Protein AF-A0A0C9WRM0-F1 (afdb_monomer_lite)

Radius of gyration: 36.2 Å; chains: 1; bounding box: 98×73×142 Å

pLDDT: mean 78.5, std 24.06, range [24.78, 98.38]

Sequence (713 aa):
MLSTPNVPRQFKEFEEEMKKRGGFDDANILNQYIDKILHSQGCQSISLDNHIWMLQKILNMRRVQGKDQSLKQLNRYMVIACFRKLAQRACYARSMPFFQALNNVDLRKIDFDKAKPDTTPDDSAVITDHECLAMFLDYHPRRYEYKRLLYIYTSDKKIPIHNKDTFEEFHQLLLSILETYQEGLTGMEAAIGDDGPSKEKFRKAATRVSWAGFLLHRLNTGAALRAHLQTIRESLSGLAMPSLPKSRKNEADIYPIQGEADIFLTDDALIAHEAGALFNEGNDSADEGPPSSLQDADGHDNAPDDDNNDGSGEFEHANSEEGDSSDDGGHAVASADPNDLSGSTLDDVLDGEPGYRDRDEDEDEDEFEEIKSEAGYLATLKWMKLLVSQFNSASLLALGLPADVSLRILKSPPVGADLMSWKELLADSSFFPTWSPDQHRPGSRLWSNQEIANFLESGINANRRPTCGHAQNALNAWEEVLKTYQSSSDHRPLFARVVGSVTWIQDQSSVPGCKAAAADILKLLTRNVADILADPCRTSKVTHNLRYITDVCMIFGTLSATNFKGSLHCEAALGTLISTPASETYPQYSSLLAEMQQYGRVIGTSKRCCPVCAALLSIITPQGTAQPFLIRGSHRTISSCTLPDWTPPRIVKELIKHFGEPLREEIGRLMEHTHWAPLKYSPSTGSSALSATSLGRRLPVNTKVVMIEPEWT

Organism: NCBI:txid1095629

Foldseek 3Di:
DKDFQDADPVLVVQVVVVVVVDDDDPLRSLVCCLQPPLLQQLQDPQDPSNVLVNLQSLLLCCVVVNLVSSLLSLLLNCCSNCLVVLLCLQVPPLNVVLLVLLVPQPVVPFPCVVLFDPDDFDLVLLVLLLVLLVLLDVPDPDPDCQPVLVVCNPDPDSDRCDDPVRLVVVSVSLSVLSVLLNQLSVQSVVQPDDVGGPSVSNSVSSVSNSSSLLSLVSNLSHDRLVRSLSSRLLSLLVVLDPPPPPPDPPPVPPDPPPPVPVPPPDVVVVPPPPDDDDDDDDDDDDDDDDDDDDDDDDDDDDDDDDDDDDDDDDDDDDDDDDDDDDPDPDDDDPDDDPPPPDDDDDDDDDDDDDDDDDDDPDPCPVVVSVVSSVVRSVVSSVSSCSSNVSSVVSSCSSPVDDSNDGDIDDDDDDFDQDDDAVLNQLVDCLQFPQDFPPVVPPPQDRAGSVNLVVLLVQQLPWPLPLQLVLLVQLLVLLVVLLVCVVVVHDSVVSLVSNLVSLVCQLPRTSHQQSVVLSVVLVVLSVDDPVVQSVDPVNSVSNNVSSVVSNVSSVVSVVSNPRRQDFDADPLLVLLCLLLPDLVLDDPVCNVVSVVSVVDDLEDDDPDFAEPLSVLLQVLSPDDPDPDGRDTPHYDDDHGRHGHPPGRPVVSVSVSSVVVSNVVVVVSSVVCVSSCVDPPPPPPPPPPPPPPDPDPDDDDDDDDDDDDDDDDDD

Structure (mmCIF, N/CA/C/O backbone):
data_AF-A0A0C9WRM0-F1
#
_entry.id   AF-A0A0C9WRM0-F1
#
loop_
_atom_site.group_PDB
_atom_site.id
_atom_site.type_symbol
_atom_site.label_atom_id
_atom_site.label_alt_id
_atom_site.label_comp_id
_atom_site.label_asym_id
_atom_site.label_entity_id
_atom_site.label_seq_id
_atom_site.pdbx_PDB_ins_code
_atom_site.Cartn_x
_atom_site.Cartn_y
_atom_site.Cartn_z
_atom_site.occupancy
_atom_site.B_iso_or_equiv
_atom_site.auth_seq_id
_atom_site.auth_comp_id
_atom_site.auth_asym_id
_atom_site.auth_atom_id
_atom_site.pdbx_PDB_model_num
ATOM 1 N N . MET A 1 1 ? 6.352 -23.314 19.000 1.00 82.88 1 MET A N 1
ATOM 2 C CA . MET A 1 1 ? 6.450 -22.291 17.928 1.00 82.88 1 MET A CA 1
ATOM 3 C C . MET A 1 1 ? 5.426 -21.185 18.098 1.00 82.88 1 MET A C 1
ATOM 5 O O . MET A 1 1 ? 5.777 -20.034 17.868 1.00 82.88 1 MET A O 1
ATOM 9 N N . LEU A 1 2 ? 4.202 -21.508 18.518 1.00 88.56 2 LEU A N 1
ATOM 10 C CA . LEU A 1 2 ? 3.275 -20.506 19.030 1.00 88.56 2 LEU A CA 1
ATOM 11 C C . LEU A 1 2 ? 3.725 -20.043 20.412 1.00 88.56 2 LEU A C 1
ATOM 13 O O . LEU A 1 2 ? 4.074 -20.865 21.260 1.00 88.56 2 LEU A O 1
ATOM 17 N N . SER A 1 3 ? 3.733 -18.736 20.620 1.00 90.06 3 SER A N 1
ATOM 18 C CA . SER A 1 3 ? 3.979 -18.125 21.919 1.00 90.06 3 SER A CA 1
ATOM 19 C C . SER A 1 3 ? 2.890 -17.113 22.231 1.00 90.06 3 SER A C 1
ATOM 21 O O . SER A 1 3 ? 2.501 -16.316 21.375 1.00 90.06 3 SER A O 1
ATOM 23 N N . THR A 1 4 ? 2.418 -17.128 23.473 1.00 91.62 4 THR A N 1
ATOM 24 C CA . THR A 1 4 ? 1.660 -16.007 24.024 1.00 91.62 4 THR A CA 1
ATOM 25 C C . THR A 1 4 ? 2.602 -14.820 24.196 1.00 91.62 4 THR A C 1
ATOM 27 O O . THR A 1 4 ? 3.738 -15.021 24.640 1.00 91.62 4 THR A O 1
ATOM 30 N N . PRO A 1 5 ? 2.170 -13.596 23.862 1.00 91.44 5 PRO A N 1
ATOM 31 C CA . PRO A 1 5 ? 3.013 -12.428 24.040 1.00 91.44 5 PRO A CA 1
ATOM 32 C C . PRO A 1 5 ? 3.314 -12.233 25.533 1.00 91.44 5 PRO A C 1
ATOM 34 O O . PRO A 1 5 ? 2.431 -12.366 26.387 1.00 91.44 5 PRO A O 1
ATOM 37 N N . ASN A 1 6 ? 4.570 -11.935 25.858 1.00 92.44 6 ASN A N 1
ATOM 38 C CA . ASN A 1 6 ? 4.969 -11.677 27.238 1.00 92.44 6 ASN A CA 1
ATOM 39 C C . ASN A 1 6 ? 4.346 -10.369 27.738 1.00 92.44 6 ASN A C 1
ATOM 41 O O . ASN A 1 6 ? 4.280 -9.385 27.004 1.00 92.44 6 ASN A O 1
ATOM 45 N N . VAL A 1 7 ? 3.941 -10.337 29.011 1.00 93.88 7 VAL A N 1
ATOM 46 C CA . VAL A 1 7 ? 3.525 -9.084 29.657 1.00 93.88 7 VAL A CA 1
ATOM 47 C C . VAL A 1 7 ? 4.729 -8.130 29.678 1.00 93.88 7 VAL A C 1
ATOM 49 O O . VAL A 1 7 ? 5.765 -8.506 30.244 1.00 93.88 7 VAL A O 1
ATOM 52 N N . PRO A 1 8 ? 4.620 -6.909 29.120 1.00 93.62 8 PRO A N 1
ATOM 53 C CA . PRO A 1 8 ? 5.709 -5.945 29.114 1.00 93.62 8 PRO A CA 1
ATOM 54 C C . PRO A 1 8 ? 6.205 -5.681 30.536 1.00 93.62 8 PRO A C 1
ATOM 56 O O . PRO A 1 8 ? 5.413 -5.369 31.426 1.00 93.62 8 PRO A O 1
ATOM 59 N N . ARG A 1 9 ? 7.523 -5.762 30.755 1.00 93.69 9 ARG A N 1
ATOM 60 C CA . ARG A 1 9 ? 8.138 -5.522 32.074 1.00 93.69 9 ARG A CA 1
ATOM 61 C C . ARG A 1 9 ? 7.694 -4.187 32.681 1.00 93.69 9 ARG A C 1
ATOM 63 O O . ARG A 1 9 ? 7.274 -4.144 33.829 1.00 93.69 9 ARG A O 1
ATOM 70 N N . GLN A 1 10 ? 7.688 -3.135 31.866 1.00 90.50 10 GLN A N 1
ATOM 71 C CA . GLN A 1 10 ? 7.245 -1.799 32.270 1.00 90.50 10 GLN A CA 1
ATOM 72 C C . GLN A 1 10 ? 5.772 -1.756 32.695 1.00 90.50 10 GLN A C 1
ATOM 74 O O . GLN A 1 10 ? 5.409 -0.959 33.552 1.00 90.50 10 GLN A O 1
ATOM 79 N N . PHE A 1 11 ? 4.912 -2.584 32.090 1.00 93.38 11 PHE A N 1
ATOM 80 C CA . PHE A 1 11 ? 3.519 -2.679 32.519 1.00 93.38 11 PHE A CA 1
ATOM 81 C C . PHE A 1 11 ? 3.421 -3.351 33.887 1.00 93.38 11 PHE A C 1
ATOM 83 O O . PHE A 1 11 ? 2.699 -2.839 34.730 1.00 93.38 11 PHE A O 1
ATOM 90 N N . LYS A 1 12 ? 4.172 -4.435 34.138 1.00 95.25 12 LYS A N 1
ATOM 91 C CA . LYS A 1 12 ? 4.193 -5.093 35.459 1.00 95.25 12 LYS A CA 1
ATOM 92 C C . LYS A 1 12 ? 4.639 -4.133 36.558 1.00 95.25 12 LYS A C 1
ATOM 94 O O . LYS A 1 12 ? 3.966 -4.009 37.572 1.00 95.25 12 LYS A O 1
ATOM 99 N N . GLU A 1 13 ? 5.735 -3.414 36.323 1.00 94.88 13 GLU A N 1
ATOM 100 C CA . GLU A 1 13 ? 6.269 -2.425 37.268 1.00 94.88 13 GLU A CA 1
ATOM 101 C C . GLU A 1 13 ? 5.239 -1.318 37.555 1.00 94.88 13 GLU A C 1
ATOM 103 O O . GLU A 1 13 ? 4.990 -0.977 38.711 1.00 94.88 13 GLU A O 1
ATOM 108 N N . PHE A 1 14 ? 4.575 -0.809 36.510 1.00 93.12 14 PHE A N 1
ATOM 109 C CA . PHE A 1 14 ? 3.516 0.191 36.649 1.00 93.12 14 PHE A CA 1
ATOM 110 C C . PHE A 1 14 ? 2.276 -0.353 37.370 1.00 93.12 14 PHE A C 1
ATOM 112 O O . PHE A 1 14 ? 1.699 0.318 38.222 1.00 93.12 14 PHE A O 1
ATOM 119 N N . GLU A 1 15 ? 1.851 -1.571 37.046 1.00 95.00 15 GLU A N 1
ATOM 120 C CA . GLU A 1 15 ? 0.717 -2.240 37.677 1.00 95.00 15 GLU A CA 1
ATOM 121 C C . GLU A 1 15 ? 0.967 -2.458 39.174 1.00 95.00 15 GLU A C 1
ATOM 123 O O . GLU A 1 15 ? 0.099 -2.149 39.990 1.00 95.00 15 GLU A O 1
ATOM 128 N N . GLU A 1 16 ? 2.159 -2.921 39.551 1.00 95.56 16 GLU A N 1
ATOM 129 C CA . GLU A 1 16 ? 2.570 -3.063 40.949 1.00 95.56 16 GLU A CA 1
ATOM 130 C C . GLU A 1 16 ? 2.590 -1.717 41.680 1.00 95.56 16 GLU A C 1
ATOM 132 O O . GLU A 1 16 ? 2.107 -1.621 42.811 1.00 95.56 16 GLU A O 1
ATOM 137 N N . GLU A 1 17 ? 3.107 -0.661 41.045 1.00 95.44 17 GLU A N 1
ATOM 138 C CA . GLU A 1 17 ? 3.104 0.692 41.607 1.00 95.44 17 GLU A CA 1
ATOM 139 C C . GLU A 1 17 ? 1.675 1.195 41.857 1.00 95.44 17 GLU A C 1
ATOM 141 O O . GLU A 1 17 ? 1.367 1.716 42.931 1.00 95.44 17 GLU A O 1
ATOM 146 N N . MET A 1 18 ? 0.782 1.013 40.884 1.00 94.69 18 MET A N 1
ATOM 147 C CA . MET A 1 18 ? -0.609 1.444 40.987 1.00 94.69 18 MET A CA 1
ATOM 148 C C . MET A 1 18 ? -1.381 0.635 42.034 1.00 94.69 18 MET A C 1
ATOM 150 O O . MET A 1 18 ? -2.130 1.219 42.817 1.00 94.69 18 MET A O 1
ATOM 154 N N . LYS A 1 19 ? -1.153 -0.681 42.121 1.00 93.62 19 LYS A N 1
ATOM 155 C CA . LYS A 1 19 ? -1.761 -1.538 43.152 1.00 93.62 19 LYS A CA 1
ATOM 156 C C . LYS A 1 19 ? -1.290 -1.170 44.560 1.00 93.62 19 LYS A C 1
ATOM 158 O O . LYS A 1 19 ? -2.116 -1.132 45.468 1.00 93.62 19 LYS A O 1
ATOM 163 N N . LYS A 1 20 ? -0.013 -0.806 44.746 1.00 95.88 20 LYS A N 1
ATOM 164 C CA . LYS A 1 20 ? 0.521 -0.318 46.038 1.00 95.88 20 LYS A CA 1
ATOM 165 C C . LYS A 1 20 ? -0.159 0.964 46.522 1.00 95.88 20 LYS A C 1
ATOM 167 O O . LYS A 1 20 ? -0.274 1.168 47.726 1.00 95.88 20 LYS A O 1
ATOM 172 N N . ARG A 1 21 ? -0.623 1.822 45.607 1.00 94.44 21 ARG A N 1
ATOM 173 C CA . ARG A 1 21 ? -1.360 3.055 45.944 1.00 94.44 21 ARG A CA 1
ATOM 174 C C . ARG A 1 21 ? -2.824 2.797 46.339 1.00 94.44 21 ARG A C 1
ATOM 176 O O . ARG A 1 21 ? -3.447 3.697 46.894 1.00 94.44 21 ARG A O 1
ATOM 183 N N . GLY A 1 22 ? -3.342 1.588 46.097 1.00 93.19 22 GLY A N 1
ATOM 184 C CA . GLY A 1 22 ? -4.717 1.177 46.390 1.00 93.19 22 GLY A CA 1
ATOM 185 C C . GLY A 1 22 ? -5.764 1.782 45.443 1.00 93.19 22 GLY A C 1
ATOM 186 O O . GLY A 1 22 ? -5.558 2.838 44.851 1.00 93.19 22 GLY A O 1
ATOM 187 N N . GLY A 1 23 ? -6.912 1.109 45.306 1.00 80.94 23 GLY A N 1
ATOM 188 C CA . GLY A 1 23 ? -8.122 1.705 44.720 1.00 80.94 23 GLY A CA 1
ATOM 189 C C . GLY A 1 23 ? -8.202 1.796 43.191 1.00 80.94 23 GLY A C 1
ATOM 190 O O . GLY A 1 23 ? -9.003 2.581 42.692 1.00 80.94 23 GLY A O 1
ATOM 191 N N . PHE A 1 24 ? -7.426 1.012 42.436 1.00 87.06 24 PHE A N 1
ATOM 192 C CA . PHE A 1 24 ? -7.540 0.956 40.973 1.00 87.06 24 PHE A CA 1
ATOM 193 C C . PHE A 1 24 ? -7.937 -0.443 40.502 1.00 87.06 24 PHE A C 1
ATOM 195 O O . PHE A 1 24 ? -7.295 -1.425 40.869 1.00 87.06 24 PHE A O 1
ATOM 202 N N . ASP A 1 25 ? -8.971 -0.520 39.666 1.00 92.94 25 ASP A N 1
ATOM 203 C CA . ASP A 1 25 ? -9.258 -1.717 38.877 1.00 92.94 25 ASP A CA 1
ATOM 204 C C . ASP A 1 25 ? -8.300 -1.822 37.670 1.00 92.94 25 ASP A C 1
ATOM 206 O O . ASP A 1 25 ? -7.656 -0.850 37.258 1.00 92.94 25 ASP A O 1
ATOM 210 N N . ASP A 1 26 ? -8.208 -3.015 37.079 1.00 92.06 26 ASP A N 1
ATOM 211 C CA . ASP A 1 26 ? -7.387 -3.302 35.889 1.00 92.06 26 ASP A CA 1
ATOM 212 C C . ASP A 1 26 ? -7.640 -2.317 34.735 1.00 92.06 26 ASP A C 1
ATO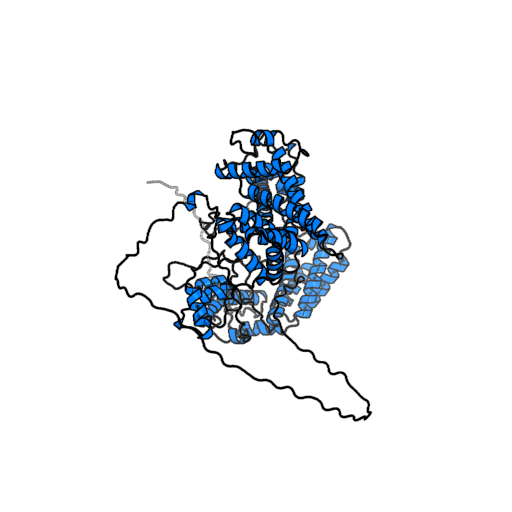M 214 O O . ASP A 1 26 ? -6.736 -1.935 33.989 1.00 92.06 26 ASP A O 1
ATOM 218 N N . ALA A 1 27 ? -8.895 -1.898 34.617 1.00 92.31 27 ALA A N 1
ATOM 219 C CA . ALA A 1 27 ? -9.415 -0.940 33.660 1.00 92.31 27 ALA A CA 1
ATOM 220 C C . ALA A 1 27 ? -8.755 0.441 33.790 1.00 92.31 27 ALA A C 1
ATOM 222 O O . ALA A 1 27 ? -8.284 1.021 32.805 1.00 92.31 27 ALA A O 1
ATOM 223 N N . ASN A 1 28 ? -8.692 0.960 35.011 1.00 94.12 28 ASN A N 1
ATOM 224 C CA . ASN A 1 28 ? -8.057 2.225 35.336 1.00 94.12 28 ASN A CA 1
ATOM 225 C C . ASN A 1 28 ? -6.534 2.137 35.253 1.00 94.12 28 ASN A C 1
ATOM 227 O O . ASN A 1 28 ? -5.906 3.102 34.814 1.00 94.12 28 ASN A O 1
ATOM 231 N N . ILE A 1 29 ? -5.940 0.995 35.614 1.00 94.38 29 ILE A N 1
ATOM 232 C CA . ILE A 1 29 ? -4.498 0.766 35.453 1.00 94.38 29 ILE A CA 1
ATOM 233 C C . ILE A 1 29 ? -4.123 0.832 33.969 1.00 94.38 29 ILE A C 1
ATOM 235 O O . ILE A 1 29 ? -3.217 1.582 33.608 1.00 94.38 29 ILE A O 1
ATOM 239 N N . LEU A 1 30 ? -4.849 0.132 33.090 1.00 93.88 30 LEU A N 1
ATOM 240 C CA . LEU A 1 30 ? -4.577 0.147 31.650 1.00 93.88 30 LEU A CA 1
ATOM 241 C C . LEU A 1 30 ? -4.724 1.550 31.045 1.00 93.88 30 LEU A C 1
ATOM 243 O O . LEU A 1 30 ? -3.830 2.005 30.331 1.00 93.88 30 LEU A O 1
ATOM 247 N N . ASN A 1 31 ? -5.811 2.257 31.373 1.00 92.81 31 ASN A N 1
ATOM 248 C CA . ASN A 1 31 ? -6.021 3.643 30.942 1.00 92.81 31 ASN A CA 1
ATOM 249 C C . ASN A 1 31 ? -4.848 4.541 31.348 1.00 92.81 31 ASN A C 1
ATOM 251 O O . ASN A 1 31 ? -4.304 5.278 30.528 1.00 92.81 31 ASN A O 1
ATOM 255 N N . GLN A 1 32 ? -4.419 4.459 32.609 1.00 92.88 32 GLN A N 1
ATOM 256 C CA . GLN A 1 32 ? -3.311 5.274 33.093 1.00 92.88 32 GLN A CA 1
ATOM 257 C C . GLN A 1 32 ? -1.969 4.861 32.497 1.00 92.88 32 GLN A C 1
ATOM 259 O O . GLN A 1 32 ? -1.119 5.726 32.306 1.00 92.88 32 GLN A O 1
ATOM 264 N N . TYR A 1 33 ? -1.771 3.585 32.172 1.00 93.00 33 TYR A N 1
ATOM 265 C CA . TYR A 1 33 ? -0.563 3.130 31.493 1.00 93.00 33 TYR A CA 1
ATOM 266 C C . TYR A 1 33 ? -0.460 3.723 30.081 1.00 93.00 33 TYR A C 1
ATOM 268 O O . TYR A 1 33 ? 0.578 4.286 29.723 1.00 93.00 33 TYR A O 1
ATOM 276 N N . ILE A 1 34 ? -1.551 3.680 29.305 1.00 91.81 34 ILE A N 1
ATOM 277 C CA . ILE A 1 34 ? -1.620 4.324 27.985 1.00 91.81 34 ILE A CA 1
ATOM 278 C C . ILE A 1 34 ? -1.357 5.834 28.127 1.00 91.81 34 ILE A C 1
ATOM 280 O O . ILE A 1 34 ? -0.547 6.400 27.390 1.00 91.81 34 ILE A O 1
ATOM 284 N N . ASP A 1 35 ? -1.964 6.470 29.131 1.00 87.31 35 ASP A N 1
ATOM 285 C CA . ASP A 1 35 ? -1.919 7.923 29.286 1.00 87.31 35 ASP A CA 1
ATOM 286 C C . ASP A 1 35 ? -0.596 8.466 29.840 1.00 87.31 35 ASP A C 1
ATOM 288 O O . ASP A 1 35 ? -0.159 9.558 29.471 1.00 87.31 35 ASP A O 1
ATOM 292 N N . LYS A 1 36 ? 0.034 7.742 30.766 1.00 87.00 36 LYS A N 1
ATOM 293 C CA . LYS A 1 36 ? 1.225 8.213 31.484 1.00 87.00 36 LYS A CA 1
ATOM 294 C C . LYS A 1 36 ? 2.503 7.638 30.906 1.00 87.00 36 LYS A C 1
ATOM 296 O O . LYS A 1 36 ? 3.481 8.369 30.780 1.00 87.00 36 LYS A O 1
ATOM 301 N N . ILE A 1 37 ? 2.503 6.350 30.570 1.00 84.62 37 ILE A N 1
ATOM 302 C CA . ILE A 1 37 ? 3.718 5.642 30.171 1.00 84.62 37 ILE A CA 1
ATOM 303 C C . ILE A 1 37 ? 3.890 5.703 28.659 1.00 84.62 37 ILE A C 1
ATOM 305 O O . ILE A 1 37 ? 4.896 6.242 28.199 1.00 84.62 37 ILE A O 1
ATOM 309 N N . LEU A 1 38 ? 2.898 5.273 27.874 1.00 82.94 38 LEU A N 1
ATOM 310 C CA . LEU A 1 38 ? 3.054 5.230 26.414 1.00 82.94 38 LEU A CA 1
ATOM 311 C C . LEU A 1 38 ? 3.211 6.624 25.791 1.00 82.94 38 LEU A C 1
ATOM 313 O O . LEU A 1 38 ? 4.056 6.810 24.916 1.00 82.94 38 LEU A O 1
ATOM 317 N N . HIS A 1 39 ? 2.486 7.635 26.282 1.00 80.75 39 HIS A N 1
ATOM 318 C CA . HIS A 1 39 ? 2.720 9.021 25.853 1.00 80.75 39 HIS A CA 1
ATOM 319 C C . HIS A 1 39 ? 4.116 9.540 26.216 1.00 80.75 39 HIS A C 1
ATOM 321 O O . HIS A 1 39 ? 4.655 10.384 25.505 1.00 80.75 39 HIS A O 1
ATOM 327 N N . SER A 1 40 ? 4.711 9.052 27.307 1.00 74.75 40 SER A N 1
ATOM 328 C CA . SER A 1 40 ? 6.023 9.522 27.752 1.00 74.75 40 SER A CA 1
ATOM 329 C C . SER A 1 40 ? 7.194 8.959 26.955 1.00 74.75 40 SER A C 1
ATOM 331 O O . SER A 1 40 ? 8.264 9.561 26.958 1.00 74.75 40 SER A O 1
ATOM 333 N N . GLN A 1 41 ? 6.992 7.828 26.281 1.00 76.44 41 GLN A N 1
ATOM 334 C CA . GLN A 1 41 ? 8.037 7.120 25.544 1.00 76.44 41 GLN A CA 1
ATOM 335 C C . GLN A 1 41 ? 8.180 7.582 24.092 1.00 76.44 41 GLN A C 1
ATOM 337 O O . GLN A 1 41 ? 9.074 7.099 23.406 1.00 76.44 41 GLN A O 1
ATOM 342 N N . GLY A 1 42 ? 7.321 8.489 23.604 1.00 65.50 42 GLY A N 1
ATOM 343 C CA . GLY A 1 42 ? 7.484 9.119 22.287 1.00 65.50 42 GLY A CA 1
ATOM 344 C C . GLY A 1 42 ? 7.711 8.120 21.148 1.00 65.50 42 GLY A C 1
ATOM 345 O O . GLY A 1 42 ? 8.652 8.276 20.378 1.00 65.50 42 GLY A O 1
ATOM 346 N N . CYS A 1 43 ? 6.893 7.062 21.078 1.00 63.94 43 CYS A N 1
ATOM 347 C CA . CYS A 1 43 ? 7.002 5.968 20.102 1.00 63.94 43 CYS A CA 1
ATOM 348 C C . CYS A 1 43 ? 8.440 5.463 19.869 1.00 63.94 43 CYS A C 1
ATOM 350 O O . CYS A 1 43 ? 8.820 5.154 18.733 1.00 63.94 43 CYS A O 1
ATOM 352 N N . GLN A 1 44 ? 9.243 5.344 20.931 1.00 68.00 44 GLN A N 1
ATOM 353 C CA . GLN A 1 44 ? 10.341 4.380 20.915 1.00 68.00 44 GLN A CA 1
ATOM 354 C C . GLN A 1 44 ? 9.799 3.037 20.408 1.00 68.00 44 GLN A C 1
ATOM 356 O O . GLN A 1 44 ? 8.630 2.715 20.634 1.00 68.00 44 GLN A O 1
ATOM 361 N N . SER A 1 45 ? 10.615 2.294 19.658 1.00 74.25 45 SER A N 1
ATOM 362 C CA . SER A 1 45 ? 10.202 1.056 18.991 1.00 74.25 45 SER A CA 1
ATOM 363 C C . SER A 1 45 ? 9.494 0.117 19.975 1.00 74.25 45 SER A C 1
ATOM 365 O O . SER A 1 45 ? 10.136 -0.512 20.816 1.00 74.25 45 SER A O 1
ATOM 367 N N . ILE A 1 46 ? 8.164 0.032 19.880 1.00 86.06 46 ILE A N 1
ATOM 368 C CA . ILE A 1 46 ? 7.374 -0.943 20.629 1.00 86.06 46 ILE A CA 1
ATOM 369 C C . ILE A 1 46 ? 7.682 -2.294 19.989 1.00 86.06 46 ILE A C 1
ATOM 371 O O . ILE A 1 46 ? 7.464 -2.470 18.790 1.00 86.06 46 ILE A O 1
ATOM 375 N N . SER A 1 47 ? 8.214 -3.236 20.768 1.00 90.31 47 SER A N 1
ATOM 376 C CA . SER A 1 47 ? 8.456 -4.589 20.267 1.00 90.31 47 SER A CA 1
ATOM 377 C C . SER A 1 47 ? 7.144 -5.234 19.812 1.00 90.31 47 SER A C 1
ATOM 379 O O . SER A 1 47 ? 6.069 -4.916 20.329 1.00 90.31 47 SER A O 1
ATOM 381 N N . LEU A 1 48 ? 7.223 -6.169 18.862 1.00 89.31 48 LEU A N 1
ATOM 382 C CA . LEU A 1 48 ? 6.041 -6.889 18.386 1.00 89.31 48 LEU A CA 1
ATOM 383 C C . LEU A 1 48 ? 5.297 -7.573 19.544 1.00 89.31 48 LEU A C 1
ATOM 385 O O . LEU A 1 48 ? 4.082 -7.434 19.638 1.00 89.31 48 LEU A O 1
ATOM 389 N N . ASP A 1 49 ? 6.013 -8.227 20.462 1.00 90.94 49 ASP A N 1
ATOM 390 C CA . ASP A 1 49 ? 5.415 -8.859 21.646 1.00 90.94 49 ASP A CA 1
ATOM 391 C C . ASP A 1 49 ? 4.617 -7.859 22.491 1.00 90.94 49 ASP A C 1
ATOM 393 O O . ASP A 1 49 ? 3.460 -8.115 22.826 1.00 90.94 49 ASP A O 1
ATOM 397 N N . ASN A 1 50 ? 5.193 -6.686 22.777 1.00 91.81 50 ASN A N 1
ATOM 398 C CA . ASN A 1 50 ? 4.514 -5.650 23.554 1.00 91.81 50 ASN A CA 1
ATOM 399 C C . ASN A 1 50 ? 3.287 -5.103 22.812 1.00 91.81 50 ASN A C 1
ATOM 401 O O . ASN A 1 50 ? 2.270 -4.810 23.441 1.00 91.81 50 ASN A O 1
ATOM 405 N N . HIS A 1 51 ? 3.369 -4.970 21.484 1.00 92.38 51 HIS A N 1
ATOM 406 C CA . HIS A 1 51 ? 2.257 -4.510 20.656 1.00 92.38 51 HIS A CA 1
ATOM 407 C C . HIS A 1 51 ? 1.088 -5.500 20.677 1.00 92.38 51 HIS A C 1
ATOM 409 O O . HIS A 1 51 ? -0.043 -5.113 20.971 1.00 92.38 51 HIS A O 1
ATOM 415 N N . ILE A 1 52 ? 1.365 -6.785 20.439 1.00 93.31 52 ILE A N 1
ATOM 416 C CA . ILE A 1 52 ? 0.349 -7.843 20.454 1.00 93.31 52 ILE A CA 1
ATOM 417 C C . ILE A 1 52 ? -0.253 -8.004 21.853 1.00 93.31 52 ILE A C 1
ATOM 419 O O . ILE A 1 52 ? -1.474 -8.107 21.980 1.00 93.31 52 ILE A O 1
ATOM 423 N N . TRP A 1 53 ? 0.567 -7.947 22.908 1.00 95.19 53 TRP A N 1
ATOM 424 C CA . TRP A 1 53 ? 0.071 -7.974 24.284 1.00 95.19 53 TRP A CA 1
ATOM 425 C C . TRP A 1 53 ? -0.891 -6.815 24.568 1.00 95.19 53 TRP A C 1
ATOM 427 O O . TRP A 1 53 ? -1.969 -7.030 25.123 1.00 95.19 53 TRP A O 1
ATOM 437 N N . MET A 1 54 ? -0.531 -5.592 24.160 1.00 95.31 54 MET A N 1
ATOM 438 C CA . MET A 1 54 ? -1.355 -4.406 24.393 1.00 95.31 54 MET A CA 1
ATOM 439 C C . MET A 1 54 ? -2.701 -4.502 23.673 1.00 95.31 54 MET A C 1
ATOM 441 O O . MET A 1 54 ? -3.738 -4.233 24.278 1.00 95.31 54 MET A O 1
ATOM 445 N N . LEU A 1 55 ? -2.697 -4.933 22.407 1.00 94.94 55 LEU A N 1
ATOM 446 C CA . LEU A 1 55 ? -3.926 -5.164 21.647 1.00 94.94 55 LEU A CA 1
ATOM 447 C C . LEU A 1 55 ? -4.816 -6.199 22.340 1.00 94.94 55 LEU A C 1
ATOM 449 O O . LEU A 1 55 ? -5.993 -5.928 22.565 1.00 94.94 55 LEU A O 1
ATOM 453 N N . GLN A 1 56 ? -4.258 -7.346 22.741 1.00 95.69 56 GLN A N 1
ATOM 454 C CA . GLN A 1 56 ? -5.017 -8.378 23.446 1.00 95.69 56 GLN A CA 1
ATOM 455 C C . GLN A 1 56 ? -5.602 -7.852 24.764 1.00 95.69 56 GLN A C 1
ATOM 457 O O . GLN A 1 56 ? -6.779 -8.075 25.043 1.00 95.69 56 GLN A O 1
ATOM 462 N N . LYS A 1 57 ? -4.812 -7.127 25.570 1.00 96.00 57 LYS A N 1
ATOM 463 C CA . LYS A 1 57 ? -5.282 -6.571 26.847 1.00 96.00 57 LYS A CA 1
ATOM 464 C C . LYS A 1 57 ? -6.415 -5.563 26.619 1.00 96.00 57 LYS A C 1
ATOM 466 O O . LYS A 1 57 ? -7.449 -5.707 27.259 1.00 96.00 57 LYS A O 1
ATOM 471 N N . ILE A 1 58 ? -6.282 -4.611 25.687 1.00 95.50 58 ILE A N 1
ATOM 472 C CA . ILE A 1 58 ? -7.342 -3.627 25.374 1.00 95.50 58 ILE A CA 1
ATOM 473 C C . ILE A 1 58 ? -8.626 -4.315 24.881 1.00 95.50 58 ILE A C 1
ATOM 475 O O . ILE A 1 58 ? -9.725 -3.948 25.305 1.00 95.50 58 ILE A O 1
ATOM 479 N N . LEU A 1 59 ? -8.503 -5.318 24.004 1.00 95.06 59 LEU A N 1
ATOM 480 C CA . LEU A 1 59 ? -9.658 -6.030 23.452 1.00 95.06 59 LEU A CA 1
ATOM 481 C C . LEU A 1 59 ? -10.397 -6.833 24.529 1.00 95.06 59 LEU A C 1
ATOM 483 O O . LEU A 1 59 ? -11.620 -6.748 24.592 1.00 95.06 59 LEU A O 1
ATOM 487 N N . ASN A 1 60 ? -9.676 -7.516 25.421 1.00 95.00 60 ASN A N 1
ATOM 488 C CA . ASN A 1 60 ? -10.283 -8.324 26.485 1.00 95.00 60 ASN A CA 1
ATOM 489 C C . ASN A 1 60 ? -10.875 -7.468 27.620 1.00 95.00 60 ASN A C 1
ATOM 491 O O . ASN A 1 60 ? -11.826 -7.878 28.285 1.00 95.00 60 ASN A O 1
ATOM 495 N N . MET A 1 61 ? -10.386 -6.236 27.821 1.00 93.56 61 MET A N 1
ATOM 496 C CA . MET A 1 61 ? -10.983 -5.294 28.784 1.00 93.56 61 MET A CA 1
ATOM 497 C C . MET A 1 61 ? -12.391 -4.823 28.387 1.00 93.56 61 MET A C 1
ATOM 499 O O . MET A 1 61 ? -13.124 -4.291 29.224 1.00 93.56 61 MET A O 1
ATOM 503 N N . ARG A 1 62 ? -12.816 -5.074 27.144 1.00 93.56 62 ARG A N 1
ATOM 504 C CA . ARG A 1 62 ? -14.167 -4.784 26.650 1.00 93.56 62 ARG A CA 1
ATOM 505 C C . ARG A 1 62 ? -15.265 -5.424 27.492 1.00 93.56 62 ARG A C 1
ATOM 507 O O . ARG A 1 62 ? -16.310 -4.807 27.670 1.00 93.56 62 ARG A O 1
ATOM 514 N N . ARG A 1 63 ? -15.035 -6.624 28.035 1.00 92.94 63 ARG A N 1
ATOM 515 C CA . ARG A 1 63 ? -16.005 -7.304 28.908 1.00 92.94 63 ARG A CA 1
ATOM 516 C C . ARG A 1 63 ? -16.324 -6.490 30.165 1.00 92.94 63 ARG A C 1
ATOM 518 O O . ARG A 1 63 ? -17.441 -6.548 30.661 1.00 92.94 63 ARG A O 1
ATOM 525 N N . VAL A 1 64 ? -15.344 -5.734 30.661 1.00 94.19 64 VAL A N 1
ATOM 526 C CA . VAL A 1 64 ? -15.459 -4.935 31.886 1.00 94.19 64 VAL A CA 1
ATOM 527 C C . VAL A 1 64 ? -15.927 -3.511 31.581 1.00 94.19 64 VAL A C 1
ATOM 529 O O . VAL A 1 64 ? -16.738 -2.965 32.319 1.00 94.19 64 VAL A O 1
ATOM 532 N N . GLN A 1 65 ? -15.422 -2.897 30.506 1.00 94.25 65 GLN A N 1
ATOM 533 C CA . GLN A 1 65 ? -15.615 -1.464 30.230 1.00 94.25 65 GLN A CA 1
ATOM 534 C C . GLN A 1 65 ? -16.610 -1.148 29.100 1.00 94.25 65 GLN A C 1
ATOM 536 O O . GLN A 1 65 ? -16.932 0.019 28.884 1.00 94.25 65 GLN A O 1
ATOM 541 N N . GLY A 1 66 ? -17.082 -2.153 28.361 1.00 94.44 66 GLY A N 1
ATOM 542 C CA . GLY A 1 66 ? -17.934 -1.977 27.185 1.00 94.44 66 GLY A CA 1
ATOM 543 C C . GLY A 1 66 ? -17.165 -1.685 25.888 1.00 94.44 66 GLY A C 1
ATOM 544 O O . GLY A 1 66 ? -15.960 -1.406 25.883 1.00 94.44 66 GLY A O 1
ATOM 545 N N . LYS A 1 67 ? -17.883 -1.770 24.757 1.00 93.62 67 LYS A N 1
ATOM 546 C CA . LYS A 1 67 ? -17.331 -1.590 23.399 1.00 93.62 67 LYS A CA 1
ATOM 547 C C . LYS A 1 67 ? -16.772 -0.182 23.184 1.00 93.62 67 LYS A C 1
ATOM 549 O O . LYS A 1 67 ? -15.637 -0.045 22.735 1.00 93.62 67 LYS A O 1
ATOM 554 N N . ASP A 1 68 ? -17.513 0.848 23.584 1.00 92.31 68 ASP A N 1
ATOM 555 C CA . ASP A 1 68 ? -17.139 2.245 23.331 1.00 92.31 68 ASP A CA 1
ATOM 556 C C . ASP A 1 68 ? -15.855 2.655 24.049 1.00 92.31 68 ASP A C 1
ATOM 558 O O . ASP A 1 68 ? -14.993 3.323 23.475 1.00 92.31 68 ASP A O 1
ATOM 562 N N . GLN A 1 69 ? -15.697 2.236 25.306 1.00 93.69 69 GLN A N 1
ATOM 563 C CA . GLN A 1 69 ? -14.498 2.549 26.073 1.00 93.69 69 GLN A CA 1
ATOM 564 C C . GLN A 1 69 ? -13.274 1.799 25.531 1.00 93.69 69 GLN A C 1
ATOM 566 O O . GLN A 1 69 ? -12.202 2.396 25.414 1.00 93.69 69 GLN A O 1
ATOM 571 N N . SER A 1 70 ? -13.439 0.530 25.138 1.00 93.69 70 SER A N 1
ATOM 572 C CA . SER A 1 70 ? -12.382 -0.253 24.481 1.00 93.69 70 SER A CA 1
ATOM 573 C C . SER A 1 70 ? -11.976 0.374 23.140 1.00 93.69 70 SER A C 1
ATOM 575 O O . SER A 1 70 ? -10.787 0.536 22.872 1.00 93.69 70 SER A O 1
ATOM 577 N N . LEU A 1 71 ? -12.936 0.845 22.333 1.00 95.00 71 LEU A N 1
ATOM 578 C CA . LEU A 1 71 ? -12.662 1.558 21.081 1.00 95.00 71 LEU A CA 1
ATOM 579 C C . LEU A 1 71 ? -11.906 2.875 21.318 1.00 95.00 71 LEU A C 1
ATOM 581 O O . LEU A 1 71 ? -10.944 3.168 20.606 1.00 95.00 71 LEU A O 1
ATOM 585 N N . LYS A 1 72 ? -12.286 3.660 22.335 1.00 94.25 72 LYS A N 1
ATOM 586 C CA . LYS A 1 72 ? -11.564 4.888 22.720 1.00 94.25 72 LYS A CA 1
ATOM 587 C C . LYS A 1 72 ? -10.111 4.592 23.104 1.00 94.25 72 LYS A C 1
ATOM 589 O O . LYS A 1 72 ? -9.204 5.273 22.621 1.00 94.25 72 LYS A O 1
ATOM 594 N N . GLN A 1 73 ? -9.878 3.565 23.923 1.00 94.62 73 GLN A N 1
ATOM 595 C CA . GLN A 1 73 ? -8.530 3.122 24.299 1.00 94.62 73 GLN A CA 1
ATOM 596 C C . GLN A 1 73 ? -7.727 2.644 23.092 1.00 94.62 73 GLN A C 1
ATOM 598 O O . GLN A 1 73 ? -6.570 3.034 22.934 1.00 94.62 73 GLN A O 1
ATOM 603 N N . LEU A 1 74 ? -8.341 1.833 22.229 1.00 95.62 74 LEU A N 1
ATOM 604 C CA . LEU A 1 74 ? -7.692 1.288 21.047 1.00 95.62 74 LEU A CA 1
ATOM 605 C C . LEU A 1 74 ? -7.307 2.401 20.070 1.00 95.62 74 LEU A C 1
ATOM 607 O O . LEU A 1 74 ? -6.173 2.426 19.608 1.00 95.62 74 LEU A O 1
ATOM 611 N N . ASN A 1 75 ? -8.187 3.373 19.820 1.00 95.81 75 ASN A N 1
ATOM 612 C CA . ASN A 1 75 ? -7.871 4.538 18.990 1.00 95.81 75 ASN A CA 1
ATOM 613 C C . ASN A 1 75 ? -6.712 5.357 19.569 1.00 95.81 75 ASN A C 1
ATOM 615 O O . ASN A 1 75 ? -5.767 5.670 18.842 1.00 95.81 75 ASN A O 1
ATOM 619 N N . ARG A 1 76 ? -6.725 5.650 20.878 1.00 94.81 76 ARG A N 1
ATOM 620 C CA . ARG A 1 76 ? -5.617 6.361 21.537 1.00 94.81 76 ARG A CA 1
ATOM 621 C C . ARG A 1 76 ? -4.308 5.582 21.411 1.00 94.81 76 ARG A C 1
ATOM 623 O O . ARG A 1 76 ? -3.284 6.162 21.052 1.00 94.81 76 ARG A O 1
ATOM 630 N N . TYR A 1 77 ? -4.343 4.273 21.654 1.00 95.50 77 TYR A N 1
ATOM 631 C CA . TYR A 1 77 ? -3.184 3.403 21.496 1.00 95.50 77 TYR A CA 1
ATOM 632 C C . TYR A 1 77 ? -2.658 3.400 20.055 1.00 95.50 77 TYR A C 1
ATOM 634 O O . TYR A 1 77 ? -1.464 3.603 19.842 1.00 95.50 77 TYR A O 1
ATOM 642 N N . MET A 1 78 ? -3.539 3.242 19.064 1.00 94.94 78 MET A N 1
ATOM 643 C CA . MET A 1 78 ? -3.180 3.237 17.646 1.00 94.94 78 MET A CA 1
ATOM 644 C C . MET A 1 78 ? -2.576 4.568 17.206 1.00 94.94 78 MET A C 1
ATOM 646 O O . MET A 1 78 ? -1.602 4.561 16.458 1.00 94.94 78 MET A O 1
ATOM 650 N N . VAL A 1 79 ? -3.085 5.701 17.697 1.00 95.81 79 VAL A N 1
ATOM 651 C CA . VAL A 1 79 ? -2.467 7.009 17.446 1.00 95.81 79 VAL A CA 1
ATOM 652 C C . VAL A 1 79 ? -1.042 7.034 17.969 1.00 95.81 79 VAL A C 1
ATOM 654 O O . VAL A 1 79 ? -0.149 7.372 17.207 1.00 95.81 79 VAL A O 1
ATOM 657 N N . ILE A 1 80 ? -0.801 6.630 19.219 1.00 93.88 80 ILE A N 1
ATOM 658 C CA . ILE A 1 80 ? 0.548 6.644 19.806 1.00 93.88 80 ILE A CA 1
ATOM 659 C C . ILE A 1 80 ? 1.484 5.694 19.047 1.00 93.88 80 ILE A C 1
ATOM 661 O O . ILE A 1 80 ? 2.564 6.103 18.628 1.00 93.88 80 ILE A O 1
ATOM 665 N N . ALA A 1 81 ? 1.061 4.445 18.847 1.00 92.94 81 ALA A N 1
ATOM 666 C CA . ALA A 1 81 ? 1.882 3.388 18.263 1.00 92.94 81 ALA A CA 1
ATOM 667 C C . ALA A 1 81 ? 2.125 3.569 16.755 1.00 92.94 81 ALA A C 1
ATOM 669 O O . ALA A 1 81 ? 3.137 3.106 16.234 1.00 92.94 81 ALA A O 1
ATOM 670 N N . CYS A 1 82 ? 1.208 4.225 16.034 1.00 93.44 82 CYS A N 1
ATOM 671 C CA . CYS A 1 82 ? 1.284 4.388 14.581 1.00 93.44 82 CYS A CA 1
ATOM 672 C C . CYS A 1 82 ? 1.502 5.837 14.125 1.00 93.44 82 CYS A C 1
ATOM 674 O O . CYS A 1 82 ? 1.415 6.083 12.920 1.00 93.44 82 CYS A O 1
ATOM 676 N N . PHE A 1 83 ? 1.778 6.797 15.017 1.00 94.31 83 PHE A N 1
ATOM 677 C CA . PHE A 1 83 ? 1.757 8.220 14.652 1.00 94.31 83 PHE A CA 1
ATOM 678 C C . PHE A 1 83 ? 2.697 8.554 13.484 1.00 94.31 83 PHE A C 1
ATOM 680 O O . PHE A 1 83 ? 2.298 9.304 12.605 1.00 94.31 83 PHE A O 1
ATOM 687 N N . ARG A 1 84 ? 3.896 7.949 13.401 1.00 93.31 84 ARG A N 1
ATOM 688 C CA . ARG A 1 84 ? 4.830 8.166 12.273 1.00 93.31 84 ARG A CA 1
ATOM 689 C C . ARG A 1 84 ? 4.199 7.784 10.937 1.00 93.31 84 ARG A C 1
ATOM 691 O O . ARG A 1 84 ? 4.306 8.511 9.958 1.00 93.31 84 ARG A O 1
ATOM 698 N N . LYS A 1 85 ? 3.486 6.656 10.908 1.00 93.00 85 LYS A N 1
ATOM 699 C CA . LYS A 1 85 ? 2.762 6.185 9.722 1.00 93.00 85 LYS A CA 1
ATOM 700 C C . LYS A 1 85 ? 1.560 7.077 9.404 1.00 93.00 85 LYS A C 1
ATOM 702 O O . LYS A 1 85 ? 1.248 7.271 8.233 1.00 93.00 85 LYS A O 1
ATOM 707 N N . LEU A 1 86 ? 0.881 7.609 10.421 1.00 95.75 86 LEU A N 1
ATOM 708 C CA . LEU A 1 86 ? -0.199 8.584 10.238 1.00 95.75 86 LEU A CA 1
ATOM 709 C C . LEU A 1 86 ? 0.347 9.912 9.680 1.00 95.75 86 LEU A C 1
ATOM 711 O O . LEU A 1 86 ? -0.191 10.413 8.696 1.00 95.75 86 LEU A O 1
ATOM 715 N N . ALA A 1 87 ? 1.461 10.414 10.218 1.00 95.56 87 ALA A N 1
ATOM 716 C CA . ALA A 1 87 ? 2.165 11.612 9.758 1.00 95.56 87 ALA A CA 1
ATOM 717 C C . ALA A 1 87 ? 2.654 11.461 8.312 1.00 95.56 87 ALA A C 1
ATOM 719 O O . ALA A 1 87 ? 2.365 12.310 7.478 1.00 95.56 87 ALA A O 1
ATOM 720 N N . GLN A 1 88 ? 3.265 10.327 7.956 1.00 92.56 88 GLN A N 1
ATOM 721 C CA . GLN A 1 88 ? 3.646 10.026 6.569 1.00 92.56 88 GLN A CA 1
ATOM 722 C C . GLN A 1 88 ? 2.457 9.992 5.597 1.00 92.56 88 GLN A C 1
ATOM 724 O O . GLN A 1 88 ? 2.633 10.172 4.400 1.00 92.56 88 GLN A O 1
ATOM 729 N N . ARG A 1 89 ? 1.234 9.739 6.066 1.00 93.81 89 ARG A N 1
ATOM 730 C CA . ARG A 1 89 ? 0.043 9.762 5.202 1.00 93.81 89 ARG A CA 1
ATOM 731 C C . ARG A 1 89 ? -0.583 11.145 5.108 1.00 93.81 89 ARG A C 1
ATOM 733 O O . ARG A 1 89 ? -1.143 11.463 4.066 1.00 93.81 89 ARG A O 1
ATOM 740 N N . ALA A 1 90 ? -0.508 11.942 6.168 1.00 94.94 90 ALA A N 1
ATOM 741 C CA . ALA A 1 90 ? -1.150 13.252 6.243 1.00 94.94 90 ALA A CA 1
ATOM 742 C C . ALA A 1 90 ? -0.244 14.408 5.791 1.00 94.94 90 ALA A C 1
ATOM 744 O O . ALA A 1 90 ? -0.733 15.343 5.165 1.00 94.94 90 ALA A O 1
ATOM 745 N N . CYS A 1 91 ? 1.054 14.328 6.089 1.00 93.31 91 CYS A N 1
ATOM 746 C CA . CYS A 1 91 ? 2.016 15.429 5.975 1.00 93.31 91 CYS A CA 1
ATOM 747 C C . CYS A 1 91 ? 3.089 15.194 4.896 1.00 93.31 91 CYS A C 1
ATOM 749 O O . CYS A 1 91 ? 3.980 16.018 4.714 1.00 93.31 91 CYS A O 1
ATOM 751 N N . TYR A 1 92 ? 3.045 14.066 4.184 1.00 92.56 92 TYR A N 1
ATOM 752 C CA . TYR A 1 92 ? 4.007 13.777 3.121 1.00 92.56 92 TYR A CA 1
ATOM 753 C C . TYR A 1 92 ? 3.730 14.602 1.862 1.00 92.56 92 TYR A C 1
ATOM 755 O O . TYR A 1 92 ? 2.580 14.912 1.545 1.00 92.56 92 TYR A O 1
ATOM 763 N N . ALA A 1 93 ? 4.782 14.891 1.092 1.00 91.19 93 ALA A N 1
ATOM 764 C CA . ALA A 1 93 ? 4.707 15.739 -0.099 1.00 91.19 93 ALA A CA 1
ATOM 765 C C . ALA A 1 93 ? 3.666 15.264 -1.130 1.00 91.19 93 ALA A C 1
ATOM 767 O O . ALA A 1 93 ? 3.042 16.089 -1.785 1.00 91.19 93 ALA A O 1
ATOM 768 N N . ARG A 1 94 ? 3.420 13.948 -1.246 1.00 88.88 94 ARG A N 1
ATOM 769 C CA . ARG A 1 94 ? 2.378 13.403 -2.145 1.00 88.88 94 ARG A CA 1
ATOM 770 C C . ARG A 1 94 ? 0.947 13.586 -1.632 1.00 88.88 94 ARG A C 1
ATOM 772 O O . ARG A 1 94 ? 0.019 13.507 -2.425 1.00 88.88 94 ARG A O 1
ATOM 779 N N . SER A 1 95 ? 0.765 13.802 -0.333 1.00 92.06 95 SER A N 1
ATOM 780 C CA . SER A 1 95 ? -0.550 14.020 0.279 1.00 92.06 95 SER A CA 1
ATOM 781 C C . SER A 1 95 ? -0.952 15.492 0.277 1.00 92.06 95 SER A C 1
ATOM 783 O O . SER A 1 95 ? -2.138 15.805 0.237 1.00 92.06 95 SER A O 1
ATOM 785 N N . MET A 1 96 ? 0.029 16.399 0.287 1.00 93.81 96 MET A N 1
ATOM 786 C CA . MET A 1 96 ? -0.216 17.837 0.367 1.00 93.81 96 MET A CA 1
ATOM 787 C C . MET A 1 96 ? -1.076 18.408 -0.778 1.00 93.81 96 MET A C 1
ATOM 789 O O . MET A 1 96 ? -1.929 19.246 -0.483 1.00 93.81 96 MET A O 1
ATOM 793 N N . PRO A 1 97 ? -0.954 17.948 -2.043 1.00 94.19 97 PRO A N 1
ATOM 794 C CA . PRO A 1 97 ? -1.825 18.406 -3.122 1.00 94.19 97 PRO A CA 1
ATOM 795 C C . PRO A 1 97 ? -3.315 18.193 -2.840 1.00 94.19 97 PRO A C 1
ATOM 797 O O . PRO A 1 97 ? -4.107 19.075 -3.144 1.00 94.19 97 PRO A O 1
ATOM 800 N N . PHE A 1 98 ? -3.707 17.082 -2.203 1.00 95.38 98 PHE A N 1
ATOM 801 C CA . PHE A 1 98 ? -5.112 16.826 -1.852 1.00 95.38 98 PHE A CA 1
ATOM 802 C C . PHE A 1 98 ? -5.640 17.843 -0.841 1.00 95.38 98 PHE A C 1
ATOM 804 O O . PHE A 1 98 ? -6.735 18.375 -1.001 1.00 95.38 98 PHE A O 1
ATOM 811 N N . PHE A 1 99 ? -4.837 18.147 0.180 1.00 95.38 99 PHE A N 1
ATOM 812 C CA . PHE A 1 99 ? -5.185 19.157 1.172 1.00 95.38 99 PHE A CA 1
ATOM 813 C C . PHE A 1 99 ? -5.276 20.553 0.540 1.00 95.38 99 PHE A C 1
ATOM 815 O O . PHE A 1 99 ? -6.247 21.268 0.764 1.00 95.38 99 PHE A O 1
ATOM 822 N N . GLN A 1 100 ? -4.296 20.930 -0.288 1.00 95.12 100 GLN A N 1
ATOM 823 C CA . GLN A 1 100 ? -4.289 22.217 -0.989 1.00 95.12 100 GLN A CA 1
ATOM 824 C C . GLN A 1 100 ? -5.476 22.354 -1.940 1.00 95.12 100 GLN A C 1
ATOM 826 O O . GLN A 1 100 ? -6.100 23.407 -1.971 1.00 95.12 100 GLN A O 1
ATOM 831 N N . ALA A 1 101 ? -5.810 21.297 -2.684 1.00 95.56 101 ALA A N 1
ATOM 832 C CA . ALA A 1 101 ? -6.970 21.287 -3.563 1.00 95.56 101 ALA A CA 1
ATOM 833 C C . ALA A 1 101 ? -8.258 21.531 -2.776 1.00 95.56 101 ALA A C 1
ATOM 835 O O . ALA A 1 101 ? -9.015 22.415 -3.151 1.00 95.56 101 ALA A O 1
ATOM 836 N N . LEU A 1 102 ? -8.463 20.831 -1.653 1.00 96.69 102 LEU A N 1
ATOM 837 C CA . LEU A 1 102 ? -9.615 21.065 -0.778 1.00 96.69 102 LEU A CA 1
ATOM 838 C C . LEU A 1 102 ? -9.641 22.500 -0.242 1.00 96.69 102 LEU A C 1
ATOM 840 O O . LEU A 1 102 ? -10.676 23.148 -0.311 1.00 96.69 102 LEU A O 1
ATOM 844 N N . ASN A 1 103 ? -8.507 23.013 0.235 1.00 96.88 103 ASN A N 1
ATOM 845 C CA . ASN A 1 103 ? -8.405 24.363 0.788 1.00 96.88 103 ASN A CA 1
ATOM 846 C C . ASN A 1 103 ? -8.624 25.476 -0.257 1.00 96.88 103 ASN A C 1
ATOM 848 O O . ASN A 1 103 ? -9.024 26.583 0.090 1.00 96.88 103 ASN A O 1
ATOM 852 N N . ASN A 1 104 ? -8.346 25.197 -1.531 1.00 96.38 104 ASN A N 1
ATOM 853 C CA . ASN A 1 104 ? -8.449 26.164 -2.624 1.00 96.38 104 ASN A CA 1
ATOM 854 C C . ASN A 1 104 ? -9.805 26.122 -3.350 1.00 96.38 104 ASN A C 1
ATOM 856 O O . ASN A 1 104 ? -9.975 26.833 -4.342 1.00 96.38 104 ASN A O 1
ATOM 860 N N . VAL A 1 105 ? -10.760 25.303 -2.896 1.00 96.38 105 VAL A N 1
ATOM 861 C CA . VAL A 1 105 ? -12.100 25.231 -3.494 1.00 96.38 105 VAL A CA 1
ATOM 862 C C . VAL A 1 105 ? -12.820 26.572 -3.326 1.00 96.38 105 VAL A C 1
ATOM 864 O O . VAL A 1 105 ? -13.082 27.035 -2.216 1.00 96.38 105 VAL A O 1
ATOM 867 N N . ASP A 1 106 ? -13.194 27.188 -4.447 1.00 96.94 106 ASP A N 1
ATOM 868 C CA . ASP A 1 106 ? -14.008 28.404 -4.468 1.00 96.94 106 ASP A CA 1
ATOM 869 C C . ASP A 1 106 ? -15.496 28.040 -4.403 1.00 96.94 106 ASP A C 1
ATOM 871 O O . ASP A 1 106 ? -16.178 27.920 -5.422 1.00 96.94 106 ASP A O 1
ATOM 875 N N . LEU A 1 107 ? -16.002 27.856 -3.180 1.00 96.12 107 LEU A N 1
ATOM 876 C CA . LEU A 1 107 ? -17.381 27.419 -2.920 1.00 96.12 107 LEU A CA 1
ATOM 877 C C . LEU A 1 107 ? -18.447 28.322 -3.565 1.00 96.12 107 LEU A C 1
ATOM 879 O O . LEU A 1 107 ? -19.540 27.851 -3.861 1.00 96.12 107 LEU A O 1
ATOM 883 N N . ARG A 1 108 ? -18.133 29.596 -3.843 1.00 96.31 108 ARG A N 1
ATOM 884 C CA . ARG A 1 108 ? -19.069 30.555 -4.460 1.00 96.31 108 ARG A CA 1
ATOM 885 C C . ARG A 1 108 ? -19.351 30.260 -5.929 1.00 96.31 108 ARG A C 1
ATOM 887 O O . ARG A 1 108 ? -20.330 30.768 -6.469 1.00 96.31 108 ARG A O 1
ATOM 894 N N . LYS A 1 109 ? -18.475 29.497 -6.583 1.00 96.44 109 LYS A N 1
ATOM 895 C CA . LYS A 1 109 ? -18.630 29.089 -7.984 1.00 96.44 109 LYS A CA 1
ATOM 896 C C . LYS A 1 109 ? -19.411 27.789 -8.138 1.00 96.44 109 LYS A C 1
ATOM 898 O O . LYS A 1 109 ? -19.727 27.418 -9.262 1.00 96.44 109 LYS A O 1
ATOM 903 N N . ILE A 1 110 ? -19.713 27.105 -7.037 1.00 95.75 110 ILE A N 1
ATOM 904 C CA . ILE A 1 110 ? -20.376 25.807 -7.069 1.00 95.75 110 ILE A CA 1
ATOM 905 C C . ILE A 1 110 ? -21.887 26.012 -7.136 1.00 95.75 110 ILE A C 1
ATOM 907 O O . ILE A 1 110 ? -22.509 26.517 -6.202 1.00 95.75 110 ILE A O 1
ATOM 911 N N . ASP A 1 111 ? -22.486 25.574 -8.240 1.00 95.81 111 ASP A N 1
ATOM 912 C CA . ASP A 1 111 ? -23.936 25.467 -8.374 1.00 95.81 111 ASP A CA 1
ATOM 913 C C . ASP A 1 111 ? -24.411 24.160 -7.719 1.00 95.81 111 ASP A C 1
ATOM 915 O O . ASP A 1 111 ? -24.386 23.089 -8.327 1.00 95.81 111 ASP A O 1
ATOM 919 N N . PHE A 1 112 ? -24.812 24.241 -6.445 1.00 94.69 112 PHE A N 1
ATOM 920 C CA . PHE A 1 112 ? -25.210 23.071 -5.653 1.00 94.69 112 PHE A CA 1
ATOM 921 C C . PHE A 1 112 ? -26.337 22.259 -6.308 1.00 94.69 112 PHE A C 1
ATOM 923 O O . PHE A 1 112 ? -26.342 21.034 -6.204 1.00 94.69 112 PHE A O 1
ATOM 930 N N . ASP A 1 113 ? -27.290 22.918 -6.977 1.00 94.00 113 ASP A N 1
ATOM 931 C CA . ASP A 1 113 ? -28.439 22.228 -7.571 1.00 94.00 113 ASP A CA 1
ATOM 932 C C . ASP A 1 113 ? -28.011 21.357 -8.762 1.00 94.00 113 ASP A C 1
ATOM 934 O O . ASP A 1 113 ? -28.602 20.302 -8.989 1.00 94.00 113 ASP A O 1
ATOM 938 N N . LYS A 1 114 ? -26.954 21.762 -9.480 1.00 93.19 114 LYS A N 1
ATOM 939 C CA . LYS A 1 114 ? -26.351 20.980 -10.571 1.00 93.19 114 LYS A CA 1
ATOM 940 C C . LYS A 1 114 ? -25.381 19.913 -10.075 1.00 93.19 114 LYS A C 1
ATOM 942 O O . LYS A 1 114 ? -25.308 18.842 -10.660 1.00 93.19 114 LYS A O 1
ATOM 947 N N . ALA A 1 115 ? -24.649 20.195 -9.000 1.00 88.50 115 ALA A N 1
ATOM 948 C CA . ALA A 1 115 ? -23.619 19.311 -8.451 1.00 88.50 115 ALA A CA 1
ATOM 949 C C . ALA A 1 115 ? -24.150 18.329 -7.386 1.00 88.50 115 ALA A C 1
ATOM 951 O O . ALA A 1 115 ? -23.380 17.748 -6.611 1.00 88.50 115 ALA A O 1
ATOM 952 N N . LYS A 1 116 ? -25.473 18.181 -7.278 1.00 84.19 116 LYS A N 1
ATOM 953 C CA . LYS A 1 116 ? -26.102 17.350 -6.255 1.00 84.19 116 LYS A CA 1
ATOM 954 C C . LYS A 1 116 ? -25.788 15.861 -6.501 1.00 84.19 116 LYS A C 1
ATOM 956 O O . LYS A 1 116 ? -25.908 15.405 -7.631 1.00 84.19 116 LYS A O 1
ATOM 961 N N . PRO A 1 117 ? -25.454 15.085 -5.454 1.00 83.56 117 PRO A N 1
ATOM 962 C CA . PRO A 1 117 ? -25.343 13.632 -5.550 1.00 83.56 117 PRO A CA 1
ATOM 963 C C . PRO A 1 117 ? -26.630 12.976 -6.055 1.00 83.56 117 PRO A C 1
ATOM 965 O O . PRO A 1 117 ? -27.714 13.284 -5.551 1.00 83.56 117 PRO A O 1
ATOM 968 N N . ASP A 1 118 ? -26.499 11.992 -6.945 1.00 85.00 118 ASP A N 1
ATOM 969 C CA . ASP A 1 118 ? -27.632 11.185 -7.425 1.00 85.00 118 ASP A CA 1
ATOM 970 C C . ASP A 1 118 ? -28.184 10.222 -6.361 1.00 85.00 118 ASP A C 1
ATOM 972 O O . ASP A 1 118 ? -29.299 9.714 -6.474 1.00 85.00 118 ASP A O 1
ATOM 976 N N . THR A 1 119 ? -27.424 9.967 -5.296 1.00 85.12 119 THR A N 1
ATOM 977 C CA . THR A 1 119 ? -27.780 8.987 -4.266 1.00 85.12 119 THR A CA 1
ATOM 978 C C . THR A 1 119 ? -28.368 9.647 -3.025 1.00 85.12 119 THR A C 1
ATOM 980 O O . THR A 1 119 ? -27.705 10.449 -2.362 1.00 85.12 119 THR A O 1
ATOM 983 N N . THR A 1 120 ? -29.586 9.245 -2.653 1.00 89.62 120 THR A N 1
ATOM 984 C CA . THR A 1 120 ? -30.145 9.532 -1.328 1.00 89.62 120 THR A CA 1
ATOM 985 C C . THR A 1 120 ? -29.402 8.712 -0.271 1.00 89.62 120 THR A C 1
ATOM 987 O O . THR A 1 120 ? -29.294 7.494 -0.434 1.00 89.62 120 THR A O 1
ATOM 990 N N . PRO A 1 121 ? -28.878 9.339 0.794 1.00 90.44 121 PRO A N 1
ATOM 991 C CA . PRO A 1 121 ? -28.154 8.623 1.834 1.00 90.44 121 PRO A CA 1
ATOM 992 C C . PRO A 1 121 ? -29.087 7.707 2.629 1.00 90.44 121 PRO A C 1
ATOM 994 O O . PRO A 1 121 ? -30.245 8.049 2.856 1.00 90.44 121 PRO A O 1
ATOM 997 N N . ASP A 1 122 ? -28.560 6.565 3.065 1.00 93.25 122 ASP A N 1
ATOM 998 C CA . ASP A 1 122 ? -29.250 5.681 4.004 1.00 93.25 122 ASP A CA 1
ATOM 999 C C . ASP A 1 122 ? -29.380 6.334 5.394 1.00 93.25 122 ASP A C 1
ATOM 1001 O O . ASP A 1 122 ? -28.507 7.100 5.821 1.00 93.25 122 ASP A O 1
ATOM 1005 N N . ASP A 1 123 ? -30.446 5.995 6.121 1.00 93.38 123 ASP A N 1
ATOM 1006 C CA . ASP A 1 123 ? -30.755 6.548 7.443 1.00 93.38 123 ASP A CA 1
ATOM 1007 C C . ASP A 1 123 ? -29.618 6.302 8.449 1.00 93.38 123 ASP A C 1
ATOM 1009 O O . ASP A 1 123 ? -29.313 7.177 9.265 1.00 93.38 123 ASP A O 1
ATOM 1013 N N . SER A 1 124 ? -28.947 5.144 8.380 1.00 93.19 124 SER A N 1
ATOM 1014 C CA . SER A 1 124 ? -27.822 4.813 9.270 1.00 93.19 124 SER A CA 1
ATOM 1015 C C . SER A 1 124 ? -26.609 5.731 9.048 1.00 93.19 124 SER A C 1
ATOM 1017 O O . SER A 1 124 ? -25.949 6.167 10.001 1.00 93.19 124 SER A O 1
ATOM 1019 N N . ALA A 1 125 ? -26.351 6.104 7.792 1.00 92.62 125 ALA A N 1
ATOM 1020 C CA . ALA A 1 125 ? -25.273 7.014 7.432 1.00 92.62 125 ALA A CA 1
ATOM 1021 C C . ALA A 1 125 ? -25.575 8.442 7.906 1.00 92.62 125 ALA A C 1
ATOM 1023 O O . ALA A 1 125 ? -24.683 9.112 8.428 1.00 92.62 125 ALA A O 1
ATOM 1024 N N . VAL A 1 126 ? -26.838 8.877 7.808 1.00 93.44 126 VAL A N 1
ATOM 1025 C CA . VAL A 1 126 ? -27.288 10.177 8.331 1.00 93.44 126 VAL A CA 1
ATOM 1026 C C . VAL A 1 126 ? -27.132 10.239 9.854 1.00 93.44 126 VAL A C 1
ATOM 1028 O O . VAL A 1 126 ? -26.627 11.231 10.375 1.00 93.44 126 VAL A O 1
ATOM 1031 N N . ILE A 1 127 ? -27.494 9.176 10.581 1.00 94.12 127 ILE A N 1
ATOM 1032 C CA . ILE A 1 127 ? -27.295 9.105 12.040 1.00 94.12 127 ILE A CA 1
ATOM 1033 C C . ILE A 1 127 ? -25.808 9.245 12.393 1.00 94.12 127 ILE A C 1
ATOM 1035 O O . ILE A 1 127 ? -25.454 10.058 13.247 1.00 94.12 127 ILE A O 1
ATOM 1039 N N . THR A 1 128 ? -24.933 8.525 11.685 1.00 93.81 128 THR A N 1
ATOM 1040 C CA . THR A 1 128 ? -23.474 8.604 11.883 1.00 93.81 128 THR A CA 1
ATOM 1041 C C . THR A 1 128 ? -22.942 10.026 11.670 1.00 93.81 128 THR A C 1
ATOM 1043 O O . THR A 1 128 ? -22.097 10.502 12.434 1.00 93.81 128 THR A O 1
ATOM 1046 N N . ASP A 1 129 ? -23.453 10.724 10.656 1.00 95.19 129 ASP A N 1
ATOM 1047 C CA . ASP A 1 129 ? -23.103 12.114 10.368 1.00 95.19 129 ASP A CA 1
ATOM 1048 C C . ASP A 1 129 ? -23.553 13.067 11.494 1.00 95.19 129 ASP A C 1
ATOM 1050 O O . ASP A 1 129 ? -22.781 13.933 11.919 1.00 95.19 129 ASP A O 1
ATOM 1054 N N . HIS A 1 130 ? -24.760 12.884 12.041 1.00 94.94 130 HIS A N 1
ATOM 1055 C CA . HIS A 1 130 ? -25.252 13.666 13.183 1.00 94.94 130 HIS A CA 1
ATOM 1056 C C . HIS A 1 130 ? -24.445 13.420 14.464 1.00 94.94 130 HIS A C 1
ATOM 1058 O O . HIS A 1 130 ? -24.118 14.379 15.164 1.00 94.94 130 HIS A O 1
ATOM 1064 N N . GLU A 1 131 ? -24.078 12.169 14.762 1.00 93.88 131 GLU A N 1
ATOM 1065 C CA . GLU A 1 131 ? -23.187 11.844 15.886 1.00 93.88 131 GLU A CA 1
ATOM 1066 C C . GLU A 1 131 ? -21.830 12.541 15.736 1.00 93.88 131 GLU A C 1
ATOM 1068 O O . GLU A 1 131 ? -21.296 13.112 16.690 1.00 93.88 131 GLU A O 1
ATOM 1073 N N . CYS A 1 132 ? -21.277 12.535 14.519 1.00 94.06 132 CYS A N 1
ATOM 1074 C CA . CYS A 1 132 ? -20.035 13.232 14.210 1.00 94.06 132 CYS A CA 1
ATOM 1075 C C . CYS A 1 132 ? -20.158 14.743 14.439 1.00 94.06 132 CYS A C 1
ATOM 1077 O O . CYS A 1 132 ? -19.273 15.351 15.048 1.00 94.06 132 CYS A O 1
ATOM 1079 N N . LEU A 1 133 ? -21.256 15.346 13.976 1.00 94.38 133 LEU A N 1
ATOM 1080 C CA . LEU A 1 133 ? -21.517 16.771 14.145 1.00 94.38 133 LEU A CA 1
ATOM 1081 C C . LEU A 1 133 ? -21.660 17.151 15.625 1.00 94.38 133 LEU A C 1
ATOM 1083 O O . LEU A 1 133 ? -21.048 18.128 16.056 1.00 94.38 133 LEU A O 1
ATOM 1087 N N . ALA A 1 134 ? -22.401 16.361 16.406 1.00 93.88 134 ALA A N 1
ATOM 1088 C CA . ALA A 1 134 ? -22.570 16.563 17.844 1.00 93.88 134 ALA A CA 1
ATOM 1089 C C . ALA A 1 134 ? -21.212 16.612 18.562 1.00 93.88 134 ALA A C 1
ATOM 1091 O O . ALA A 1 134 ? -20.873 17.595 19.221 1.00 93.88 134 ALA A O 1
ATOM 1092 N N . MET A 1 135 ? -20.370 15.598 18.329 1.00 92.88 135 MET A N 1
ATOM 1093 C CA . MET A 1 135 ? -19.030 15.532 18.916 1.00 92.88 135 MET A CA 1
ATOM 1094 C C . MET A 1 135 ? -18.120 16.681 18.481 1.00 92.88 135 MET A C 1
ATOM 1096 O O . MET A 1 135 ? -17.256 17.107 19.246 1.00 92.88 135 MET A O 1
ATOM 1100 N N . PHE A 1 136 ? -18.255 17.172 17.251 1.00 94.06 136 PHE A N 1
ATOM 1101 C CA . PHE A 1 136 ? -17.470 18.314 16.799 1.00 94.06 136 PHE A CA 1
ATOM 1102 C C . PHE A 1 136 ? -17.901 19.602 17.516 1.00 94.06 136 PHE A C 1
ATOM 1104 O O . PHE A 1 136 ? -17.055 20.321 18.056 1.00 94.06 136 PHE A O 1
ATOM 1111 N N . LEU A 1 137 ? -19.209 19.870 17.569 1.00 91.44 137 LEU A N 1
ATOM 1112 C CA . LEU A 1 137 ? -19.767 21.087 18.165 1.00 91.44 137 LEU A CA 1
ATOM 1113 C C . LEU A 1 137 ? -19.548 21.160 19.684 1.00 91.44 137 LEU A C 1
ATOM 1115 O O . LEU A 1 137 ? -19.289 22.247 20.201 1.00 91.44 137 LEU A O 1
ATOM 1119 N N . ASP A 1 138 ? -19.568 20.023 20.385 1.00 90.56 138 ASP A N 1
ATOM 1120 C CA . ASP A 1 138 ? -19.334 19.967 21.833 1.00 90.56 138 ASP A CA 1
ATOM 1121 C C . ASP A 1 138 ? -17.888 20.331 22.222 1.00 90.56 138 ASP A C 1
ATOM 1123 O O . ASP A 1 138 ? -17.644 20.915 23.281 1.00 90.56 138 ASP A O 1
ATOM 1127 N N . TYR A 1 139 ? -16.910 20.006 21.368 1.00 87.25 139 TYR A N 1
ATOM 1128 C CA . TYR A 1 139 ? -15.482 20.183 21.663 1.00 87.25 139 TYR A CA 1
ATOM 1129 C C . TYR A 1 139 ? -14.856 21.427 21.029 1.00 87.25 139 TYR A C 1
ATOM 1131 O O . TYR A 1 139 ? -13.775 21.843 21.458 1.00 87.25 139 TYR A O 1
ATOM 1139 N N . HIS A 1 140 ? -15.505 22.039 20.035 1.00 82.44 140 HIS A N 1
ATOM 1140 C CA . HIS A 1 140 ? -14.940 23.159 19.287 1.00 82.44 140 HIS A CA 1
ATOM 1141 C C . HIS A 1 140 ? -15.718 24.473 19.517 1.00 82.44 140 HIS A C 1
ATOM 1143 O O . HIS A 1 140 ? -16.580 24.850 18.720 1.00 82.44 140 HIS A O 1
ATOM 1149 N N . PRO A 1 141 ? -15.408 25.251 20.576 1.00 56.88 141 PRO A N 1
ATOM 1150 C CA . PRO A 1 141 ? -16.136 26.482 20.865 1.00 56.88 141 PRO A CA 1
ATOM 1151 C C . PRO A 1 141 ? -15.844 27.607 19.851 1.00 56.88 141 PRO A C 1
ATOM 1153 O O . PRO A 1 141 ? -14.713 28.068 19.704 1.00 56.88 141 PRO A O 1
ATOM 1156 N N . ARG A 1 142 ? -16.919 28.088 19.210 1.00 62.41 142 ARG A N 1
ATOM 1157 C CA . ARG A 1 142 ? -17.207 29.468 18.742 1.00 62.41 142 ARG A CA 1
ATOM 1158 C C . ARG A 1 142 ? -16.232 30.200 17.805 1.00 62.41 142 ARG A C 1
ATOM 1160 O O . ARG A 1 142 ? -16.501 31.356 17.495 1.00 62.41 142 ARG A O 1
ATOM 1167 N N . ARG A 1 143 ? -15.130 29.602 17.337 1.00 60.28 143 ARG A N 1
ATOM 1168 C CA . ARG A 1 143 ? -14.246 30.283 16.360 1.00 60.28 143 ARG A CA 1
ATOM 1169 C C . ARG A 1 143 ? -14.911 30.504 15.001 1.00 60.28 143 ARG A C 1
ATOM 1171 O O . ARG A 1 143 ? -14.607 31.493 14.348 1.00 60.28 143 ARG A O 1
ATOM 1178 N N . TYR A 1 144 ? -15.832 29.623 14.628 1.00 64.44 144 TYR A N 1
ATOM 1179 C CA . TYR A 1 144 ? -16.619 29.727 13.409 1.00 64.44 144 TYR A CA 1
ATOM 1180 C C . TYR A 1 144 ? -18.104 29.757 13.767 1.00 64.44 144 TYR A C 1
ATOM 1182 O O . TYR A 1 144 ? -18.560 29.051 14.672 1.00 64.44 144 TYR A O 1
ATOM 1190 N N . GLU A 1 145 ? -18.857 30.603 13.074 1.00 83.06 145 GLU A N 1
ATOM 1191 C CA . GLU A 1 145 ? -20.307 30.682 13.202 1.00 83.06 145 GLU A CA 1
ATOM 1192 C C . GLU A 1 145 ? -20.960 29.565 12.369 1.00 83.06 145 GLU A C 1
ATOM 1194 O O . GLU A 1 145 ? -21.546 29.838 11.328 1.00 83.06 145 GLU A O 1
ATOM 1199 N N . TYR A 1 146 ? -20.874 28.308 12.821 1.00 92.06 146 TYR A N 1
ATOM 1200 C CA . TYR A 1 146 ? -21.586 27.160 12.226 1.00 92.06 146 TYR A CA 1
ATOM 1201 C C . TYR A 1 146 ? -23.099 27.226 12.513 1.00 92.06 146 TYR A C 1
ATOM 1203 O O . TYR A 1 146 ? -23.673 26.331 13.133 1.00 92.06 146 TYR A O 1
ATOM 1211 N N . LYS A 1 147 ? -23.743 28.352 12.187 1.00 94.00 147 LYS A N 1
ATOM 1212 C CA . LYS A 1 147 ? -25.113 28.680 12.609 1.00 94.00 147 LYS A CA 1
ATOM 1213 C C . LYS A 1 147 ? -26.119 27.669 12.075 1.00 94.00 147 LYS A C 1
ATOM 1215 O O . LYS A 1 147 ? -27.043 27.297 12.797 1.00 94.00 147 LYS A O 1
ATOM 1220 N N . ARG A 1 148 ? -25.953 27.228 10.830 1.00 95.69 148 ARG A N 1
ATOM 1221 C CA . ARG A 1 148 ? -26.907 26.335 10.168 1.00 95.69 148 ARG A CA 1
ATOM 1222 C C . ARG A 1 148 ? -26.680 24.883 10.566 1.00 95.69 148 ARG A C 1
ATOM 1224 O O . ARG A 1 148 ? -27.649 24.184 10.841 1.00 95.69 148 ARG A O 1
ATOM 1231 N N . LEU A 1 149 ? -25.429 24.445 10.691 1.00 95.19 149 LEU A N 1
ATOM 1232 C CA . LEU A 1 149 ? -25.108 23.135 11.257 1.00 95.19 149 LEU A CA 1
ATOM 1233 C C . LEU A 1 149 ? -25.551 23.036 12.723 1.00 95.19 149 LEU A C 1
ATOM 1235 O O . LEU A 1 149 ? -26.109 22.018 13.123 1.00 95.19 149 LEU A O 1
ATOM 1239 N N . LEU A 1 150 ? -25.390 24.103 13.512 1.00 94.12 150 LEU A N 1
ATOM 1240 C CA . LEU A 1 150 ? -25.909 24.164 14.879 1.00 94.12 150 LEU A CA 1
ATOM 1241 C C . LEU A 1 150 ? -27.439 24.071 14.897 1.00 94.12 150 LEU A C 1
ATOM 1243 O O . LEU A 1 150 ? -27.988 23.344 15.719 1.00 94.12 150 LEU A O 1
ATOM 1247 N N . TYR A 1 151 ? -28.128 24.753 13.975 1.00 94.81 151 TYR A N 1
ATOM 1248 C CA . TYR A 1 151 ? -29.576 24.608 13.824 1.00 94.81 151 TYR A CA 1
ATOM 1249 C C . TYR A 1 151 ? -29.966 23.153 13.542 1.00 94.81 151 TYR A C 1
ATOM 1251 O O . TYR A 1 151 ? -30.824 22.632 14.247 1.00 94.81 151 TYR A O 1
ATOM 1259 N N . ILE A 1 152 ? -29.300 22.480 12.595 1.00 94.38 152 ILE A N 1
ATOM 1260 C CA . ILE A 1 152 ? -29.540 21.057 12.304 1.00 94.38 152 ILE A CA 1
ATOM 1261 C C . ILE A 1 152 ? -29.326 20.199 13.554 1.00 94.38 152 ILE A C 1
ATOM 1263 O O . ILE A 1 152 ? -30.194 19.396 13.884 1.00 94.38 152 ILE A O 1
ATOM 1267 N N . TYR A 1 153 ? -28.217 20.397 14.272 1.00 92.56 153 TYR A N 1
ATOM 1268 C CA . TYR A 1 153 ? -27.900 19.652 15.493 1.00 92.56 153 TYR A CA 1
ATOM 1269 C C . TYR A 1 153 ? -28.942 19.850 16.600 1.00 92.56 153 TYR A C 1
ATOM 1271 O O . TYR A 1 153 ? -29.342 18.893 17.251 1.00 92.56 153 TYR A O 1
ATOM 1279 N N . THR A 1 154 ? -29.401 21.086 16.803 1.00 93.56 154 THR A N 1
ATOM 1280 C CA . THR A 1 154 ? -30.425 21.402 17.814 1.00 93.56 154 THR A CA 1
ATOM 1281 C C . THR A 1 154 ? -31.849 21.079 17.369 1.00 93.56 154 THR A C 1
ATOM 1283 O O . THR A 1 154 ? -32.773 21.171 18.175 1.00 93.56 154 THR A O 1
ATOM 1286 N N . SER A 1 155 ? -32.055 20.740 16.096 1.00 93.06 155 SER A N 1
ATOM 1287 C CA . SER A 1 155 ? -33.367 20.364 15.590 1.00 93.06 155 SER A CA 1
ATOM 1288 C C . SER A 1 155 ? -33.627 18.884 15.857 1.00 93.06 155 SER A C 1
ATOM 1290 O O . SER A 1 155 ? -32.793 18.042 15.546 1.00 93.06 155 SER A O 1
ATOM 1292 N N . ASP A 1 156 ? -34.830 18.538 16.314 1.00 90.69 156 ASP A N 1
ATOM 1293 C CA . ASP A 1 156 ? -35.262 17.132 16.442 1.00 90.69 156 ASP A CA 1
ATOM 1294 C C . ASP A 1 156 ? -35.482 16.439 15.078 1.00 90.69 156 ASP A C 1
ATOM 1296 O O . ASP A 1 156 ? -35.982 15.315 14.996 1.00 90.69 156 ASP A O 1
ATOM 1300 N N . LYS A 1 157 ? -35.165 17.119 13.969 1.00 92.06 157 LYS A N 1
ATOM 1301 C CA . LYS A 1 157 ? -35.356 16.612 12.612 1.00 92.06 157 LYS A CA 1
ATOM 1302 C C . LYS A 1 157 ? -34.064 15.961 12.122 1.00 92.06 157 LYS A C 1
ATOM 1304 O O . LYS A 1 157 ? -32.993 16.552 12.207 1.00 92.06 157 LYS A O 1
ATOM 1309 N N . LYS A 1 158 ? -34.189 14.785 11.503 1.00 89.56 158 LYS A N 1
ATOM 1310 C CA . LYS A 1 158 ? -33.098 14.083 10.802 1.00 89.56 158 LYS A CA 1
ATOM 1311 C C . LYS A 1 158 ? -32.768 14.762 9.464 1.00 89.56 158 LYS A C 1
ATOM 1313 O O . LYS A 1 158 ? -33.030 14.215 8.397 1.00 89.56 158 LYS A O 1
ATOM 1318 N N . ILE A 1 159 ? -32.300 16.006 9.512 1.00 93.69 159 ILE A N 1
ATOM 1319 C CA . ILE A 1 159 ? -31.929 16.773 8.318 1.00 93.69 159 ILE A CA 1
ATOM 1320 C C . ILE A 1 159 ? -30.481 16.424 7.958 1.00 93.69 159 ILE A C 1
ATOM 1322 O O . ILE A 1 159 ? -29.609 16.644 8.796 1.00 93.69 159 ILE A O 1
ATOM 1326 N N . PRO A 1 160 ? -30.183 15.967 6.726 1.00 95.25 160 PRO A N 1
ATOM 1327 C CA . PRO A 1 160 ? -28.810 15.706 6.307 1.00 95.25 160 PRO A CA 1
ATOM 1328 C C . PRO A 1 160 ? -27.900 16.909 6.571 1.00 95.25 160 PRO A C 1
ATOM 1330 O O . PRO A 1 160 ? -28.205 18.030 6.149 1.00 95.25 160 PRO A O 1
ATOM 1333 N N . ILE A 1 161 ? -26.769 16.674 7.244 1.00 96.25 161 ILE A N 1
ATOM 1334 C CA . ILE A 1 161 ? -25.831 17.745 7.619 1.00 96.25 161 ILE A CA 1
ATOM 1335 C C . ILE A 1 161 ? -25.172 18.401 6.399 1.00 96.25 161 ILE A C 1
ATOM 1337 O O . ILE A 1 161 ? -24.670 19.517 6.507 1.00 96.25 161 ILE A O 1
ATOM 1341 N N . HIS A 1 162 ? -25.184 17.732 5.241 1.00 96.62 162 HIS A N 1
ATOM 1342 C CA . HIS A 1 162 ? -24.753 18.273 3.954 1.00 96.62 162 HIS A CA 1
ATOM 1343 C C . HIS A 1 162 ? -25.972 18.509 3.058 1.00 96.62 162 HIS A C 1
ATOM 1345 O O . HIS A 1 162 ? -26.639 17.573 2.618 1.00 96.62 162 HIS A O 1
ATOM 1351 N N . ASN A 1 163 ? -26.288 19.781 2.832 1.00 95.81 163 ASN A N 1
ATOM 1352 C CA . ASN A 1 163 ? -27.345 20.234 1.938 1.00 95.81 163 ASN A CA 1
ATOM 1353 C C . ASN A 1 163 ? -27.000 21.629 1.383 1.00 95.81 163 ASN A C 1
ATOM 1355 O O . ASN A 1 163 ? -25.967 22.206 1.730 1.00 95.81 163 ASN A O 1
ATOM 1359 N N . LYS A 1 164 ? -27.878 22.182 0.540 1.00 96.12 164 LYS A N 1
ATOM 1360 C CA . LYS A 1 164 ? -27.688 23.489 -0.106 1.00 96.12 164 LYS A CA 1
ATOM 1361 C C . LYS A 1 164 ? -27.405 24.622 0.881 1.00 96.12 164 LYS A C 1
ATOM 1363 O O . LYS A 1 164 ? -26.635 25.523 0.570 1.00 96.12 164 LYS A O 1
ATOM 1368 N N . ASP A 1 165 ? -28.008 24.574 2.063 1.00 96.50 165 ASP A N 1
ATOM 1369 C CA . ASP A 1 165 ? -27.835 25.606 3.075 1.00 96.50 165 ASP A CA 1
ATOM 1370 C C . ASP A 1 165 ? -26.574 25.394 3.917 1.00 96.50 165 ASP A C 1
ATOM 1372 O O . ASP A 1 165 ? -26.053 26.363 4.458 1.00 96.50 165 ASP A O 1
ATOM 1376 N N . THR A 1 166 ? -26.067 24.165 4.047 1.00 96.56 166 THR A N 1
ATOM 1377 C CA . THR A 1 166 ? -24.983 23.833 4.989 1.00 96.56 166 THR A CA 1
ATOM 1378 C C . THR A 1 166 ? -23.669 23.400 4.357 1.00 96.56 166 THR A C 1
ATOM 1380 O O . THR A 1 166 ? -22.692 23.248 5.087 1.00 96.56 166 THR A O 1
ATOM 1383 N N . PHE A 1 167 ? -23.592 23.205 3.036 1.00 96.31 167 PHE A N 1
ATOM 1384 C CA . PHE A 1 167 ? -22.388 22.647 2.410 1.00 96.31 167 PHE A CA 1
ATOM 1385 C C . PHE A 1 167 ? -21.131 23.506 2.625 1.00 96.31 167 PHE A C 1
ATOM 1387 O O . PHE A 1 167 ? -20.043 22.947 2.760 1.00 96.31 167 PHE A O 1
ATOM 1394 N N . GLU A 1 168 ? -21.266 24.834 2.712 1.00 96.19 168 GLU A N 1
ATOM 1395 C CA . GLU A 1 168 ? -20.142 25.732 3.009 1.00 96.19 168 GLU A CA 1
ATOM 1396 C C . GLU A 1 168 ? -19.644 25.569 4.451 1.00 96.19 168 GLU A C 1
ATOM 1398 O O . GLU A 1 168 ? -18.444 25.426 4.688 1.00 96.19 168 GLU A O 1
ATOM 1403 N N . GLU A 1 169 ? -20.565 25.537 5.420 1.00 96.00 169 GLU A N 1
ATOM 1404 C CA . GLU A 1 169 ? -20.237 25.297 6.830 1.00 96.00 169 GLU A CA 1
ATOM 1405 C C . GLU A 1 169 ? -19.629 23.898 7.018 1.00 96.00 169 GLU A C 1
ATOM 1407 O O . GLU A 1 169 ? -18.670 23.730 7.772 1.00 96.00 169 GLU A O 1
ATOM 1412 N N . PHE A 1 170 ? -20.136 22.899 6.289 1.00 96.88 170 PHE A N 1
ATOM 1413 C CA . PHE A 1 170 ? -19.589 21.545 6.283 1.00 96.88 170 PHE A CA 1
ATOM 1414 C C . PHE A 1 170 ? -18.168 21.502 5.706 1.00 96.88 170 PHE A C 1
ATOM 1416 O O . PHE A 1 170 ? -17.301 20.836 6.269 1.00 96.88 170 PHE A O 1
ATOM 1423 N N . HIS A 1 171 ? -17.899 22.235 4.620 1.00 97.19 171 HIS A N 1
ATOM 1424 C CA . HIS A 1 171 ? -16.557 22.337 4.046 1.00 97.19 171 HIS A CA 1
ATOM 1425 C C . HIS A 1 171 ? -15.555 22.917 5.054 1.00 97.19 171 HIS A C 1
ATOM 1427 O O . HIS A 1 171 ? -14.478 22.360 5.258 1.00 97.19 171 HIS A O 1
ATOM 1433 N N . GLN A 1 172 ? -15.935 23.998 5.742 1.00 95.81 172 GLN A N 1
ATOM 1434 C CA . GLN A 1 172 ? -15.111 24.615 6.786 1.00 95.81 172 GLN A CA 1
ATOM 1435 C C . GLN A 1 172 ? -14.876 23.671 7.972 1.00 95.81 172 GLN A C 1
ATOM 1437 O O . GLN A 1 172 ? -13.756 23.582 8.474 1.00 95.81 172 GLN A O 1
ATOM 1442 N N . LEU A 1 173 ? -15.906 22.924 8.385 1.00 95.69 173 LEU A N 1
ATOM 1443 C CA . LEU A 1 173 ? -15.788 21.882 9.405 1.00 95.69 173 LEU A CA 1
ATOM 1444 C C . LEU A 1 173 ? -14.772 20.813 8.978 1.00 95.69 173 LEU A C 1
ATOM 1446 O O . LEU A 1 173 ? -13.888 20.467 9.761 1.00 95.69 173 LEU A O 1
ATOM 1450 N N . LEU A 1 174 ? -14.852 20.320 7.737 1.00 97.06 174 LEU A N 1
ATOM 1451 C CA . LEU A 1 174 ? -13.926 19.317 7.209 1.00 97.06 174 LEU A CA 1
ATOM 1452 C C . LEU A 1 174 ? -12.477 19.825 7.219 1.00 97.06 174 LEU A C 1
ATOM 1454 O O . LEU A 1 174 ? -11.595 19.125 7.725 1.00 97.06 174 LEU A O 1
ATOM 1458 N N . LEU A 1 175 ? -12.233 21.039 6.712 1.00 96.62 175 LEU A N 1
ATOM 1459 C CA . LEU A 1 175 ? -10.904 21.658 6.729 1.00 96.62 175 LEU A CA 1
ATOM 1460 C C . LEU A 1 175 ? -10.382 21.826 8.160 1.00 96.62 175 LEU A C 1
ATOM 1462 O O . LEU A 1 175 ? -9.264 21.410 8.449 1.00 96.62 175 LEU A O 1
ATOM 1466 N N . SER A 1 176 ? -11.214 22.314 9.083 1.00 95.44 176 SER A N 1
ATOM 1467 C CA . SER A 1 176 ? -10.842 22.492 10.491 1.00 95.44 176 SER A CA 1
ATOM 1468 C C . SER A 1 176 ? -10.429 21.176 11.167 1.00 95.44 176 SER A C 1
ATOM 1470 O O . SER A 1 176 ? -9.477 21.148 11.958 1.00 95.44 176 SER A O 1
ATOM 1472 N N . ILE A 1 177 ? -11.104 20.065 10.850 1.00 96.56 177 ILE A N 1
ATOM 1473 C CA . ILE A 1 177 ? -10.731 18.739 11.362 1.00 96.56 177 ILE A CA 1
ATOM 1474 C C . ILE A 1 177 ? -9.400 18.278 10.750 1.00 96.56 177 ILE A C 1
ATOM 1476 O O . ILE A 1 177 ? -8.536 17.789 11.483 1.00 96.56 177 ILE A O 1
ATOM 1480 N N . LEU A 1 178 ? -9.212 18.432 9.434 1.00 97.06 178 LEU A N 1
ATOM 1481 C CA . LEU A 1 178 ? -7.974 18.046 8.744 1.00 97.06 178 LEU A CA 1
ATOM 1482 C C . LEU A 1 178 ? -6.764 18.841 9.245 1.00 97.06 178 LEU A C 1
ATOM 1484 O O . LEU A 1 178 ? -5.715 18.248 9.500 1.00 97.06 178 LEU A O 1
ATOM 1488 N N . GLU A 1 179 ? -6.920 20.148 9.444 1.00 96.31 179 GLU A N 1
ATOM 1489 C CA . GLU A 1 179 ? -5.906 21.023 10.039 1.00 96.31 179 GLU A CA 1
ATOM 1490 C C . GLU A 1 179 ? -5.553 20.558 11.450 1.00 96.31 179 GLU A C 1
ATOM 1492 O O . GLU A 1 179 ? -4.387 20.308 11.744 1.00 96.31 179 GLU A O 1
ATOM 1497 N N . THR A 1 180 ? -6.556 20.331 12.307 1.00 96.31 180 THR A N 1
ATOM 1498 C CA . THR A 1 180 ? -6.327 19.837 13.675 1.00 96.31 180 THR A CA 1
ATOM 1499 C C . THR A 1 180 ? -5.586 18.496 13.677 1.00 96.31 180 THR A C 1
ATOM 1501 O O . THR A 1 180 ? -4.732 18.246 14.535 1.00 96.31 180 THR A O 1
ATOM 1504 N N . TYR A 1 181 ? -5.897 17.625 12.713 1.00 97.50 181 TYR A N 1
ATOM 1505 C CA . TYR A 1 181 ? -5.231 16.340 12.536 1.00 97.50 181 TYR A CA 1
ATOM 1506 C C . TYR A 1 181 ? -3.763 16.508 12.115 1.00 97.50 181 TYR A C 1
ATOM 1508 O O . TYR A 1 181 ? -2.883 15.922 12.749 1.00 97.50 181 TYR A O 1
ATOM 1516 N N . GLN A 1 182 ? -3.481 17.334 11.101 1.00 97.25 182 GLN A N 1
ATOM 1517 C CA . GLN A 1 182 ? -2.121 17.622 10.631 1.00 97.25 182 GLN A CA 1
ATOM 1518 C C . GLN A 1 182 ? -1.282 18.332 11.700 1.00 97.25 182 GLN A C 1
ATOM 1520 O O . GLN A 1 182 ? -0.191 17.865 12.018 1.00 97.25 182 GLN A O 1
ATOM 1525 N N . GLU A 1 183 ? -1.803 19.392 12.323 1.00 96.56 183 GLU A N 1
ATOM 1526 C CA . GLU A 1 183 ? -1.138 20.105 13.418 1.00 96.56 183 GLU A CA 1
ATOM 1527 C C . GLU A 1 183 ? -0.835 19.178 14.597 1.00 96.56 183 GLU A C 1
ATOM 1529 O O . GLU A 1 183 ? 0.234 19.256 15.205 1.00 96.56 183 GLU A O 1
ATOM 1534 N N . GLY A 1 184 ? -1.771 18.285 14.928 1.00 96.81 184 GLY A N 1
ATOM 1535 C CA . GLY A 1 184 ? -1.569 17.266 15.947 1.00 96.81 184 GLY A CA 1
ATOM 1536 C C . GLY A 1 184 ? -0.416 16.326 15.591 1.00 96.81 184 GLY A C 1
ATOM 1537 O O . GLY A 1 184 ? 0.447 16.081 16.432 1.00 96.81 184 GLY A O 1
ATOM 1538 N N . LEU A 1 185 ? -0.355 15.834 14.352 1.00 96.50 185 LEU A N 1
ATOM 1539 C CA . LEU A 1 185 ? 0.711 14.938 13.893 1.00 96.50 185 LEU A CA 1
ATOM 1540 C C . LEU A 1 185 ? 2.075 15.639 13.853 1.00 96.50 185 LEU A C 1
ATOM 1542 O O . LEU A 1 185 ? 3.043 15.104 14.394 1.00 96.50 185 LEU A O 1
ATOM 1546 N N . THR A 1 186 ? 2.144 16.857 13.313 1.00 95.56 186 THR A N 1
ATOM 1547 C CA . THR A 1 186 ? 3.357 17.688 13.331 1.00 95.56 186 THR A CA 1
ATOM 1548 C C . THR A 1 186 ? 3.786 18.013 14.761 1.00 95.56 186 THR A C 1
ATOM 1550 O O . THR A 1 186 ? 4.971 17.969 15.082 1.00 95.56 186 THR A O 1
ATOM 1553 N N . GLY A 1 187 ? 2.835 18.276 15.661 1.00 94.69 187 GLY A N 1
ATOM 1554 C CA . GLY A 1 187 ? 3.103 18.496 17.080 1.00 94.69 187 GLY A CA 1
ATOM 1555 C C . GLY A 1 187 ? 3.655 17.258 17.791 1.00 94.69 187 GLY A C 1
ATOM 1556 O O . GLY A 1 187 ? 4.512 17.395 18.664 1.00 94.69 187 GLY A O 1
ATOM 1557 N N . MET A 1 188 ? 3.203 16.054 17.420 1.00 94.06 188 MET A N 1
ATOM 1558 C CA . MET A 1 188 ? 3.770 14.796 17.919 1.00 94.06 188 MET A CA 1
ATOM 1559 C C . MET A 1 188 ? 5.200 14.580 17.413 1.00 94.06 188 MET A C 1
ATOM 1561 O O . MET A 1 188 ? 6.054 14.176 18.196 1.00 94.06 188 MET A O 1
ATOM 1565 N N . GLU A 1 189 ? 5.470 14.874 16.139 1.00 92.44 189 GLU A N 1
ATOM 1566 C CA . GLU A 1 189 ? 6.799 14.745 15.528 1.00 92.44 189 GLU A CA 1
ATOM 1567 C C . GLU A 1 189 ? 7.807 15.736 16.126 1.00 92.44 189 GLU A C 1
ATOM 1569 O O . GLU A 1 189 ? 8.877 15.335 16.583 1.00 92.44 189 GLU A O 1
ATOM 1574 N N . ALA A 1 190 ? 7.425 17.011 16.248 1.00 91.94 190 ALA A N 1
ATOM 1575 C CA . ALA A 1 190 ? 8.243 18.045 16.884 1.00 91.94 190 ALA A CA 1
ATOM 1576 C C . ALA A 1 190 ? 8.519 17.753 18.368 1.00 91.94 190 ALA A C 1
ATOM 1578 O O . ALA A 1 190 ? 9.530 18.185 18.920 1.00 91.94 190 ALA A O 1
ATOM 1579 N N . ALA A 1 191 ? 7.628 17.013 19.029 1.00 91.00 191 ALA A N 1
ATOM 1580 C CA . ALA A 1 191 ? 7.806 16.618 20.413 1.00 91.00 191 ALA A CA 1
ATOM 1581 C C . ALA A 1 191 ? 8.775 15.441 20.598 1.00 91.00 191 ALA A C 1
ATOM 1583 O O . ALA A 1 191 ? 8.887 15.017 21.730 1.00 91.00 191 ALA A O 1
ATOM 1584 N N . ILE A 1 192 ? 9.454 14.897 19.578 1.00 86.69 192 ILE A N 1
ATOM 1585 C CA . ILE A 1 192 ? 10.400 13.760 19.721 1.00 86.69 192 ILE A CA 1
ATOM 1586 C C . ILE A 1 192 ? 11.885 14.189 19.658 1.00 86.69 192 ILE A C 1
ATOM 1588 O O . ILE A 1 192 ? 12.763 13.343 19.780 1.00 86.69 192 ILE A O 1
ATOM 1592 N N . GLY A 1 193 ? 12.177 15.488 19.507 1.00 76.38 193 GLY A N 1
ATOM 1593 C CA . GLY A 1 193 ? 13.545 16.018 19.353 1.00 76.38 193 GLY A CA 1
ATOM 1594 C C . GLY A 1 193 ? 14.524 15.776 20.521 1.00 76.38 193 GLY A C 1
ATOM 1595 O O . GLY A 1 193 ? 14.153 15.248 21.570 1.00 76.38 193 GLY A O 1
ATOM 1596 N N . ASP A 1 194 ? 15.777 16.204 20.316 1.00 67.31 194 ASP A N 1
ATOM 1597 C CA . ASP A 1 194 ? 16.985 15.828 21.084 1.00 67.31 194 ASP A CA 1
ATOM 1598 C C . ASP A 1 194 ? 16.937 16.086 22.603 1.00 67.31 194 ASP A C 1
ATOM 1600 O O . ASP A 1 194 ? 17.574 15.362 23.366 1.00 67.31 194 ASP A O 1
ATOM 1604 N N . ASP A 1 195 ? 16.125 17.039 23.070 1.00 69.94 195 ASP A N 1
ATOM 1605 C CA . ASP A 1 195 ? 15.948 17.334 24.506 1.00 69.94 195 ASP A CA 1
ATOM 1606 C C . ASP A 1 195 ? 15.020 16.334 25.231 1.00 69.94 195 ASP A C 1
ATOM 1608 O O . ASP A 1 195 ? 14.659 16.509 26.400 1.00 69.94 195 ASP A O 1
ATOM 1612 N N . GLY A 1 196 ? 14.607 15.275 24.530 1.00 61.06 196 GLY A N 1
ATOM 1613 C CA . GLY A 1 196 ? 13.609 14.319 24.977 1.00 61.06 196 GLY A CA 1
ATOM 1614 C C . GLY A 1 196 ? 12.188 14.878 24.853 1.00 61.06 196 GLY A C 1
ATOM 1615 O O . GLY A 1 196 ? 11.954 16.092 24.886 1.00 61.06 196 GLY A O 1
ATOM 1616 N N . PRO A 1 197 ? 11.177 14.007 24.708 1.00 63.78 197 PRO A N 1
ATOM 1617 C CA . PRO A 1 197 ? 9.833 14.473 24.477 1.00 63.78 197 PRO A CA 1
ATOM 1618 C C . PRO A 1 197 ? 9.304 15.257 25.665 1.00 63.78 197 PRO A C 1
ATOM 1620 O O . PRO A 1 197 ? 9.221 14.749 26.787 1.00 63.78 197 PRO A O 1
ATOM 1623 N N . SER A 1 198 ? 8.847 16.487 25.412 1.00 85.12 198 SER A N 1
ATOM 1624 C CA . SER A 1 198 ? 7.948 17.156 26.346 1.00 85.12 198 SER A CA 1
ATOM 1625 C C . SER A 1 198 ? 6.678 16.310 26.423 1.00 85.12 198 SER A C 1
ATOM 1627 O O . SER A 1 198 ? 5.776 16.437 25.592 1.00 85.12 198 SER A O 1
ATOM 1629 N N . LYS A 1 199 ? 6.638 15.412 27.417 1.00 85.38 199 LYS A N 1
ATOM 1630 C CA . LYS A 1 199 ? 5.590 14.396 27.614 1.00 85.38 199 LYS A CA 1
ATOM 1631 C C . LYS A 1 199 ? 4.197 15.010 27.509 1.00 85.38 199 LYS A C 1
ATOM 1633 O O . LYS A 1 199 ? 3.298 14.444 26.896 1.00 85.38 199 LYS A O 1
ATOM 1638 N N . GLU A 1 200 ? 4.050 16.220 28.044 1.00 89.31 200 GLU A N 1
ATOM 1639 C CA . GLU A 1 200 ? 2.800 16.966 28.002 1.00 89.31 200 GLU A CA 1
ATOM 1640 C C . GLU A 1 200 ? 2.435 17.480 26.606 1.00 89.31 200 GLU A C 1
ATOM 1642 O O . GLU A 1 200 ? 1.273 17.384 26.209 1.00 89.31 200 GLU A O 1
ATOM 1647 N N . LYS A 1 201 ? 3.403 17.998 25.837 1.00 91.38 201 LYS A N 1
ATOM 1648 C CA . LYS A 1 201 ? 3.162 18.425 24.450 1.00 91.38 201 LYS A CA 1
ATOM 1649 C C . LYS A 1 201 ? 2.765 17.233 23.582 1.00 91.38 201 LYS A C 1
ATOM 1651 O O . LYS A 1 201 ? 1.755 17.321 22.888 1.00 91.38 201 LYS A O 1
ATOM 1656 N N . PHE A 1 202 ? 3.486 16.113 23.687 1.00 91.88 202 PHE A N 1
ATOM 1657 C CA . PHE A 1 202 ? 3.166 14.891 22.944 1.00 91.88 202 PHE A CA 1
ATOM 1658 C C . PHE A 1 202 ? 1.771 14.362 23.300 1.00 91.88 202 PHE A C 1
ATOM 1660 O O . PHE A 1 202 ? 0.970 14.087 22.411 1.00 91.88 202 PHE A O 1
ATOM 1667 N N . ARG A 1 203 ? 1.430 14.290 24.594 1.00 91.38 203 ARG A N 1
ATOM 1668 C CA . ARG A 1 203 ? 0.105 13.861 25.073 1.00 91.38 203 ARG A CA 1
ATOM 1669 C C . ARG A 1 203 ? -1.029 14.739 24.540 1.00 91.38 203 ARG A C 1
ATOM 1671 O O . ARG A 1 203 ? -2.046 14.219 24.072 1.00 91.38 203 ARG A O 1
ATOM 1678 N N . LYS A 1 204 ? -0.866 16.066 24.595 1.00 93.25 204 LYS A N 1
ATOM 1679 C CA . LYS A 1 204 ? -1.844 17.018 24.046 1.00 93.25 204 LYS A CA 1
ATOM 1680 C C . LYS A 1 204 ? -2.007 16.830 22.540 1.00 93.25 204 LYS A C 1
ATOM 1682 O O . LYS A 1 204 ? -3.137 16.743 22.065 1.00 93.25 204 LYS A O 1
ATOM 1687 N N . ALA A 1 205 ? -0.899 16.723 21.810 1.00 94.94 205 ALA A N 1
ATOM 1688 C CA . ALA A 1 205 ? -0.900 16.518 20.367 1.00 94.94 205 ALA A CA 1
ATOM 1689 C C . ALA A 1 205 ? -1.582 15.191 19.984 1.00 94.94 205 ALA A C 1
ATOM 1691 O O . ALA A 1 205 ? -2.516 15.186 19.190 1.00 94.94 205 ALA A O 1
ATOM 1692 N N . ALA A 1 206 ? -1.233 14.089 20.647 1.00 94.50 206 ALA A N 1
ATOM 1693 C CA . ALA A 1 206 ? -1.849 12.783 20.432 1.00 94.50 206 ALA A CA 1
ATOM 1694 C C . ALA A 1 206 ? -3.352 12.763 20.750 1.00 94.50 206 ALA A C 1
ATOM 1696 O O . ALA A 1 206 ? -4.127 12.121 20.046 1.00 94.50 206 ALA A O 1
ATOM 1697 N N . THR A 1 207 ? -3.790 13.499 21.777 1.00 94.06 207 THR A N 1
ATOM 1698 C CA . THR A 1 207 ? -5.221 13.647 22.084 1.00 94.06 207 THR A CA 1
ATOM 1699 C C . THR A 1 207 ? -5.957 14.373 20.952 1.00 94.06 207 THR A C 1
ATOM 1701 O O . THR A 1 207 ? -7.036 13.932 20.561 1.00 94.06 207 THR A O 1
ATOM 1704 N N . ARG A 1 208 ? -5.358 15.422 20.366 1.00 95.69 208 ARG A N 1
ATOM 1705 C CA . ARG A 1 208 ? -5.914 16.111 19.185 1.00 95.69 208 ARG A CA 1
ATOM 1706 C C . ARG A 1 208 ? -6.000 15.189 17.973 1.00 95.69 208 ARG A C 1
ATOM 1708 O O . ARG A 1 208 ? -7.054 15.122 17.354 1.00 95.69 208 ARG A O 1
ATOM 1715 N N . VAL A 1 209 ? -4.936 14.436 17.678 1.00 97.00 209 VAL A N 1
ATOM 1716 C CA . VAL A 1 209 ? -4.915 13.461 16.571 1.00 97.00 209 VAL A CA 1
ATOM 1717 C C . VAL A 1 209 ? -5.971 12.377 16.775 1.00 97.00 209 VAL A C 1
ATOM 1719 O O . VAL A 1 209 ? -6.672 12.024 15.832 1.00 97.00 209 VAL A O 1
ATOM 1722 N N . SER A 1 210 ? -6.126 11.870 18.001 1.00 96.12 210 SER A N 1
ATOM 1723 C CA . SER A 1 210 ? -7.145 10.866 18.324 1.00 96.12 210 SER A CA 1
ATOM 1724 C C . SER A 1 210 ? -8.561 11.395 18.133 1.00 96.12 210 SER A C 1
ATOM 1726 O O . SER A 1 210 ? -9.400 10.669 17.610 1.00 96.12 210 SER A O 1
ATOM 1728 N N . TRP A 1 211 ? -8.833 12.633 18.546 1.00 96.25 211 TRP A N 1
ATOM 1729 C CA . TRP A 1 211 ? -10.136 13.269 18.360 1.00 96.25 211 TRP A CA 1
ATOM 1730 C C . TRP A 1 211 ? -10.423 13.541 16.877 1.00 96.25 211 TRP A C 1
ATOM 1732 O O . TRP A 1 211 ? -11.422 13.060 16.346 1.00 96.25 211 TRP A O 1
ATOM 1742 N N . ALA A 1 212 ? -9.513 14.230 16.184 1.00 97.25 212 ALA A N 1
ATOM 1743 C CA . ALA A 1 212 ? -9.701 14.601 14.784 1.00 97.25 212 ALA A CA 1
ATOM 1744 C C . ALA A 1 212 ? -9.750 13.368 13.869 1.00 97.25 212 ALA A C 1
ATOM 1746 O O . ALA A 1 212 ? -10.611 13.271 13.002 1.00 97.25 212 ALA A O 1
ATOM 1747 N N . GLY A 1 213 ? -8.884 12.378 14.097 1.00 97.38 213 GLY A N 1
ATOM 1748 C CA . GLY A 1 213 ? -8.884 11.139 13.323 1.00 97.38 213 GLY A CA 1
ATOM 1749 C C . GLY A 1 213 ? -10.141 10.291 13.540 1.00 97.38 213 GLY A C 1
ATOM 1750 O O . GLY A 1 213 ? -10.625 9.674 12.591 1.00 97.38 213 GLY A O 1
ATOM 1751 N N . PHE A 1 214 ? -10.722 10.310 14.746 1.00 96.38 214 PHE A N 1
ATOM 1752 C CA . PHE A 1 214 ? -12.010 9.667 15.008 1.00 96.38 214 PHE A CA 1
ATOM 1753 C C . PHE A 1 214 ? -13.163 10.367 14.277 1.00 96.38 214 PHE A C 1
ATOM 1755 O O . PHE A 1 214 ? -13.990 9.690 13.669 1.00 96.38 214 PHE A O 1
ATOM 1762 N N . LEU A 1 215 ? -13.188 11.704 14.262 1.00 96.62 215 LEU A N 1
ATOM 1763 C CA . LEU A 1 215 ? -14.172 12.466 13.485 1.00 96.62 215 LEU A CA 1
ATOM 1764 C C . LEU A 1 215 ? -14.039 12.207 11.982 1.00 96.62 215 LEU A C 1
ATOM 1766 O O . LEU A 1 215 ? -15.030 11.895 11.331 1.00 96.62 215 LEU A O 1
ATOM 1770 N N . LEU A 1 216 ? -12.820 12.244 11.432 1.00 97.50 216 LEU A N 1
ATOM 1771 C CA . LEU A 1 216 ? -12.588 11.907 10.023 1.00 97.50 216 LEU A CA 1
ATOM 1772 C C . LEU A 1 216 ? -13.048 10.479 9.705 1.00 97.50 216 LEU A C 1
ATOM 1774 O O . LEU A 1 216 ? -13.596 10.233 8.634 1.00 97.50 216 LEU A O 1
ATOM 1778 N N . HIS A 1 217 ? -12.844 9.528 10.622 1.00 97.00 217 HIS A N 1
ATOM 1779 C CA . HIS A 1 217 ? -13.327 8.160 10.450 1.00 97.00 217 HIS A CA 1
ATOM 1780 C C . HIS A 1 217 ? -14.860 8.101 10.384 1.00 97.00 217 HIS A C 1
ATOM 1782 O O . HIS A 1 217 ? -15.399 7.443 9.492 1.00 97.00 217 HIS A O 1
ATOM 1788 N N . ARG A 1 218 ? -15.555 8.822 11.273 1.00 95.62 218 ARG A N 1
ATOM 1789 C CA . ARG A 1 218 ? -17.021 8.926 11.265 1.00 95.62 218 ARG A CA 1
ATOM 1790 C C . ARG A 1 218 ? -17.537 9.599 9.990 1.00 95.62 218 ARG A C 1
ATOM 1792 O O . ARG A 1 218 ? -18.366 9.010 9.310 1.00 95.62 218 ARG A O 1
ATOM 1799 N N . LEU A 1 219 ? -16.951 10.720 9.565 1.00 96.25 219 LEU A N 1
ATOM 1800 C CA . LEU A 1 219 ? -17.294 11.364 8.287 1.00 96.25 219 LEU A CA 1
ATOM 1801 C C . LEU A 1 219 ? -17.078 10.442 7.079 1.00 96.25 219 LEU A C 1
ATOM 1803 O O . LEU A 1 219 ? -17.857 10.450 6.133 1.00 96.25 219 LEU A O 1
ATOM 1807 N N . ASN A 1 220 ? -16.019 9.632 7.098 1.00 95.81 220 ASN A N 1
ATOM 1808 C CA . ASN A 1 220 ? -15.697 8.717 6.005 1.00 95.81 220 ASN A CA 1
ATOM 1809 C C . ASN A 1 220 ? -16.622 7.483 5.936 1.00 95.81 220 ASN A C 1
ATOM 1811 O O . ASN A 1 220 ? -16.735 6.848 4.880 1.00 95.81 220 ASN A O 1
ATOM 1815 N N . THR A 1 221 ? -17.266 7.132 7.051 1.00 93.94 221 THR A N 1
ATOM 1816 C CA . THR A 1 221 ? -18.287 6.072 7.110 1.00 93.94 221 THR A CA 1
ATOM 1817 C C . THR A 1 221 ? -19.680 6.614 6.787 1.00 93.94 221 THR A C 1
ATOM 1819 O O . THR A 1 221 ? -20.423 5.934 6.079 1.00 93.94 221 THR A O 1
ATOM 1822 N N . GLY A 1 222 ? -19.973 7.855 7.185 1.00 94.94 222 GLY A N 1
ATOM 1823 C CA . GLY A 1 222 ? -21.194 8.583 6.849 1.00 94.94 222 GLY A CA 1
ATOM 1824 C C . GLY A 1 222 ? -21.333 8.968 5.372 1.00 94.94 222 GLY A C 1
ATOM 1825 O O . GLY A 1 222 ? -20.507 8.626 4.515 1.00 94.94 222 GLY A O 1
ATOM 1826 N N . ALA A 1 223 ? -22.426 9.661 5.055 1.00 95.50 223 ALA A N 1
ATOM 1827 C CA . ALA A 1 223 ? -22.767 10.030 3.684 1.00 95.50 223 ALA A CA 1
ATOM 1828 C C . ALA A 1 223 ? -22.335 11.456 3.328 1.00 95.50 223 ALA A C 1
ATOM 1830 O O . ALA A 1 223 ? -22.005 11.721 2.169 1.00 95.50 223 ALA A O 1
ATOM 1831 N N . ALA A 1 224 ? -22.283 12.357 4.311 1.00 96.44 224 ALA A N 1
ATOM 1832 C CA . ALA A 1 224 ? -22.006 13.773 4.107 1.00 96.44 224 ALA A CA 1
ATOM 1833 C C . ALA A 1 224 ? -20.661 14.030 3.416 1.00 96.44 224 ALA A C 1
ATOM 1835 O O . ALA A 1 224 ? -20.588 14.870 2.521 1.00 96.44 224 ALA A O 1
ATOM 1836 N N . LEU A 1 225 ? -19.602 13.281 3.758 1.00 96.62 225 LEU A N 1
ATOM 1837 C CA . LEU A 1 225 ? -18.301 13.437 3.096 1.00 96.62 225 LEU A CA 1
ATOM 1838 C C . LEU A 1 225 ? -18.364 13.065 1.611 1.00 96.62 225 LEU A C 1
ATOM 1840 O O . LEU A 1 225 ? -17.787 13.767 0.785 1.00 96.62 225 LEU A O 1
ATOM 1844 N N . ARG A 1 226 ? -19.052 11.972 1.257 1.00 95.44 226 ARG A N 1
ATOM 1845 C CA . ARG A 1 226 ? -19.174 11.532 -0.145 1.00 95.44 226 ARG A CA 1
ATOM 1846 C C . ARG A 1 226 ? -19.990 12.536 -0.946 1.00 95.44 226 ARG A C 1
ATOM 1848 O O . ARG A 1 226 ? -19.528 12.967 -1.998 1.00 95.44 226 ARG A O 1
ATOM 1855 N N . ALA A 1 227 ? -21.128 12.954 -0.390 1.00 95.81 227 ALA A N 1
ATOM 1856 C CA . ALA A 1 227 ? -21.976 13.984 -0.969 1.00 95.81 227 ALA A CA 1
ATOM 1857 C C . ALA A 1 227 ? -21.191 15.280 -1.209 1.00 95.81 227 ALA A C 1
ATOM 1859 O O . ALA A 1 227 ? -21.217 15.837 -2.301 1.00 95.81 227 ALA A O 1
ATOM 1860 N N . HIS A 1 228 ? -20.402 15.707 -0.222 1.00 97.12 228 HIS A N 1
ATOM 1861 C CA . HIS A 1 228 ? -19.565 16.891 -0.336 1.00 97.12 228 HIS A CA 1
ATOM 1862 C C . HIS A 1 228 ? -18.485 16.770 -1.412 1.00 97.12 228 HIS A C 1
ATOM 1864 O O . HIS A 1 228 ? -18.370 17.667 -2.243 1.00 97.12 228 HIS A O 1
ATOM 1870 N N . LEU A 1 229 ? -17.718 15.674 -1.430 1.00 96.38 229 LEU A N 1
ATOM 1871 C CA . LEU A 1 229 ? -16.667 15.464 -2.431 1.00 96.38 229 LEU A CA 1
ATOM 1872 C C . LEU A 1 229 ? -17.230 15.382 -3.857 1.00 96.38 229 LEU A C 1
ATOM 1874 O O . LEU A 1 229 ? -16.584 15.866 -4.782 1.00 96.38 229 LEU A O 1
ATOM 1878 N N . GLN A 1 230 ? -18.431 14.822 -4.030 1.00 94.69 230 GLN A N 1
ATOM 1879 C CA . GLN A 1 230 ? -19.150 14.840 -5.307 1.00 94.69 230 GLN A CA 1
ATOM 1880 C C . GLN A 1 230 ? -19.570 16.261 -5.696 1.00 94.69 230 GLN A C 1
ATOM 1882 O O . GLN A 1 230 ? -19.312 16.677 -6.821 1.00 94.69 230 GLN A O 1
ATOM 1887 N N . THR A 1 231 ? -20.124 17.037 -4.760 1.00 95.81 231 THR A N 1
ATOM 1888 C CA . THR A 1 231 ? -20.510 18.437 -5.000 1.00 95.81 231 THR A CA 1
ATOM 1889 C C . THR A 1 231 ? -19.333 19.321 -5.415 1.00 95.81 231 THR A C 1
ATOM 1891 O O . THR A 1 231 ? -19.516 20.251 -6.193 1.00 95.81 231 THR A O 1
ATOM 1894 N N . ILE A 1 232 ? -18.116 19.034 -4.943 1.00 96.12 232 ILE A N 1
ATOM 1895 C CA . ILE A 1 232 ? -16.911 19.798 -5.302 1.00 96.12 232 ILE A CA 1
ATOM 1896 C C . ILE A 1 232 ? -16.051 19.119 -6.388 1.00 96.12 232 ILE A C 1
ATOM 1898 O O . ILE A 1 232 ? -14.915 19.544 -6.608 1.00 96.12 232 ILE A O 1
ATOM 1902 N N . ARG A 1 233 ? -16.548 18.073 -7.073 1.00 94.94 233 ARG A N 1
ATOM 1903 C CA . ARG A 1 233 ? -15.740 17.222 -7.977 1.00 94.94 233 ARG A CA 1
ATOM 1904 C C . ARG A 1 233 ? -15.035 17.996 -9.092 1.00 94.94 233 ARG A C 1
ATOM 1906 O O . ARG A 1 233 ? -13.864 17.745 -9.359 1.00 94.94 233 ARG A O 1
ATOM 1913 N N . GLU A 1 234 ? -15.706 18.985 -9.679 1.00 93.38 234 GLU A N 1
ATOM 1914 C CA . GLU A 1 234 ? -15.146 19.825 -10.746 1.00 93.38 234 GLU A CA 1
ATOM 1915 C C . GLU A 1 234 ? -13.943 20.633 -10.245 1.00 93.38 234 GLU A C 1
ATOM 1917 O O . GLU A 1 234 ? -12.930 20.734 -10.932 1.00 93.38 234 GLU A O 1
ATOM 1922 N N . SER A 1 235 ? -13.995 21.115 -8.998 1.00 94.31 235 SER A N 1
ATOM 1923 C CA . SER A 1 235 ? -12.874 21.817 -8.356 1.00 94.31 235 SER A CA 1
ATOM 1924 C C . SER A 1 235 ? -11.700 20.887 -8.019 1.00 94.31 235 SER A C 1
ATOM 1926 O O . SER A 1 235 ? -10.572 21.350 -7.863 1.00 94.31 235 SER A O 1
ATOM 1928 N N . LEU A 1 236 ? -11.943 19.576 -7.918 1.00 94.06 236 LEU A N 1
ATOM 1929 C CA . LEU A 1 236 ? -10.919 18.559 -7.653 1.00 94.06 236 LEU A CA 1
ATOM 1930 C C . LEU A 1 236 ? -10.318 17.951 -8.929 1.00 94.06 236 LEU A C 1
ATOM 1932 O O . LEU A 1 236 ? -9.351 17.195 -8.833 1.00 94.06 236 LEU A O 1
ATOM 1936 N N . SER A 1 237 ? -10.840 18.281 -10.113 1.00 88.94 237 SER A N 1
ATOM 1937 C CA . SER A 1 237 ? -10.377 17.753 -11.409 1.00 88.94 237 SER A CA 1
ATOM 1938 C C . SER A 1 237 ? -8.878 17.975 -11.656 1.00 88.94 237 SER A C 1
ATOM 1940 O O . SER A 1 237 ? -8.205 17.104 -12.204 1.00 88.94 237 SER A O 1
ATOM 1942 N N . GLY A 1 238 ? -8.309 19.082 -11.162 1.00 85.06 238 GLY A N 1
ATOM 1943 C CA . GLY A 1 238 ? -6.875 19.379 -11.263 1.00 85.06 238 GLY A CA 1
ATOM 1944 C C . GLY A 1 238 ? -5.960 18.374 -10.543 1.00 85.06 238 GLY A C 1
ATOM 1945 O O . GLY A 1 238 ? -4.762 18.334 -10.817 1.00 85.06 238 GLY A O 1
ATOM 1946 N N . LEU A 1 239 ? -6.503 17.533 -9.651 1.00 81.06 239 LEU A N 1
ATOM 1947 C CA . LEU A 1 239 ? -5.770 16.434 -9.012 1.00 81.06 239 LEU A CA 1
ATOM 1948 C C . LEU A 1 239 ? -5.643 15.189 -9.890 1.00 81.06 239 LEU A C 1
ATOM 1950 O O . LEU A 1 239 ? -4.863 14.294 -9.548 1.00 81.06 239 LEU A O 1
ATOM 1954 N N . ALA A 1 240 ? -6.372 15.112 -11.005 1.00 70.00 240 ALA A N 1
ATOM 1955 C CA . ALA A 1 240 ? -6.198 14.076 -12.013 1.00 70.00 240 ALA A CA 1
ATOM 1956 C C . ALA A 1 240 ? -4.879 14.310 -12.766 1.00 70.00 240 ALA A C 1
ATOM 1958 O O . ALA A 1 240 ? -4.841 14.679 -13.936 1.00 70.00 240 ALA A O 1
ATOM 1959 N N . MET A 1 241 ? -3.761 14.142 -12.060 1.00 58.19 241 MET A N 1
ATOM 1960 C CA . MET A 1 241 ? -2.425 14.282 -12.616 1.00 58.19 241 MET A CA 1
ATOM 1961 C C . MET A 1 241 ? -2.252 13.282 -13.772 1.00 58.19 241 MET A C 1
ATOM 1963 O O . MET A 1 241 ? -2.356 12.074 -13.538 1.00 58.19 241 MET A O 1
ATOM 1967 N N . PRO A 1 242 ? -1.865 13.732 -14.982 1.00 48.25 242 PRO A N 1
ATOM 1968 C CA . PRO A 1 242 ? -1.480 12.850 -16.089 1.00 48.25 242 PRO A CA 1
ATOM 1969 C C . PRO A 1 242 ? -0.271 11.952 -15.767 1.00 48.25 242 PRO A C 1
ATOM 1971 O O . PRO A 1 242 ? 0.040 11.036 -16.522 1.00 48.25 242 PRO A O 1
ATOM 1974 N N . SER A 1 243 ? 0.436 12.229 -14.664 1.00 39.19 243 SER A N 1
ATOM 1975 C CA . SER A 1 243 ? 1.659 11.542 -14.243 1.00 39.19 243 SER A CA 1
ATOM 1976 C C . SER A 1 243 ? 1.435 10.356 -13.300 1.00 39.19 243 SER A C 1
ATOM 1978 O O . SER A 1 243 ? 2.408 9.714 -12.906 1.00 39.19 243 SER A O 1
ATOM 1980 N N . LEU A 1 244 ? 0.197 10.065 -12.888 1.00 45.69 244 LEU A N 1
ATOM 1981 C CA . LEU A 1 244 ? -0.099 8.769 -12.277 1.00 45.69 244 LEU A CA 1
ATOM 1982 C C . LEU A 1 244 ? -0.136 7.736 -13.412 1.00 45.69 244 LEU A C 1
ATOM 1984 O O . LEU A 1 244 ? -0.886 7.944 -14.367 1.00 45.69 244 LEU A O 1
ATOM 1988 N N . PRO A 1 245 ? 0.668 6.654 -13.360 1.00 40.84 245 PRO A N 1
ATOM 1989 C CA . PRO A 1 245 ? 0.672 5.639 -14.406 1.00 40.84 245 PRO A CA 1
ATOM 1990 C C . PRO A 1 245 ? -0.763 5.181 -14.645 1.00 40.84 245 PRO A C 1
ATOM 1992 O O . PRO A 1 245 ? -1.412 4.710 -13.708 1.00 40.84 245 PRO A O 1
ATOM 1995 N N . LYS A 1 246 ? -1.273 5.367 -15.868 1.00 42.59 246 LYS A N 1
ATOM 1996 C CA . LYS A 1 246 ? -2.598 4.882 -16.262 1.00 42.59 246 LYS A CA 1
ATOM 1997 C C . LYS A 1 246 ? -2.637 3.389 -15.941 1.00 42.59 246 LYS A C 1
ATOM 1999 O O . LYS A 1 246 ? -1.993 2.594 -16.621 1.00 42.59 246 LYS A O 1
ATOM 2004 N N . SER A 1 247 ? -3.350 2.986 -14.889 1.00 38.97 247 SER A N 1
ATOM 2005 C CA . SER A 1 247 ? -3.605 1.567 -14.674 1.00 38.97 247 SER A CA 1
ATOM 2006 C C . SER A 1 247 ? -4.460 1.101 -15.850 1.00 38.97 247 SER A C 1
ATOM 2008 O O . SER A 1 247 ? -5.567 1.598 -16.039 1.00 38.97 247 SER A O 1
ATOM 2010 N N . ARG A 1 248 ? -3.898 0.227 -16.691 1.00 39.25 248 ARG A N 1
ATOM 2011 C CA . ARG A 1 248 ? -4.512 -0.265 -17.935 1.00 39.25 248 ARG A CA 1
ATOM 2012 C C . ARG A 1 248 ? -5.974 -0.697 -17.737 1.00 39.25 248 ARG A C 1
ATOM 2014 O O . ARG A 1 248 ? -6.264 -1.430 -16.796 1.00 39.25 248 ARG A O 1
ATOM 2021 N N . LYS A 1 249 ? -6.831 -0.334 -18.703 1.00 38.62 249 LYS A N 1
ATOM 2022 C CA . LYS A 1 249 ? -8.262 -0.686 -18.861 1.00 38.62 249 LYS A CA 1
ATOM 2023 C C . LYS A 1 249 ? -8.556 -2.192 -19.080 1.00 38.62 249 LYS A C 1
ATOM 2025 O O . LYS A 1 249 ? -9.677 -2.540 -19.427 1.00 38.62 249 LYS A O 1
ATOM 2030 N N . ASN A 1 250 ? -7.615 -3.109 -18.830 1.00 33.50 250 ASN A N 1
ATOM 2031 C CA . ASN A 1 250 ? -7.869 -4.562 -18.909 1.00 33.50 250 ASN A CA 1
ATOM 2032 C C . ASN A 1 250 ? -8.546 -5.097 -17.628 1.00 33.50 250 ASN A C 1
ATOM 2034 O O . ASN A 1 250 ? -8.166 -6.137 -17.098 1.00 33.50 250 ASN A O 1
ATOM 2038 N N . GLU A 1 251 ? -9.531 -4.362 -17.111 1.00 39.03 251 GLU A N 1
ATOM 2039 C CA . GLU A 1 251 ? -10.458 -4.814 -16.064 1.00 39.03 251 GLU A CA 1
ATOM 2040 C C . GLU A 1 251 ? -11.668 -5.569 -16.649 1.00 39.03 251 GLU A C 1
ATOM 2042 O O . GLU A 1 251 ? -12.503 -6.047 -15.893 1.00 39.03 251 GLU A O 1
ATOM 2047 N N . ALA A 1 252 ? -11.755 -5.736 -17.976 1.00 30.53 252 ALA A N 1
ATOM 2048 C CA . ALA A 1 252 ? -12.947 -6.279 -18.632 1.00 30.53 252 ALA A CA 1
ATOM 2049 C C . ALA A 1 252 ? -13.189 -7.797 -18.458 1.00 30.53 252 ALA A C 1
ATOM 2051 O O . ALA A 1 252 ? -14.312 -8.225 -18.691 1.00 30.53 252 ALA A O 1
ATOM 2052 N N . ASP A 1 253 ? -12.217 -8.595 -17.995 1.00 29.17 253 ASP A N 1
ATOM 2053 C CA . ASP A 1 253 ? -12.386 -10.061 -17.856 1.00 29.17 253 ASP A CA 1
ATOM 2054 C C . ASP A 1 253 ? -12.161 -10.608 -16.437 1.00 29.17 253 ASP A C 1
ATOM 2056 O O . ASP A 1 253 ? -12.161 -11.819 -16.209 1.00 29.17 253 ASP A O 1
ATOM 2060 N N . ILE A 1 254 ? -12.035 -9.731 -15.441 1.00 26.70 254 ILE A N 1
ATOM 2061 C CA . ILE A 1 254 ? -12.270 -10.123 -14.051 1.00 26.70 254 ILE A CA 1
ATOM 2062 C C . ILE A 1 254 ? -13.660 -9.603 -13.739 1.00 26.70 254 ILE A C 1
ATOM 2064 O O . ILE A 1 254 ? -13.819 -8.424 -13.432 1.00 26.70 254 ILE A O 1
ATOM 2068 N N . TYR A 1 255 ? -14.666 -10.481 -13.844 1.00 24.78 255 TYR A N 1
ATOM 2069 C CA . TYR A 1 255 ? -15.974 -10.223 -13.247 1.00 24.78 255 TYR A CA 1
ATOM 2070 C C . TYR A 1 255 ? -15.737 -9.561 -11.887 1.00 24.78 255 TYR A C 1
ATOM 2072 O O . TYR A 1 255 ? -14.941 -10.107 -11.108 1.00 24.78 255 TYR A O 1
ATOM 2080 N N . PRO A 1 256 ? -16.380 -8.421 -11.571 1.00 25.06 256 PRO A N 1
ATOM 2081 C CA . PRO A 1 256 ? -16.405 -7.989 -10.192 1.00 25.06 256 PRO A CA 1
ATOM 2082 C C . PRO A 1 256 ? -16.904 -9.204 -9.422 1.00 25.06 256 PRO A C 1
ATOM 2084 O O . PRO A 1 256 ? -17.989 -9.720 -9.700 1.00 25.06 256 PRO A O 1
ATOM 2087 N N . ILE A 1 257 ? -16.089 -9.717 -8.497 1.00 27.31 257 ILE A N 1
ATOM 2088 C CA . ILE A 1 257 ? -16.654 -10.519 -7.425 1.00 27.31 257 ILE A CA 1
ATOM 2089 C C . ILE A 1 257 ? -17.743 -9.601 -6.886 1.00 27.31 257 ILE A C 1
ATOM 2091 O O . ILE A 1 257 ? -17.441 -8.515 -6.388 1.00 27.31 257 ILE A O 1
ATOM 2095 N N . GLN A 1 258 ? -18.995 -9.994 -7.101 1.00 26.94 258 GLN A N 1
ATOM 2096 C CA . GLN A 1 258 ? -20.228 -9.319 -6.697 1.00 26.94 258 GLN A CA 1
ATOM 2097 C C . GLN A 1 258 ? -20.344 -9.345 -5.156 1.00 26.94 258 GLN A C 1
ATOM 2099 O O . GLN A 1 258 ? -21.334 -9.761 -4.573 1.00 26.94 258 GLN A O 1
ATOM 2104 N N . GLY A 1 259 ? -19.255 -8.979 -4.486 1.00 28.61 259 GLY A N 1
ATOM 2105 C CA . GLY A 1 259 ? -18.883 -9.404 -3.149 1.00 28.61 259 GLY A CA 1
ATOM 2106 C C . GLY A 1 259 ? -17.650 -8.684 -2.593 1.00 28.61 259 GLY A C 1
ATOM 2107 O O . GLY A 1 259 ? -17.216 -9.042 -1.504 1.00 28.61 259 GLY A O 1
ATOM 2108 N N . GLU A 1 260 ? -17.170 -7.587 -3.205 1.00 30.94 260 GLU A N 1
ATOM 2109 C CA . GLU A 1 260 ? -16.877 -6.406 -2.369 1.00 30.94 260 GLU A CA 1
ATOM 2110 C C . GLU A 1 260 ? -18.224 -5.872 -1.850 1.00 30.94 260 GLU A C 1
ATOM 2112 O O . GLU A 1 260 ? -18.658 -4.766 -2.151 1.00 30.94 260 GLU A O 1
ATOM 2117 N N . ALA A 1 261 ? -18.922 -6.695 -1.059 1.00 29.48 261 ALA A N 1
ATOM 2118 C CA . ALA A 1 261 ? -19.683 -6.139 0.026 1.00 29.48 261 ALA A CA 1
ATOM 2119 C C . ALA A 1 261 ? -18.628 -5.367 0.807 1.00 29.48 261 ALA A C 1
ATOM 2121 O O . ALA A 1 261 ? -17.683 -5.961 1.342 1.00 29.48 261 ALA A O 1
ATOM 2122 N N . ASP A 1 262 ? -18.734 -4.041 0.813 1.00 33.41 262 ASP A N 1
ATOM 2123 C CA . ASP A 1 262 ? -18.238 -3.313 1.958 1.00 33.41 262 ASP A CA 1
ATOM 2124 C C . ASP A 1 262 ? -18.698 -4.133 3.171 1.00 33.41 262 ASP A C 1
ATOM 2126 O O . ASP A 1 262 ? -19.898 -4.321 3.379 1.00 33.41 262 ASP A O 1
ATOM 2130 N N . ILE A 1 263 ? -17.755 -4.715 3.917 1.00 30.00 263 ILE A N 1
ATOM 2131 C CA . ILE A 1 263 ? -18.049 -5.364 5.194 1.00 30.00 263 ILE A CA 1
ATOM 2132 C C . ILE A 1 263 ? -18.338 -4.214 6.166 1.00 30.00 263 ILE A C 1
ATOM 2134 O O . ILE A 1 263 ? -17.583 -3.932 7.093 1.00 30.00 263 ILE A O 1
ATOM 2138 N N . PHE A 1 264 ? -19.402 -3.466 5.889 1.00 36.84 264 PHE A N 1
ATOM 2139 C CA . PHE A 1 264 ? -20.151 -2.753 6.885 1.00 36.84 264 PHE A CA 1
ATOM 2140 C C . PHE A 1 264 ? -20.981 -3.835 7.553 1.00 36.84 264 PHE A C 1
ATOM 2142 O O . PHE A 1 264 ? -21.914 -4.388 6.976 1.00 36.84 264 PHE A O 1
ATOM 2149 N N . LEU A 1 265 ? -20.582 -4.187 8.770 1.00 32.19 265 LEU A N 1
ATOM 2150 C CA . LEU A 1 265 ? -21.504 -4.812 9.698 1.00 32.19 265 LEU A CA 1
ATOM 2151 C C . LEU A 1 265 ? -22.630 -3.791 9.900 1.00 32.19 265 LEU A C 1
ATOM 2153 O O . LEU A 1 265 ? -22.459 -2.827 10.639 1.00 32.19 265 LEU A O 1
ATOM 2157 N N . THR A 1 266 ? -23.739 -3.942 9.179 1.00 33.62 266 THR A N 1
ATOM 2158 C CA . THR A 1 266 ? -24.997 -3.309 9.573 1.00 33.62 266 THR A CA 1
ATOM 2159 C C . THR A 1 266 ? -25.375 -3.906 10.923 1.00 33.62 266 THR A C 1
ATOM 2161 O O . THR A 1 266 ? -25.308 -5.129 11.075 1.00 33.62 266 THR A O 1
ATOM 2164 N N . ASP A 1 267 ? -25.763 -3.083 11.898 1.00 37.16 267 ASP A N 1
ATOM 2165 C CA . ASP A 1 267 ? -26.135 -3.554 13.244 1.00 37.16 267 ASP A CA 1
ATOM 2166 C C . ASP A 1 267 ? -27.236 -4.640 13.213 1.00 37.16 267 ASP A C 1
ATOM 2168 O O . ASP A 1 267 ? -27.282 -5.503 14.090 1.00 37.16 267 ASP A O 1
ATOM 2172 N N . ASP A 1 268 ? -28.033 -4.702 12.141 1.00 38.56 268 ASP A N 1
ATOM 2173 C CA . ASP A 1 268 ? -29.061 -5.727 11.924 1.00 38.56 268 ASP A CA 1
ATOM 2174 C C . ASP A 1 268 ? -28.508 -7.144 11.656 1.00 38.56 268 ASP A C 1
ATOM 2176 O O . ASP A 1 268 ? -29.203 -8.137 11.877 1.00 38.56 268 ASP A O 1
ATOM 2180 N N . ALA A 1 269 ? -27.243 -7.284 11.242 1.00 34.03 269 ALA A N 1
ATOM 2181 C CA . ALA A 1 269 ? -26.625 -8.591 10.983 1.00 34.03 269 ALA A CA 1
ATOM 2182 C C . ALA A 1 269 ? -26.198 -9.329 12.270 1.00 34.03 269 ALA A C 1
ATOM 2184 O O . ALA A 1 269 ? -25.885 -10.519 12.225 1.00 34.03 269 ALA A O 1
ATOM 2185 N N . LEU A 1 270 ? -26.214 -8.657 13.429 1.00 36.16 270 LEU A N 1
ATOM 2186 C CA . LEU A 1 270 ? -25.849 -9.248 14.724 1.00 36.16 270 LEU A CA 1
ATOM 2187 C C . LEU A 1 270 ? -26.991 -10.025 15.402 1.00 36.16 270 LEU A C 1
ATOM 2189 O O . LEU A 1 270 ? -26.743 -10.683 16.409 1.00 36.16 270 LEU A O 1
ATOM 2193 N N . ILE A 1 271 ? -28.217 -9.992 14.864 1.00 34.34 271 ILE A N 1
ATOM 2194 C CA . ILE A 1 271 ? -29.392 -10.640 15.482 1.00 34.34 271 ILE A CA 1
ATOM 2195 C C . ILE A 1 271 ? -29.773 -11.973 14.797 1.00 34.34 271 ILE A C 1
ATOM 2197 O O . ILE A 1 271 ? -30.536 -12.755 15.355 1.00 34.34 271 ILE A O 1
ATOM 2201 N N . ALA A 1 272 ? -29.216 -12.308 13.625 1.00 31.22 272 ALA A N 1
ATOM 2202 C CA . ALA A 1 272 ? -29.759 -13.388 12.782 1.00 31.22 272 ALA A CA 1
ATOM 2203 C C . ALA A 1 272 ? -28.977 -14.723 12.734 1.00 31.22 272 ALA A C 1
ATOM 2205 O O . ALA A 1 272 ? -29.364 -15.609 11.974 1.00 31.22 272 ALA A O 1
ATOM 2206 N N . HIS A 1 273 ? -27.929 -14.935 13.538 1.00 30.80 273 HIS A N 1
ATOM 2207 C CA . HIS A 1 273 ? -27.220 -16.228 13.593 1.00 30.80 273 HIS A CA 1
ATOM 2208 C C . HIS A 1 273 ? -27.211 -16.842 14.999 1.00 30.80 273 HIS A C 1
ATOM 2210 O O . HIS A 1 273 ? -26.165 -17.104 15.582 1.00 30.80 273 HIS A O 1
ATOM 2216 N N . GLU A 1 274 ? -28.402 -17.133 15.518 1.00 33.62 274 GLU A N 1
ATOM 2217 C CA . GLU A 1 274 ? -28.592 -18.067 16.631 1.00 33.62 274 GLU A CA 1
ATOM 2218 C C . GLU A 1 274 ? -29.755 -19.019 16.308 1.00 33.62 274 GLU A C 1
ATOM 2220 O O . GLU A 1 274 ? -30.874 -18.877 16.786 1.00 33.62 274 GLU A O 1
ATOM 2225 N N . ALA A 1 275 ? -29.504 -19.990 15.425 1.00 30.14 275 ALA A N 1
ATOM 2226 C CA . ALA A 1 275 ? -30.324 -21.195 15.315 1.00 30.14 275 ALA A CA 1
ATOM 2227 C C . ALA A 1 275 ? -29.578 -22.298 14.550 1.00 30.14 275 ALA A C 1
ATOM 2229 O O . ALA A 1 275 ? -29.375 -22.196 13.342 1.00 30.14 275 ALA A O 1
ATOM 2230 N N . GLY A 1 276 ? -29.247 -23.389 15.250 1.00 25.62 276 GLY A N 1
ATOM 2231 C CA . GLY A 1 276 ? -29.187 -24.718 14.633 1.00 25.62 276 GLY A CA 1
ATOM 2232 C C . GLY A 1 276 ? -27.905 -25.527 14.825 1.00 25.62 276 GLY A C 1
ATOM 2233 O O . GLY A 1 276 ? -27.140 -25.672 13.882 1.00 25.62 276 GLY A O 1
ATOM 2234 N N . ALA A 1 277 ? -27.746 -26.156 15.994 1.00 25.84 277 ALA A N 1
ATOM 2235 C CA . ALA A 1 277 ? -27.356 -27.569 16.109 1.00 25.84 277 ALA A CA 1
ATOM 2236 C C . ALA A 1 277 ? -27.555 -28.042 17.561 1.00 25.84 277 ALA A C 1
ATOM 2238 O O . ALA A 1 277 ? -26.736 -27.782 18.438 1.00 25.84 277 ALA A O 1
ATOM 2239 N N . LEU A 1 278 ? -28.677 -28.724 17.804 1.00 27.75 278 LEU A N 1
ATOM 2240 C CA . LEU A 1 278 ? -28.948 -29.472 19.031 1.00 27.75 278 LEU A CA 1
ATOM 2241 C C . LEU A 1 278 ? -27.975 -30.653 19.120 1.00 27.75 278 LEU A C 1
ATOM 2243 O O . LEU A 1 278 ? -28.015 -31.539 18.266 1.00 27.75 278 LEU A O 1
ATOM 2247 N N . PHE A 1 279 ? -27.144 -30.689 20.161 1.00 27.34 279 PHE A N 1
ATOM 2248 C CA . PHE A 1 279 ? -26.488 -31.918 20.594 1.00 27.34 279 PHE A CA 1
ATOM 2249 C C . PHE A 1 279 ? -27.218 -32.474 21.815 1.00 27.34 279 PHE A C 1
ATOM 2251 O O . PHE A 1 279 ? -27.431 -31.782 22.805 1.00 27.34 279 PHE A O 1
ATOM 2258 N N . ASN A 1 280 ? -27.633 -33.730 21.661 1.00 27.12 280 ASN A N 1
ATOM 2259 C CA . ASN A 1 280 ? -28.328 -34.572 22.624 1.00 27.12 280 ASN A CA 1
ATOM 2260 C C . ASN A 1 280 ? -27.601 -34.635 23.973 1.00 27.12 280 ASN A C 1
ATOM 2262 O O . ASN A 1 280 ? -26.446 -35.055 24.034 1.00 27.12 280 ASN A O 1
ATOM 2266 N N . GLU A 1 281 ? -28.330 -34.337 25.046 1.00 30.31 281 GLU A N 1
ATOM 2267 C CA . GLU A 1 281 ? -28.015 -34.807 26.391 1.00 30.31 281 GLU A CA 1
ATOM 2268 C C . GLU A 1 281 ? -28.442 -36.274 26.522 1.00 30.31 281 GLU A C 1
ATOM 2270 O O . GLU A 1 281 ? -29.590 -36.638 26.261 1.00 30.31 281 GLU A O 1
ATOM 2275 N N . GLY A 1 282 ? -27.502 -37.118 26.938 1.00 27.17 282 GLY A N 1
ATOM 2276 C CA . GLY A 1 282 ? -27.758 -38.464 27.426 1.00 27.17 282 GLY A CA 1
ATOM 2277 C C . GLY A 1 282 ? -27.064 -38.626 28.772 1.00 27.17 282 GLY A C 1
ATOM 2278 O O . GLY A 1 282 ? -25.838 -38.621 28.829 1.00 27.17 282 GLY A O 1
ATOM 2279 N N . ASN A 1 283 ? -27.879 -38.714 29.824 1.00 29.67 283 ASN A N 1
ATOM 2280 C CA . ASN A 1 283 ? -27.534 -39.132 31.182 1.00 29.67 283 ASN A CA 1
ATOM 2281 C C . ASN A 1 283 ? -26.576 -40.333 31.209 1.00 29.67 283 ASN A C 1
ATOM 2283 O O . ASN A 1 283 ? -26.768 -41.267 30.439 1.00 29.67 283 ASN A O 1
ATOM 2287 N N . ASP A 1 284 ? -25.663 -40.360 32.183 1.00 30.20 284 ASP A N 1
ATOM 2288 C CA . ASP A 1 284 ? -25.663 -41.437 33.178 1.00 30.20 284 ASP A CA 1
ATOM 2289 C C . ASP A 1 284 ? -24.863 -41.071 34.438 1.00 30.20 284 ASP A C 1
ATOM 2291 O O . ASP A 1 284 ? -23.882 -40.328 34.427 1.00 30.20 284 ASP A O 1
ATOM 2295 N N . SER A 1 285 ? -25.398 -41.571 35.544 1.00 34.81 285 SER A N 1
ATOM 2296 C CA . SER A 1 285 ? -25.172 -41.253 36.952 1.00 34.81 285 SER A CA 1
ATOM 2297 C C . SER A 1 285 ? -24.159 -42.162 37.655 1.00 34.81 285 SER A C 1
ATOM 2299 O O . SER A 1 285 ? -24.169 -43.362 37.394 1.00 34.81 285 SER A O 1
ATOM 2301 N N . ALA A 1 286 ? -23.421 -41.613 38.628 1.00 31.50 286 ALA A N 1
ATOM 2302 C CA . ALA A 1 286 ? -23.048 -42.182 39.947 1.00 31.50 286 ALA A CA 1
ATOM 2303 C C . ALA A 1 286 ? -21.945 -41.271 40.534 1.00 31.50 286 ALA A C 1
ATOM 2305 O O . ALA A 1 286 ? -20.929 -41.048 39.885 1.00 31.50 286 ALA A O 1
ATOM 2306 N N . ASP A 1 287 ? -22.187 -40.484 41.581 1.00 36.12 287 ASP A N 1
ATOM 2307 C CA . ASP A 1 287 ? -22.246 -40.863 43.004 1.00 36.12 287 ASP A CA 1
ATOM 2308 C C . ASP A 1 287 ? -20.939 -41.501 43.506 1.00 36.12 287 ASP A C 1
ATOM 2310 O O . ASP A 1 287 ? -20.588 -42.592 43.074 1.00 36.12 287 ASP A O 1
ATOM 2314 N N . GLU A 1 288 ? -20.218 -40.759 44.356 1.00 33.84 288 GLU A N 1
ATOM 2315 C CA . GLU A 1 288 ? -19.390 -41.193 45.498 1.00 33.84 288 GLU A CA 1
ATOM 2316 C C . GLU A 1 288 ? -18.703 -39.937 46.083 1.00 33.84 288 GLU A C 1
ATOM 2318 O O . GLU A 1 288 ? -18.069 -39.142 45.382 1.00 33.84 288 GLU A O 1
ATOM 2323 N N . GLY A 1 289 ? -18.924 -39.716 47.380 1.00 31.59 289 GLY A N 1
ATOM 2324 C CA . GLY A 1 289 ? -18.482 -38.550 48.145 1.00 31.59 289 GLY A CA 1
ATOM 2325 C C . GLY A 1 289 ? -17.020 -38.606 48.633 1.00 31.59 289 GLY A C 1
ATOM 2326 O O . GLY A 1 289 ? -16.259 -39.496 48.264 1.00 31.59 289 GLY A O 1
ATOM 2327 N N . PRO A 1 290 ? -16.602 -37.627 49.462 1.00 51.81 290 PRO A N 1
ATOM 2328 C CA . PRO A 1 290 ? -15.199 -37.310 49.752 1.00 51.81 290 PRO A CA 1
ATOM 2329 C C . PRO A 1 290 ? -14.659 -38.057 50.983 1.00 51.81 290 PRO A C 1
ATOM 2331 O O . PRO A 1 290 ? -15.451 -38.560 51.783 1.00 51.81 290 PRO A O 1
ATOM 2334 N N . PRO A 1 291 ? -13.327 -38.032 51.226 1.00 40.25 291 PRO A N 1
ATOM 2335 C CA . PRO A 1 291 ? -12.904 -37.453 52.512 1.00 40.25 291 PRO A CA 1
ATOM 2336 C C . PRO A 1 291 ? -11.494 -36.799 52.589 1.00 40.25 291 PRO A C 1
ATOM 2338 O O . PRO A 1 291 ? -10.536 -37.195 51.937 1.00 40.25 291 PRO A O 1
ATOM 2341 N N . SER A 1 292 ? -11.430 -35.802 53.484 1.00 31.91 292 SER A N 1
ATOM 2342 C CA . SER A 1 292 ? -10.426 -35.480 54.528 1.00 31.91 292 SER A CA 1
ATOM 2343 C C . SER A 1 292 ? -8.899 -35.375 54.291 1.00 31.91 292 SER A C 1
ATOM 2345 O O . SER A 1 292 ? -8.213 -36.319 53.921 1.00 31.91 292 SER A O 1
ATOM 2347 N N . SER A 1 293 ? -8.408 -34.223 54.764 1.00 41.34 293 SER A N 1
ATOM 2348 C CA . SER A 1 293 ? -7.121 -33.822 55.379 1.00 41.34 293 SER A CA 1
ATOM 2349 C C . SER A 1 293 ? -6.241 -34.836 56.142 1.00 41.34 293 SER A C 1
ATOM 2351 O O . SER A 1 293 ? -6.781 -35.647 56.888 1.00 41.34 293 SER A O 1
ATOM 2353 N N . LEU A 1 294 ? -4.910 -34.610 56.119 1.00 30.31 294 LEU A N 1
ATOM 2354 C CA . LEU A 1 294 ? -3.900 -34.654 57.223 1.00 30.31 294 LEU A CA 1
ATOM 2355 C C . LEU A 1 294 ? -2.509 -34.324 56.602 1.00 30.31 294 LEU A C 1
ATOM 2357 O O . LEU A 1 294 ? -2.182 -34.895 55.569 1.00 30.31 294 LEU A O 1
ATOM 2361 N N . GLN A 1 295 ? -1.808 -33.231 56.938 1.00 35.44 295 GLN A N 1
ATOM 2362 C CA . GLN A 1 295 ? -0.913 -32.932 58.083 1.00 35.44 295 GLN A CA 1
ATOM 2363 C C . GLN A 1 295 ? 0.454 -33.665 58.136 1.00 35.44 295 GLN A C 1
ATOM 2365 O O . GLN A 1 295 ? 0.505 -34.883 58.252 1.00 35.44 295 GLN A O 1
ATOM 2370 N N . ASP A 1 296 ? 1.500 -32.821 58.110 1.00 36.31 296 ASP A N 1
ATOM 2371 C CA . ASP A 1 296 ? 2.814 -32.802 58.789 1.00 36.31 296 ASP A CA 1
ATOM 2372 C C . ASP A 1 296 ? 3.846 -33.943 58.641 1.00 36.31 296 ASP A C 1
ATOM 2374 O O . ASP A 1 296 ? 3.572 -35.097 58.954 1.00 36.31 296 ASP A O 1
ATOM 2378 N N . ALA A 1 297 ? 5.095 -33.567 58.300 1.00 32.72 297 ALA A N 1
ATOM 2379 C CA . ALA A 1 297 ? 6.294 -33.859 59.110 1.00 32.72 297 ALA A CA 1
ATOM 2380 C C . ALA A 1 297 ? 7.569 -33.155 58.584 1.00 32.72 297 ALA A C 1
ATOM 2382 O O . ALA A 1 297 ? 7.840 -33.117 57.384 1.00 32.72 297 ALA A O 1
ATOM 2383 N N . ASP A 1 298 ? 8.333 -32.641 59.547 1.00 37.66 298 ASP A N 1
ATOM 2384 C CA . ASP A 1 298 ? 9.605 -31.912 59.497 1.00 37.66 298 ASP A CA 1
ATOM 2385 C C . ASP A 1 298 ? 10.837 -32.731 59.059 1.00 37.66 298 ASP A C 1
ATOM 2387 O O . ASP A 1 298 ? 10.825 -33.963 59.062 1.00 37.66 298 ASP A O 1
ATOM 2391 N N . GLY A 1 299 ? 11.958 -32.036 58.797 1.00 30.81 299 GLY A N 1
ATOM 2392 C CA . GLY A 1 299 ? 13.278 -32.663 58.636 1.00 30.81 299 GLY A CA 1
ATOM 2393 C C . GLY A 1 299 ? 14.461 -31.714 58.378 1.00 30.81 299 GLY A C 1
ATOM 2394 O O . GLY A 1 299 ? 14.974 -31.662 57.270 1.00 30.81 299 GLY A O 1
ATOM 2395 N N . HIS A 1 300 ? 14.852 -30.992 59.428 1.00 32.41 300 HIS A N 1
ATOM 2396 C CA . HIS A 1 300 ? 16.070 -30.215 59.727 1.00 32.41 300 HIS A CA 1
ATOM 2397 C C . HIS A 1 300 ? 17.454 -30.547 59.077 1.00 32.41 300 HIS A C 1
ATOM 2399 O O . HIS A 1 300 ? 17.803 -31.705 58.866 1.00 32.41 300 HIS A O 1
ATOM 2405 N N . ASP A 1 301 ? 18.264 -29.471 58.974 1.00 33.44 301 ASP A N 1
ATOM 2406 C CA . ASP A 1 301 ? 19.694 -29.311 59.358 1.00 33.44 301 ASP A CA 1
ATOM 2407 C C . ASP A 1 301 ? 20.876 -29.815 58.490 1.00 33.44 301 ASP A C 1
ATOM 2409 O O . ASP A 1 301 ? 21.166 -31.005 58.422 1.00 33.44 301 ASP A O 1
ATOM 2413 N N . ASN A 1 302 ? 21.687 -28.879 57.956 1.00 34.41 302 ASN A N 1
ATOM 2414 C CA . ASN A 1 302 ? 22.969 -28.411 58.547 1.00 34.41 302 ASN A CA 1
ATOM 2415 C C . ASN A 1 302 ? 23.924 -27.767 57.513 1.00 34.41 302 ASN A C 1
ATOM 2417 O O . ASN A 1 302 ? 24.252 -28.361 56.487 1.00 34.41 302 ASN A O 1
ATOM 2421 N N . ALA A 1 303 ? 24.429 -26.577 57.858 1.00 36.81 303 ALA A N 1
ATOM 2422 C CA . ALA A 1 303 ? 25.703 -26.020 57.384 1.00 36.81 303 ALA A CA 1
ATOM 2423 C C . ALA A 1 303 ? 26.888 -26.721 58.104 1.00 36.81 303 ALA A C 1
ATOM 2425 O O . ALA A 1 303 ? 26.650 -27.444 59.077 1.00 36.81 303 ALA A O 1
ATOM 2426 N N . PRO A 1 304 ? 28.150 -26.532 57.671 1.00 53.03 304 PRO A N 1
ATOM 2427 C CA . PRO A 1 304 ? 28.891 -25.386 58.209 1.00 53.03 304 PRO A CA 1
ATOM 2428 C C . PRO A 1 304 ? 29.877 -24.710 57.240 1.00 53.03 304 PRO A C 1
ATOM 2430 O O . PRO A 1 304 ? 30.255 -25.244 56.197 1.00 53.03 304 PRO A O 1
ATOM 2433 N N . ASP A 1 305 ? 30.265 -23.513 57.673 1.00 49.56 305 ASP A N 1
ATOM 2434 C CA . ASP A 1 305 ? 31.387 -22.684 57.240 1.00 49.56 305 ASP A CA 1
ATOM 2435 C C . ASP A 1 305 ? 32.743 -23.401 57.362 1.00 49.56 305 ASP A C 1
ATOM 2437 O O . ASP A 1 305 ? 32.910 -24.248 58.240 1.00 49.56 305 ASP A O 1
ATOM 2441 N N . ASP A 1 306 ? 33.729 -22.996 56.553 1.00 41.94 306 ASP A N 1
ATOM 2442 C CA . ASP A 1 306 ? 35.099 -22.878 57.056 1.00 41.94 306 ASP A CA 1
ATOM 2443 C C . ASP A 1 306 ? 35.962 -21.909 56.234 1.00 41.94 306 ASP A C 1
ATOM 2445 O O . ASP A 1 306 ? 35.844 -21.758 55.015 1.00 41.94 306 ASP A O 1
ATOM 2449 N N . ASP A 1 307 ? 36.807 -21.240 57.003 1.00 40.94 307 ASP A N 1
ATOM 2450 C CA . ASP A 1 307 ? 37.570 -20.028 56.765 1.00 40.94 307 ASP A CA 1
ATOM 2451 C C . ASP A 1 307 ? 38.924 -20.233 56.047 1.00 40.94 307 ASP A C 1
ATOM 2453 O O . ASP A 1 307 ? 39.535 -21.295 56.099 1.00 40.94 307 ASP A O 1
ATOM 2457 N N . ASN A 1 308 ? 39.429 -19.116 55.502 1.00 39.97 308 ASN A N 1
ATOM 2458 C CA . ASN A 1 308 ? 40.834 -18.675 55.439 1.00 39.97 308 ASN A CA 1
ATOM 2459 C C . ASN A 1 308 ? 41.927 -19.614 54.883 1.00 39.97 308 ASN A C 1
ATOM 2461 O O . ASN A 1 308 ? 42.338 -20.570 55.534 1.00 39.97 308 ASN A O 1
ATOM 2465 N N . ASN A 1 309 ? 42.628 -19.156 53.832 1.00 36.47 309 ASN A N 1
ATOM 2466 C CA . ASN A 1 309 ? 44.087 -19.062 53.949 1.00 36.47 309 ASN A CA 1
ATOM 2467 C C . ASN A 1 309 ? 44.715 -17.975 53.060 1.00 36.47 309 ASN A C 1
ATOM 2469 O O . ASN A 1 309 ? 44.462 -17.886 51.860 1.00 36.47 309 ASN A O 1
ATOM 2473 N N . ASP A 1 310 ? 45.558 -17.192 53.723 1.00 43.88 310 ASP A N 1
ATOM 2474 C CA . ASP A 1 310 ? 46.474 -16.158 53.254 1.00 43.88 310 ASP A CA 1
ATOM 2475 C C . ASP 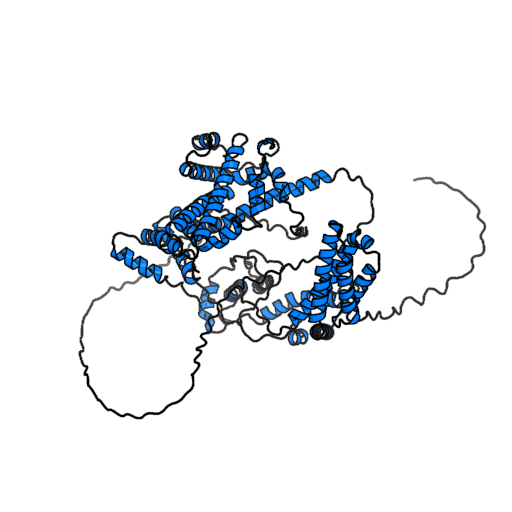A 1 310 ? 47.750 -16.804 52.667 1.00 43.88 310 ASP A C 1
ATOM 2477 O O . ASP A 1 310 ? 48.115 -17.923 53.040 1.00 43.88 310 ASP A O 1
ATOM 2481 N N . GLY A 1 311 ? 48.446 -16.128 51.751 1.00 34.16 311 GLY A N 1
ATOM 2482 C CA . GLY A 1 311 ? 49.639 -16.691 51.111 1.00 34.16 311 GLY A CA 1
ATOM 2483 C C . GLY A 1 311 ? 50.232 -15.838 49.995 1.00 34.16 311 GLY A C 1
ATOM 2484 O O . GLY A 1 311 ? 49.899 -15.992 48.825 1.00 34.16 311 GLY A O 1
ATOM 2485 N N . SER A 1 312 ? 51.146 -14.963 50.395 1.00 44.41 312 SER A N 1
ATOM 2486 C CA . SER A 1 312 ? 51.987 -14.059 49.611 1.00 44.41 312 SER A CA 1
ATOM 2487 C C . SER A 1 312 ? 52.885 -14.722 48.551 1.00 44.41 312 SER A C 1
ATOM 2489 O O . SER A 1 312 ? 53.339 -15.855 48.698 1.00 44.41 312 SER A O 1
ATOM 2491 N N . GLY A 1 313 ? 53.233 -13.946 47.517 1.00 32.53 313 GLY A N 1
ATOM 2492 C CA . GLY A 1 313 ? 54.312 -14.267 46.581 1.00 32.53 313 GLY A CA 1
ATOM 2493 C C . GLY A 1 313 ? 54.445 -13.244 45.454 1.00 32.53 313 GLY A C 1
ATOM 2494 O O . GLY A 1 313 ? 53.788 -13.367 44.427 1.00 32.53 313 GLY A O 1
ATOM 2495 N N . GLU A 1 314 ? 55.297 -12.238 45.660 1.00 44.22 314 GLU A N 1
ATOM 2496 C CA . GLU A 1 314 ? 55.846 -11.369 44.610 1.00 44.22 314 GLU A CA 1
ATOM 2497 C C . GLU A 1 314 ? 56.480 -12.200 43.484 1.00 44.22 314 GLU A C 1
ATOM 2499 O O . GLU A 1 314 ? 57.231 -13.122 43.781 1.00 44.22 314 GLU A O 1
ATOM 2504 N N . PHE A 1 315 ? 56.259 -11.826 42.219 1.00 35.31 315 PHE A N 1
ATOM 2505 C CA . PHE A 1 315 ? 57.305 -11.776 41.190 1.00 35.31 315 PHE A CA 1
ATOM 2506 C C . PHE A 1 315 ? 56.839 -10.914 40.007 1.00 35.31 315 PHE A C 1
ATOM 2508 O O . PHE A 1 315 ? 55.755 -11.096 39.454 1.00 35.31 315 PHE A O 1
ATOM 2515 N N . GLU A 1 316 ? 57.685 -9.953 39.646 1.00 44.84 316 GLU A N 1
ATOM 2516 C CA . GLU A 1 316 ? 57.607 -9.133 38.439 1.00 44.84 316 GLU A CA 1
ATOM 2517 C C . GLU A 1 316 ? 57.714 -10.006 37.176 1.00 44.84 316 GLU A C 1
ATOM 2519 O O . GLU A 1 316 ? 58.505 -10.945 37.156 1.00 44.84 316 GLU A O 1
ATOM 2524 N N . HIS A 1 317 ? 56.983 -9.672 36.107 1.00 36.53 317 HIS A N 1
ATOM 2525 C CA . HIS A 1 317 ? 57.553 -9.435 34.772 1.00 36.53 317 HIS A CA 1
ATOM 2526 C C . HIS A 1 317 ? 56.484 -9.019 33.747 1.00 36.53 317 HIS A C 1
ATOM 2528 O O . HIS A 1 317 ? 55.303 -9.328 33.855 1.00 36.53 317 HIS A O 1
ATOM 2534 N N . ALA A 1 318 ? 56.964 -8.237 32.786 1.00 35.09 318 ALA A N 1
ATOM 2535 C CA . ALA A 1 318 ? 56.256 -7.457 31.787 1.00 35.09 318 ALA A CA 1
ATOM 2536 C C . ALA A 1 318 ? 55.729 -8.261 30.583 1.00 35.09 318 ALA A C 1
ATOM 2538 O O . ALA A 1 318 ? 56.159 -9.388 30.351 1.00 35.09 318 ALA A O 1
ATOM 2539 N N . ASN A 1 319 ? 54.961 -7.541 29.746 1.00 32.94 319 ASN A N 1
ATOM 2540 C CA . ASN A 1 319 ? 54.560 -7.846 28.361 1.00 32.94 319 ASN A CA 1
ATOM 2541 C C . ASN A 1 319 ? 53.440 -8.896 28.249 1.00 32.94 319 ASN A C 1
ATOM 2543 O O . ASN A 1 319 ? 53.419 -9.861 28.993 1.00 32.94 319 ASN A O 1
ATOM 2547 N N . SER A 1 320 ? 52.478 -8.836 27.338 1.00 36.28 320 SER A N 1
ATOM 2548 C CA . SER A 1 320 ? 52.102 -7.921 26.260 1.00 36.28 320 SER A CA 1
ATOM 2549 C C . SER A 1 320 ? 50.819 -8.513 25.647 1.00 36.28 320 SER A C 1
ATOM 2551 O O . SER A 1 320 ? 50.551 -9.696 25.829 1.00 36.28 320 SER A O 1
ATOM 2553 N N . GLU A 1 321 ? 50.123 -7.706 24.851 1.00 36.00 321 GLU A N 1
ATOM 2554 C CA . GLU A 1 321 ? 49.141 -8.105 23.829 1.00 36.00 321 GLU A CA 1
ATOM 2555 C C . GLU A 1 321 ? 47.672 -8.277 24.249 1.00 36.00 321 GLU A C 1
ATOM 2557 O O . GLU A 1 321 ? 47.270 -9.076 25.090 1.00 36.00 321 GLU A O 1
ATOM 2562 N N . GLU A 1 322 ? 46.885 -7.432 23.588 1.00 36.12 322 GLU A N 1
ATOM 2563 C CA . GLU A 1 322 ? 45.445 -7.268 23.616 1.00 36.12 322 GLU A CA 1
ATOM 2564 C C . GLU A 1 322 ? 44.763 -8.508 23.018 1.00 36.12 322 GLU A C 1
ATOM 2566 O O . GLU A 1 322 ? 44.959 -8.848 21.851 1.00 36.12 322 GLU A O 1
ATOM 2571 N N . GLY A 1 323 ? 43.962 -9.189 23.837 1.00 32.94 323 GLY A N 1
ATOM 2572 C CA . GLY A 1 323 ? 43.052 -10.249 23.415 1.00 32.94 323 GLY A CA 1
ATOM 2573 C C . GLY A 1 323 ? 41.688 -9.664 23.069 1.00 32.94 323 GLY A C 1
ATOM 2574 O O . GLY A 1 323 ? 40.918 -9.307 23.957 1.00 32.94 323 GLY A O 1
ATOM 2575 N N . ASP A 1 324 ? 41.426 -9.573 21.771 1.00 37.69 324 ASP A N 1
ATOM 2576 C CA . ASP A 1 324 ? 40.147 -9.248 21.145 1.00 37.69 324 ASP A CA 1
ATOM 2577 C C . ASP A 1 324 ? 39.145 -10.399 21.373 1.00 37.69 324 ASP A C 1
ATOM 2579 O O . ASP A 1 324 ? 39.321 -11.503 20.850 1.00 37.69 324 ASP A O 1
ATOM 2583 N N . SER A 1 325 ? 38.117 -10.172 22.197 1.00 36.69 325 SER A N 1
ATOM 2584 C CA . SER A 1 325 ? 37.000 -11.100 22.408 1.00 36.69 325 SER A CA 1
ATOM 2585 C C . SER A 1 325 ? 35.700 -10.491 21.881 1.00 36.69 325 SER A C 1
ATOM 2587 O O . SER A 1 325 ? 34.969 -9.790 22.581 1.00 36.69 325 SER A O 1
ATOM 2589 N N . SER A 1 326 ? 35.399 -10.781 20.615 1.00 36.91 326 SER A N 1
ATOM 2590 C CA . SER A 1 326 ? 34.082 -10.553 20.023 1.00 36.91 326 SER A CA 1
ATOM 2591 C C . SER A 1 326 ? 33.209 -11.801 20.196 1.00 36.91 326 SER A C 1
ATOM 2593 O O . SER A 1 326 ? 33.332 -12.783 19.469 1.00 36.91 326 SER A O 1
ATOM 2595 N N . ASP A 1 327 ? 32.309 -11.745 21.179 1.00 34.47 327 ASP A N 1
ATOM 2596 C CA . ASP A 1 327 ? 31.142 -12.624 21.271 1.00 34.47 327 ASP A CA 1
ATOM 2597 C C . ASP A 1 327 ? 30.098 -12.173 20.231 1.00 34.47 327 ASP A C 1
ATOM 2599 O O . ASP A 1 327 ? 29.390 -11.180 20.415 1.00 34.47 327 ASP A O 1
ATOM 2603 N N . ASP A 1 328 ? 30.014 -12.901 19.115 1.00 34.50 328 ASP A N 1
ATOM 2604 C CA . ASP A 1 328 ? 29.029 -12.689 18.049 1.00 34.50 328 ASP A CA 1
ATOM 2605 C C . ASP A 1 328 ? 27.706 -13.409 18.379 1.00 34.50 328 ASP A C 1
ATOM 2607 O O . ASP A 1 328 ? 27.468 -14.570 18.036 1.00 34.50 328 ASP A O 1
ATOM 2611 N N . GLY A 1 329 ? 26.835 -12.710 19.108 1.00 29.31 329 GLY A N 1
ATOM 2612 C CA . GLY A 1 329 ? 25.450 -13.103 19.364 1.00 29.31 329 GLY A CA 1
ATOM 2613 C C . GLY A 1 329 ? 24.514 -12.625 18.252 1.00 29.31 329 GLY A C 1
ATOM 2614 O O . GLY A 1 329 ? 23.849 -11.597 18.386 1.00 29.31 329 GLY A O 1
ATOM 2615 N N . GLY A 1 330 ? 24.433 -13.384 17.158 1.00 28.64 330 GLY A N 1
ATOM 2616 C CA . GLY A 1 330 ? 23.559 -13.103 16.018 1.00 28.64 330 GLY A CA 1
ATOM 2617 C C . GLY A 1 330 ? 22.061 -13.152 16.356 1.00 28.64 330 GLY A C 1
ATOM 2618 O O . GLY A 1 330 ? 21.446 -14.218 16.402 1.00 28.64 330 GLY A O 1
ATOM 2619 N N . HIS A 1 331 ? 21.434 -11.982 16.505 1.00 27.88 331 HIS A N 1
ATOM 2620 C CA . HIS A 1 331 ? 19.980 -11.827 16.459 1.00 27.88 331 HIS A CA 1
ATOM 2621 C C . HIS A 1 331 ? 19.549 -11.302 15.085 1.00 27.88 331 HIS A C 1
ATOM 2623 O O . HIS A 1 331 ? 19.827 -10.164 14.714 1.00 27.88 331 HIS A O 1
ATOM 2629 N N . ALA A 1 332 ? 18.827 -12.138 14.335 1.00 27.25 332 ALA A N 1
ATOM 2630 C CA . ALA A 1 332 ? 18.179 -11.767 13.083 1.00 27.25 332 ALA A CA 1
ATOM 2631 C C . ALA A 1 332 ? 17.058 -10.744 13.341 1.00 27.25 332 ALA A C 1
ATOM 2633 O O . ALA A 1 332 ? 15.905 -11.097 13.590 1.00 27.25 332 ALA A O 1
ATOM 2634 N N . VAL A 1 333 ? 17.404 -9.459 13.287 1.00 28.33 333 VAL A N 1
ATOM 2635 C CA . VAL A 1 333 ? 16.448 -8.359 13.171 1.00 28.33 333 VAL A CA 1
ATOM 2636 C C . VAL A 1 333 ? 16.204 -8.126 11.684 1.00 28.33 333 VAL A C 1
ATOM 2638 O O . VAL A 1 333 ? 17.124 -7.804 10.935 1.00 28.33 333 VAL A O 1
ATOM 2641 N N . ALA A 1 334 ? 14.957 -8.292 11.246 1.00 26.83 334 ALA A N 1
ATOM 2642 C CA . ALA A 1 334 ? 14.508 -7.840 9.936 1.00 26.83 334 ALA A CA 1
ATOM 2643 C C . ALA A 1 334 ? 14.476 -6.301 9.922 1.00 26.83 334 ALA A C 1
ATOM 2645 O O . ALA A 1 334 ? 13.434 -5.678 10.122 1.00 26.83 334 ALA A O 1
ATOM 2646 N N . SER A 1 335 ? 15.643 -5.689 9.736 1.00 26.72 335 SER A N 1
ATOM 2647 C CA . SER A 1 335 ? 15.778 -4.269 9.435 1.00 26.72 335 SER A CA 1
ATOM 2648 C C . SER A 1 335 ? 15.380 -4.055 7.978 1.00 26.72 335 SER A C 1
ATOM 2650 O O . SER A 1 335 ? 16.052 -4.532 7.067 1.00 26.72 335 SER A O 1
ATOM 2652 N N . ALA A 1 336 ? 14.271 -3.355 7.752 1.00 26.06 336 ALA A N 1
ATOM 2653 C CA . ALA A 1 336 ? 14.013 -2.740 6.460 1.00 26.06 336 ALA A CA 1
ATOM 2654 C C . ALA A 1 336 ? 15.017 -1.592 6.297 1.00 26.06 336 ALA A C 1
ATOM 2656 O O . ALA A 1 336 ? 14.972 -0.630 7.065 1.00 26.06 336 ALA A O 1
ATOM 2657 N N . ASP A 1 337 ? 15.935 -1.727 5.344 1.00 27.66 337 ASP A N 1
ATOM 2658 C CA . ASP A 1 337 ? 16.848 -0.661 4.942 1.00 27.66 337 ASP A CA 1
ATOM 2659 C C . ASP A 1 337 ? 16.023 0.512 4.369 1.00 27.66 337 ASP A C 1
ATOM 2661 O O . ASP A 1 337 ? 15.269 0.314 3.410 1.00 27.66 337 ASP A O 1
ATOM 2665 N N . PRO A 1 338 ? 16.080 1.722 4.955 1.00 27.42 338 PRO A N 1
ATOM 2666 C CA . PRO A 1 338 ? 15.305 2.861 4.478 1.00 27.42 338 PRO A CA 1
ATOM 2667 C C . PRO A 1 338 ? 15.824 3.476 3.165 1.00 27.42 338 PRO A C 1
ATOM 2669 O O . PRO A 1 338 ? 15.200 4.419 2.679 1.00 27.42 338 PRO A O 1
ATOM 2672 N N . ASN A 1 339 ? 16.914 2.966 2.575 1.00 27.33 339 ASN A N 1
ATOM 2673 C CA . ASN A 1 339 ? 17.551 3.574 1.400 1.00 27.33 339 ASN A CA 1
ATOM 2674 C C . ASN A 1 339 ? 17.279 2.903 0.041 1.00 27.33 339 ASN A C 1
ATOM 2676 O O . ASN A 1 339 ? 17.801 3.383 -0.965 1.00 27.33 339 ASN A O 1
ATOM 2680 N N . ASP A 1 340 ? 16.436 1.871 -0.049 1.00 28.17 340 ASP A N 1
ATOM 2681 C CA . ASP A 1 340 ? 16.118 1.249 -1.345 1.00 28.17 340 ASP A CA 1
ATOM 2682 C C . ASP A 1 340 ? 14.908 1.926 -2.026 1.00 28.17 340 ASP A C 1
ATOM 2684 O O . ASP A 1 340 ? 13.770 1.448 -2.014 1.00 28.17 340 ASP A O 1
ATOM 2688 N N . LEU A 1 341 ? 15.153 3.123 -2.572 1.00 30.70 341 LEU A N 1
ATOM 2689 C CA . LEU A 1 341 ? 14.206 3.907 -3.370 1.00 30.70 341 LEU A CA 1
ATOM 2690 C C . LEU A 1 341 ? 14.584 3.881 -4.861 1.00 30.70 341 LEU A C 1
ATOM 2692 O O . LEU A 1 341 ? 14.898 4.916 -5.440 1.00 30.70 341 LEU A O 1
ATOM 2696 N N . SER A 1 342 ? 14.490 2.725 -5.519 1.00 31.44 342 SER A N 1
ATOM 2697 C CA . SER A 1 342 ? 14.306 2.678 -6.981 1.00 31.44 342 SER A CA 1
ATOM 2698 C C . SER A 1 342 ? 13.725 1.338 -7.434 1.00 31.44 342 SER A C 1
ATOM 2700 O O . SER A 1 342 ? 14.444 0.423 -7.820 1.00 31.44 342 SER A O 1
ATOM 2702 N N . GLY A 1 343 ? 12.397 1.229 -7.401 1.00 24.78 343 GLY A N 1
ATOM 2703 C CA . GLY A 1 343 ? 11.664 0.048 -7.860 1.00 24.78 343 GLY A CA 1
ATOM 2704 C C . GLY A 1 343 ? 10.373 0.429 -8.575 1.00 24.78 343 GLY A C 1
A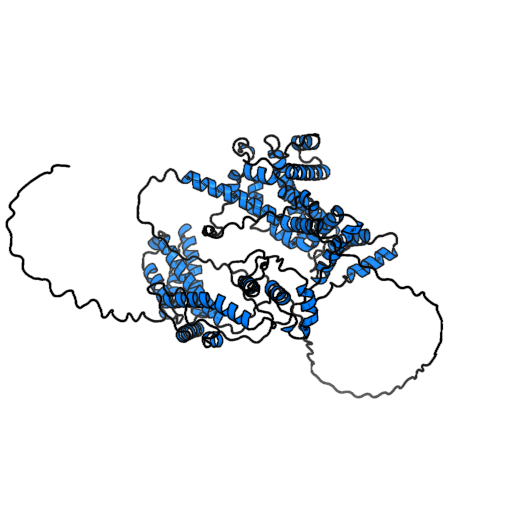TOM 2705 O O . GLY A 1 343 ? 9.286 0.137 -8.085 1.00 24.78 343 GLY A O 1
ATOM 2706 N N . SER A 1 344 ? 10.480 1.133 -9.703 1.00 26.45 344 SER A N 1
ATOM 2707 C CA . SER A 1 344 ? 9.371 1.338 -10.641 1.00 26.45 344 SER A CA 1
ATOM 2708 C C . SER A 1 344 ? 9.676 0.596 -11.939 1.00 26.45 344 SER A C 1
ATOM 2710 O O . SER A 1 344 ? 10.170 1.190 -12.895 1.00 26.45 344 SER A O 1
ATOM 2712 N N . THR A 1 345 ? 9.413 -0.707 -11.968 1.00 27.55 345 THR A N 1
ATOM 2713 C CA . THR A 1 345 ? 9.345 -1.472 -13.215 1.00 27.55 345 THR A CA 1
ATOM 2714 C C . THR A 1 345 ? 7.947 -1.285 -13.803 1.00 27.55 345 THR A C 1
ATOM 2716 O O . THR A 1 345 ? 6.941 -1.678 -13.213 1.00 27.55 345 THR A O 1
ATOM 2719 N N . LEU A 1 346 ? 7.906 -0.557 -14.917 1.00 28.80 346 LEU A N 1
ATOM 2720 C CA . LEU A 1 346 ? 6.734 -0.219 -15.717 1.00 28.80 346 LEU A CA 1
ATOM 2721 C C . LEU A 1 346 ? 6.621 -1.261 -16.838 1.00 28.80 346 LEU A C 1
ATOM 2723 O O . LEU A 1 346 ? 7.462 -1.277 -17.732 1.00 28.80 346 LEU A O 1
ATOM 2727 N N . ASP A 1 347 ? 5.599 -2.113 -16.778 1.00 26.92 347 ASP A N 1
ATOM 2728 C CA . ASP A 1 347 ? 5.246 -3.032 -17.863 1.00 26.92 347 ASP A CA 1
ATOM 2729 C C . ASP A 1 347 ? 4.367 -2.308 -18.889 1.00 26.92 347 ASP A C 1
ATOM 2731 O O . ASP A 1 347 ? 3.230 -1.942 -18.579 1.00 26.92 347 ASP A O 1
ATOM 2735 N N . ASP A 1 348 ? 4.858 -2.158 -20.123 1.00 31.78 348 ASP A N 1
ATOM 2736 C CA . ASP A 1 348 ? 4.018 -1.888 -21.290 1.00 31.78 348 ASP A CA 1
ATOM 2737 C C . ASP A 1 348 ? 4.413 -2.776 -22.489 1.00 31.78 348 ASP A C 1
ATOM 2739 O O . ASP A 1 348 ? 5.475 -2.610 -23.083 1.00 31.78 348 ASP A O 1
ATOM 2743 N N . VAL A 1 349 ? 3.509 -3.690 -22.874 1.00 28.52 349 VAL A N 1
ATOM 2744 C CA . VAL A 1 349 ? 3.454 -4.352 -24.195 1.00 28.52 349 VAL A CA 1
ATOM 2745 C C . VAL A 1 349 ? 2.364 -3.688 -25.041 1.00 28.52 349 VAL A C 1
ATOM 2747 O O . VAL A 1 349 ? 1.241 -3.503 -24.558 1.00 28.52 349 VAL A O 1
ATOM 2750 N N . LEU A 1 350 ? 2.726 -3.328 -26.274 1.00 31.45 350 LEU A N 1
ATOM 2751 C CA . LEU A 1 350 ? 1.887 -2.776 -27.341 1.00 31.45 350 LEU A CA 1
ATOM 2752 C C . LEU A 1 350 ? 1.225 -3.904 -28.146 1.00 31.45 350 LEU A C 1
ATOM 2754 O O . LEU A 1 350 ? 1.902 -4.871 -28.468 1.00 31.45 350 LEU A O 1
ATOM 2758 N N . ASP A 1 351 ? -0.038 -3.717 -28.532 1.00 32.00 351 ASP A N 1
ATOM 2759 C CA . ASP A 1 351 ? -0.585 -4.168 -29.820 1.00 32.00 351 ASP A CA 1
ATOM 2760 C C . ASP A 1 351 ? -1.778 -3.267 -30.200 1.00 32.00 351 ASP A C 1
ATOM 2762 O O . ASP A 1 351 ? -2.641 -2.992 -29.365 1.00 32.00 351 ASP A O 1
ATOM 2766 N N . GLY A 1 352 ? -1.810 -2.810 -31.460 1.00 27.64 352 GLY A N 1
ATOM 2767 C CA . GLY A 1 352 ? -2.963 -2.148 -32.088 1.00 27.64 352 GLY A CA 1
ATOM 2768 C C . GLY A 1 352 ? -2.623 -0.922 -32.947 1.00 27.64 352 GLY A C 1
ATOM 2769 O O . GLY A 1 352 ? -2.635 0.201 -32.451 1.00 27.64 352 GLY A O 1
ATOM 2770 N N . GLU A 1 353 ? -2.367 -1.121 -34.245 1.00 41.06 353 GLU A N 1
ATOM 2771 C CA . GLU A 1 353 ? -2.463 -0.047 -35.251 1.00 41.06 353 GLU A CA 1
ATOM 2772 C C . GLU A 1 353 ? -3.925 0.399 -35.446 1.00 41.06 353 GLU A C 1
ATOM 2774 O O . GLU A 1 353 ? -4.804 -0.467 -35.509 1.00 41.06 353 GLU A O 1
ATOM 2779 N N . PRO A 1 354 ? -4.203 1.695 -35.688 1.00 40.91 354 PRO A N 1
ATOM 2780 C CA . PRO A 1 354 ? -5.437 2.110 -36.334 1.00 40.91 354 PRO A CA 1
ATOM 2781 C C . PRO A 1 354 ? -5.184 2.592 -37.768 1.00 40.91 354 PRO A C 1
ATOM 2783 O O . PRO A 1 354 ? -4.413 3.517 -38.031 1.00 40.91 354 PRO A O 1
ATOM 2786 N N . GLY A 1 355 ? -5.896 1.965 -38.703 1.00 34.78 355 GLY A N 1
ATOM 2787 C CA . GLY A 1 355 ? -6.096 2.486 -40.047 1.00 34.78 355 GLY A CA 1
ATOM 2788 C C . GLY A 1 355 ? -6.969 3.744 -40.031 1.00 34.78 355 GLY A C 1
ATOM 2789 O O . GLY A 1 355 ? -7.973 3.813 -39.326 1.00 34.78 355 GLY A O 1
ATOM 2790 N N . TYR A 1 356 ? -6.562 4.715 -40.844 1.00 39.62 356 TYR A N 1
ATOM 2791 C CA . TYR A 1 356 ? -7.188 6.012 -41.094 1.00 39.62 356 TYR A CA 1
ATOM 2792 C C . TYR A 1 356 ? -8.715 5.957 -41.299 1.00 39.62 356 TYR A C 1
ATOM 2794 O O . TYR A 1 356 ? -9.196 5.311 -42.235 1.00 39.62 356 TYR A O 1
ATOM 2802 N N . ARG A 1 357 ? -9.456 6.744 -40.507 1.00 36.34 357 ARG A N 1
ATOM 2803 C CA . ARG A 1 357 ? -10.713 7.393 -40.915 1.00 36.34 357 ARG A CA 1
ATOM 2804 C C . ARG A 1 357 ? -10.805 8.775 -40.270 1.00 36.34 357 ARG A C 1
ATOM 2806 O O . ARG A 1 357 ? -10.875 8.865 -39.052 1.00 36.34 357 ARG A O 1
ATOM 2813 N N . ASP A 1 358 ? -10.842 9.803 -41.111 1.00 45.59 358 ASP A N 1
ATOM 2814 C CA . ASP A 1 358 ? -11.227 11.169 -40.756 1.00 45.59 358 ASP A CA 1
ATOM 2815 C C . ASP A 1 358 ? -12.684 11.182 -40.256 1.00 45.59 358 ASP A C 1
ATOM 2817 O O . ASP A 1 358 ? -13.591 10.747 -40.981 1.00 45.59 358 ASP A O 1
ATOM 2821 N N . ARG A 1 359 ? -12.914 11.652 -39.025 1.00 42.50 359 ARG A N 1
ATOM 2822 C CA . ARG A 1 359 ? -14.239 12.019 -38.505 1.00 42.50 359 ARG A CA 1
ATOM 2823 C C . ARG A 1 359 ? -14.101 13.072 -37.403 1.00 42.50 359 ARG A C 1
ATOM 2825 O O . ARG A 1 359 ? -13.515 12.777 -36.374 1.00 42.50 359 ARG A O 1
ATOM 2832 N N . ASP A 1 360 ? -14.623 14.258 -37.708 1.00 43.53 360 ASP A N 1
ATOM 2833 C CA . ASP A 1 360 ? -15.192 15.304 -36.844 1.00 43.53 360 ASP A CA 1
ATOM 2834 C C . ASP A 1 360 ? -14.698 15.341 -35.378 1.00 43.53 360 ASP A C 1
ATOM 2836 O O . ASP A 1 360 ? -15.217 14.637 -34.519 1.00 43.53 360 ASP A O 1
ATOM 2840 N N . GLU A 1 361 ? -13.707 16.202 -35.108 1.00 45.62 361 GLU A N 1
ATOM 2841 C CA . GLU A 1 361 ? -12.950 16.318 -33.843 1.00 45.62 361 GLU A CA 1
ATOM 2842 C C . GLU A 1 361 ? -13.615 17.180 -32.741 1.00 45.62 361 GLU A C 1
ATOM 2844 O O . GLU A 1 361 ? -12.972 17.466 -31.735 1.00 45.62 361 GLU A O 1
ATOM 2849 N N . ASP A 1 362 ? -14.883 17.583 -32.869 1.00 48.34 362 ASP A N 1
ATOM 2850 C CA . ASP A 1 362 ? -15.462 18.614 -31.982 1.00 48.34 362 ASP A CA 1
ATOM 2851 C C . ASP A 1 362 ? -16.426 18.091 -30.884 1.00 48.34 362 ASP A C 1
ATOM 2853 O O . ASP A 1 362 ? -16.957 18.899 -30.125 1.00 48.34 362 ASP A O 1
ATOM 2857 N N . GLU A 1 363 ? -16.660 16.774 -30.748 1.00 46.69 363 GLU A N 1
ATOM 2858 C CA . GLU A 1 363 ? -17.591 16.211 -29.732 1.00 46.69 363 GLU A CA 1
ATOM 2859 C C . GLU A 1 363 ? -16.918 15.410 -28.587 1.00 46.69 363 GLU A C 1
ATOM 2861 O O . GLU A 1 363 ? -17.594 15.045 -27.627 1.00 46.69 363 GLU A O 1
ATOM 2866 N N . ASP A 1 364 ? -15.595 15.190 -28.612 1.00 45.53 364 ASP A N 1
ATOM 2867 C CA . ASP A 1 364 ? -14.898 14.318 -27.638 1.00 45.53 364 ASP A CA 1
ATOM 2868 C C . ASP A 1 364 ? -14.270 15.061 -26.431 1.00 45.53 364 ASP A C 1
ATOM 2870 O O . ASP A 1 364 ? -13.758 14.424 -25.502 1.00 45.53 364 ASP A O 1
ATOM 2874 N N . GLU A 1 365 ? -14.271 16.401 -26.402 1.00 46.00 365 GLU A N 1
ATOM 2875 C CA . GLU A 1 365 ? -13.657 17.153 -25.289 1.00 46.00 365 GLU A CA 1
ATOM 2876 C C . GLU A 1 365 ? -14.469 17.046 -23.983 1.00 46.00 365 GLU A C 1
ATOM 2878 O O . GLU A 1 365 ? -13.877 16.930 -22.903 1.00 46.00 365 GLU A O 1
ATOM 2883 N N . ASP A 1 366 ? -15.800 16.969 -24.075 1.00 47.72 366 ASP A N 1
ATOM 2884 C CA . ASP A 1 366 ? -16.690 16.902 -22.908 1.00 47.72 366 ASP A CA 1
ATOM 2885 C C . ASP A 1 366 ? -16.591 15.547 -22.167 1.00 47.72 366 ASP A C 1
ATOM 2887 O O . ASP A 1 366 ? -16.603 15.508 -20.933 1.00 47.72 366 ASP A O 1
ATOM 2891 N N . GLU A 1 367 ? -16.387 14.428 -22.880 1.00 43.22 367 GLU A N 1
ATOM 2892 C CA . GLU A 1 367 ? -16.230 13.095 -22.262 1.00 43.22 367 GLU A CA 1
ATOM 2893 C C . GLU A 1 367 ? -14.889 12.973 -21.506 1.00 43.22 367 GLU A C 1
ATOM 2895 O O . GLU A 1 367 ? -14.789 12.353 -20.440 1.00 43.22 367 GLU A O 1
ATOM 2900 N N . PHE A 1 368 ? -13.829 13.616 -22.009 1.00 34.25 368 PHE A N 1
ATOM 2901 C CA . PHE A 1 368 ? -12.519 13.614 -21.352 1.00 34.25 368 PHE A CA 1
ATOM 2902 C C . PHE A 1 368 ? -12.458 14.504 -20.102 1.00 34.25 368 PHE A C 1
ATOM 2904 O O . PHE A 1 368 ? -11.690 14.198 -19.178 1.00 34.25 368 PHE A O 1
ATOM 2911 N N . GLU A 1 369 ? -13.228 15.593 -20.054 1.00 51.28 369 GLU A N 1
ATOM 2912 C CA . GLU A 1 369 ? -13.391 16.436 -18.862 1.00 51.28 369 GLU A CA 1
ATOM 2913 C C . GLU A 1 369 ? -14.118 15.670 -17.742 1.00 51.28 369 GLU A C 1
ATOM 2915 O O . GLU A 1 369 ? -13.666 15.679 -16.587 1.00 51.28 369 GLU A O 1
ATOM 2920 N N . GLU A 1 370 ? -15.165 14.908 -18.084 1.00 52.50 370 GLU A N 1
ATOM 2921 C CA . GLU A 1 370 ? -15.926 14.096 -17.128 1.00 52.50 370 GLU A CA 1
ATOM 2922 C C . GLU A 1 370 ? -15.035 13.042 -16.442 1.00 52.50 370 GLU A C 1
ATOM 2924 O O . GLU A 1 370 ? -14.976 12.988 -15.207 1.00 52.50 370 GLU A O 1
ATOM 2929 N N . ILE A 1 371 ? -14.218 12.310 -17.213 1.00 55.91 371 ILE A N 1
ATOM 2930 C CA . ILE A 1 371 ? -13.290 11.281 -16.699 1.00 55.91 371 ILE A CA 1
ATOM 2931 C C . ILE A 1 371 ? -12.230 11.874 -15.750 1.00 55.91 371 ILE A C 1
ATOM 2933 O O . ILE A 1 371 ? -11.858 11.256 -14.745 1.00 55.91 371 ILE A O 1
ATOM 2937 N N . LYS A 1 372 ? -11.717 13.078 -16.040 1.00 65.81 372 LYS A N 1
ATOM 2938 C CA . LYS A 1 372 ? -10.739 13.755 -15.167 1.00 65.81 372 LYS A CA 1
ATOM 2939 C C . LYS A 1 372 ? -11.385 14.220 -13.862 1.00 65.81 372 LYS A C 1
ATOM 2941 O O . LYS A 1 372 ? -10.779 14.076 -12.797 1.00 65.81 372 LYS A O 1
ATOM 2946 N N . SER A 1 373 ? -12.610 14.743 -13.928 1.00 63.91 373 SER A N 1
ATOM 2947 C CA . SER A 1 373 ? -13.352 15.184 -12.742 1.00 63.91 373 SER A CA 1
ATOM 2948 C C . SER A 1 373 ? -13.665 14.015 -11.795 1.00 63.91 373 SER A C 1
ATOM 2950 O O . SER A 1 373 ? -13.472 14.123 -10.578 1.00 63.91 373 SER A O 1
ATOM 2952 N N . GLU A 1 374 ? -14.033 12.856 -12.351 1.00 78.88 374 GLU A N 1
ATOM 2953 C CA . GLU A 1 374 ? -14.283 11.628 -11.598 1.00 78.88 374 GLU A CA 1
ATOM 2954 C C . GLU A 1 374 ? -13.009 11.107 -10.916 1.00 78.88 374 GLU A C 1
ATOM 2956 O O . GLU A 1 374 ? -13.000 10.774 -9.724 1.00 78.88 374 GLU A O 1
ATOM 2961 N N . ALA A 1 375 ? -11.887 11.125 -11.637 1.00 84.50 375 ALA A N 1
ATOM 2962 C CA . ALA A 1 375 ? -10.605 10.692 -11.097 1.00 84.50 375 ALA A CA 1
ATOM 2963 C C . ALA A 1 375 ? -10.164 11.527 -9.878 1.00 84.50 375 ALA A C 1
ATOM 2965 O O . ALA A 1 375 ? -9.673 10.960 -8.894 1.00 84.50 375 ALA A O 1
ATOM 2966 N N . GLY A 1 376 ? -10.363 12.851 -9.908 1.00 89.62 376 GLY A N 1
ATOM 2967 C CA . GLY A 1 376 ? -9.973 13.768 -8.832 1.00 89.62 376 GLY A CA 1
ATOM 2968 C C . GLY A 1 376 ? -10.724 13.534 -7.516 1.00 89.62 376 GLY A C 1
ATOM 2969 O O . GLY A 1 376 ? -10.100 13.407 -6.450 1.00 89.62 376 GLY A O 1
ATOM 2970 N N . TYR A 1 377 ? -12.056 13.408 -7.568 1.00 92.00 377 TYR A N 1
ATOM 2971 C CA . TYR A 1 377 ? -12.844 13.146 -6.357 1.00 92.00 377 TYR A CA 1
ATOM 2972 C C . TYR A 1 377 ? -12.572 11.738 -5.804 1.00 92.00 377 TYR A C 1
ATOM 2974 O O . TYR A 1 377 ? -12.397 11.584 -4.592 1.00 92.00 377 TYR A O 1
ATOM 2982 N N . LEU A 1 378 ? -12.472 10.711 -6.663 1.00 92.50 378 LEU A N 1
ATOM 2983 C CA . LEU A 1 378 ? -12.190 9.339 -6.227 1.00 92.50 378 LEU A CA 1
ATOM 2984 C C . LEU A 1 378 ? -10.809 9.230 -5.586 1.00 92.50 378 LEU A C 1
ATOM 2986 O O . LEU A 1 378 ? -10.651 8.543 -4.574 1.00 92.50 378 LEU A O 1
ATOM 2990 N N . ALA A 1 379 ? -9.809 9.912 -6.146 1.00 91.81 379 ALA A N 1
ATOM 2991 C CA . ALA A 1 379 ? -8.477 9.980 -5.561 1.00 91.81 379 ALA A CA 1
ATOM 2992 C C . ALA A 1 379 ? -8.512 10.649 -4.178 1.00 91.81 379 ALA A C 1
ATOM 2994 O O . ALA A 1 379 ? -7.943 10.111 -3.226 1.00 91.81 379 ALA A O 1
ATOM 2995 N N . THR A 1 380 ? -9.249 11.754 -4.038 1.00 95.31 380 THR A N 1
ATOM 2996 C CA . THR A 1 380 ? -9.422 12.461 -2.758 1.00 95.31 380 THR A CA 1
ATOM 2997 C C . THR A 1 380 ? -10.134 11.593 -1.717 1.00 95.31 380 THR A C 1
ATOM 2999 O O . THR A 1 380 ? -9.673 11.486 -0.580 1.00 95.31 380 THR A O 1
ATOM 3002 N N . LEU A 1 381 ? -11.199 10.881 -2.098 1.00 95.38 381 LEU A N 1
ATOM 3003 C CA . LEU A 1 381 ? -11.899 9.948 -1.211 1.00 95.38 381 LEU A CA 1
ATOM 3004 C C . LEU A 1 381 ? -11.000 8.771 -0.794 1.00 95.38 381 LEU A C 1
ATOM 3006 O O . LEU A 1 381 ? -10.965 8.397 0.380 1.00 95.38 381 LEU A O 1
ATOM 3010 N N . LYS A 1 382 ? -10.233 8.192 -1.728 1.00 94.50 382 LYS A N 1
ATOM 3011 C CA . LYS A 1 382 ? -9.249 7.135 -1.429 1.00 94.50 382 LYS A CA 1
ATOM 3012 C C . LYS A 1 382 ? -8.168 7.634 -0.467 1.00 94.50 382 LYS A C 1
ATOM 3014 O O . LYS A 1 382 ? -7.787 6.901 0.447 1.00 94.50 382 LYS A O 1
ATOM 3019 N N . TRP A 1 383 ? -7.706 8.872 -0.636 1.00 95.44 383 TRP A N 1
ATOM 3020 C CA . TRP A 1 383 ? -6.774 9.513 0.288 1.00 95.44 383 TRP A CA 1
ATOM 3021 C C . TRP A 1 383 ? -7.387 9.689 1.687 1.00 95.44 383 TRP A C 1
ATOM 3023 O O . TRP A 1 383 ? -6.769 9.261 2.662 1.00 95.44 383 TRP A O 1
ATOM 3033 N N . MET A 1 384 ? -8.627 10.178 1.802 1.00 96.81 384 MET A N 1
ATOM 3034 C CA . MET A 1 384 ? -9.339 10.270 3.088 1.00 96.81 384 MET A CA 1
ATOM 3035 C C . MET A 1 384 ? -9.454 8.908 3.783 1.00 96.81 384 MET A C 1
ATOM 3037 O O . MET A 1 384 ? -9.072 8.771 4.948 1.00 96.81 384 MET A O 1
ATOM 3041 N N . LYS A 1 385 ? -9.877 7.864 3.053 1.00 95.75 385 LYS A N 1
ATOM 3042 C CA . LYS A 1 385 ? -9.916 6.477 3.553 1.00 95.75 385 LYS A CA 1
ATOM 3043 C C . LYS A 1 385 ? -8.542 6.017 4.057 1.00 95.75 385 LYS A C 1
ATOM 3045 O O . LYS A 1 385 ? -8.440 5.350 5.090 1.00 95.75 385 LYS A O 1
ATOM 3050 N N . LEU A 1 386 ? -7.467 6.380 3.355 1.00 94.31 386 LEU A N 1
ATOM 3051 C CA . LEU A 1 386 ? -6.100 6.044 3.749 1.00 94.31 386 LEU A CA 1
ATOM 3052 C C . LEU A 1 386 ? -5.689 6.731 5.062 1.00 94.31 386 LEU A C 1
ATOM 3054 O O . LEU A 1 386 ? -5.098 6.054 5.917 1.00 94.31 386 LEU A O 1
ATOM 3058 N N . LEU A 1 387 ? -6.020 8.019 5.243 1.00 95.44 387 LEU A N 1
ATOM 3059 C CA . LEU A 1 387 ? -5.730 8.784 6.466 1.00 95.44 387 LEU A CA 1
ATOM 3060 C C . LEU A 1 387 ? -6.308 8.101 7.709 1.00 95.44 387 LEU A C 1
ATOM 3062 O O . LEU A 1 387 ? -5.607 7.952 8.711 1.00 95.44 387 LEU A O 1
ATOM 3066 N N . VAL A 1 388 ? -7.550 7.620 7.612 1.00 96.44 388 VAL A N 1
ATOM 3067 C CA . VAL A 1 388 ? -8.305 7.060 8.747 1.00 96.44 388 VAL A CA 1
ATOM 3068 C C . VAL A 1 388 ? -8.265 5.536 8.839 1.00 96.44 388 VAL A C 1
ATOM 3070 O O . VAL A 1 388 ? -8.905 4.946 9.706 1.00 96.44 388 VAL A O 1
ATOM 3073 N N . SER A 1 389 ? -7.490 4.864 7.984 1.00 95.00 389 SER A N 1
ATOM 3074 C CA . SER A 1 389 ? -7.457 3.393 7.921 1.00 95.00 389 SER A CA 1
ATOM 3075 C C . SER A 1 389 ? -7.125 2.702 9.254 1.00 95.00 389 SER A C 1
ATOM 3077 O O . SER A 1 389 ? -7.607 1.596 9.497 1.00 95.00 389 SER A O 1
ATOM 3079 N N . GLN A 1 390 ? -6.352 3.341 10.143 1.00 94.69 390 GLN A N 1
ATOM 3080 C CA . GLN A 1 390 ? -6.066 2.786 11.475 1.00 94.69 390 GLN A CA 1
ATOM 3081 C C . GLN A 1 390 ? -7.256 2.891 12.433 1.00 94.69 390 GLN A C 1
ATOM 3083 O O . GLN A 1 390 ? -7.498 1.958 13.191 1.00 94.69 390 GLN A O 1
ATOM 3088 N N . PHE A 1 391 ? -8.030 3.974 12.354 1.00 96.50 391 PHE A N 1
ATOM 3089 C CA . PHE A 1 391 ? -9.268 4.139 13.120 1.00 96.50 391 PHE A CA 1
ATOM 3090 C C . PHE A 1 391 ? -10.336 3.156 12.640 1.00 96.50 391 PHE A C 1
ATOM 3092 O O . PHE A 1 391 ? -10.991 2.511 13.451 1.00 96.50 391 PHE A O 1
ATOM 3099 N N . ASN A 1 392 ? -10.433 2.955 11.323 1.00 95.12 392 ASN A N 1
ATOM 3100 C CA . ASN A 1 392 ? -11.301 1.928 10.754 1.00 95.12 392 ASN A CA 1
ATOM 3101 C C . ASN A 1 392 ? -10.917 0.524 11.240 1.00 95.12 392 ASN A C 1
ATOM 3103 O O . ASN A 1 392 ? -11.775 -0.253 11.640 1.00 95.12 392 ASN A O 1
ATOM 3107 N N . SER A 1 393 ? -9.618 0.214 11.263 1.00 92.50 393 SER A N 1
ATOM 3108 C CA . SER A 1 393 ? -9.123 -1.072 11.770 1.00 92.50 393 SER A CA 1
ATOM 3109 C C . SER A 1 393 ? -9.436 -1.251 13.260 1.00 92.50 393 SER A C 1
ATOM 3111 O O . SER A 1 393 ? -9.878 -2.320 13.667 1.00 92.50 393 SER A O 1
ATOM 3113 N N . ALA A 1 394 ? -9.265 -0.201 14.069 1.00 95.00 394 ALA A N 1
ATOM 3114 C CA . ALA A 1 394 ? -9.634 -0.219 15.481 1.00 95.00 394 ALA A CA 1
ATOM 3115 C C . ALA A 1 394 ? -11.141 -0.450 15.683 1.00 95.00 394 ALA A C 1
ATOM 3117 O O . ALA A 1 394 ? -11.518 -1.275 16.510 1.00 95.00 394 ALA A O 1
ATOM 3118 N N . SER A 1 395 ? -11.989 0.218 14.896 1.00 94.94 395 SER A N 1
ATOM 3119 C CA . SER A 1 395 ? -13.444 0.030 14.917 1.00 94.94 395 SER A CA 1
ATOM 3120 C C . SER A 1 395 ? -13.832 -1.416 14.595 1.00 94.94 395 SER A C 1
ATOM 3122 O O . SER A 1 395 ? -14.522 -2.061 15.383 1.00 94.94 395 SER A O 1
ATOM 3124 N N . LEU A 1 396 ? -13.285 -1.983 13.513 1.00 92.62 396 LEU A N 1
ATOM 3125 C CA . LEU A 1 396 ? -13.532 -3.377 13.131 1.00 92.62 396 LEU A CA 1
ATOM 3126 C C . LEU A 1 396 ? -13.102 -4.369 14.221 1.00 92.62 396 LEU A C 1
ATOM 3128 O O . LEU A 1 396 ? -13.839 -5.303 14.522 1.00 92.62 396 LEU A O 1
ATOM 3132 N N . LEU A 1 397 ? -11.946 -4.159 14.858 1.00 92.00 397 LEU A N 1
ATOM 3133 C CA . LEU A 1 397 ? -11.489 -5.017 15.957 1.00 92.00 397 LEU A CA 1
ATOM 3134 C C . LEU A 1 397 ? -12.375 -4.880 17.204 1.00 92.00 397 LEU A C 1
ATOM 3136 O O . LEU A 1 397 ? -12.702 -5.879 17.848 1.00 92.00 397 LEU A O 1
ATOM 3140 N N . ALA A 1 398 ? -12.763 -3.653 17.557 1.00 92.25 398 ALA A N 1
ATOM 3141 C CA . ALA A 1 398 ? -13.560 -3.355 18.745 1.00 92.25 398 ALA A CA 1
ATOM 3142 C C . ALA A 1 398 ? -15.026 -3.798 18.623 1.00 92.25 398 ALA A C 1
ATOM 3144 O O . ALA A 1 398 ? -15.656 -4.104 19.634 1.00 92.25 398 ALA A O 1
ATOM 3145 N N . LEU A 1 399 ? -15.574 -3.828 17.407 1.00 91.00 399 LEU A N 1
ATOM 3146 C CA . LEU A 1 399 ? -16.977 -4.163 17.165 1.00 91.00 399 LEU A CA 1
ATOM 3147 C C . LEU A 1 399 ? -17.169 -5.593 16.651 1.00 91.00 399 LEU A C 1
ATOM 3149 O O . LEU A 1 399 ? -18.135 -6.238 17.054 1.00 91.00 399 LEU A O 1
ATOM 3153 N N . GLY A 1 400 ? -16.251 -6.089 15.815 1.00 90.12 400 GLY A N 1
ATOM 3154 C CA . GLY A 1 400 ? -16.392 -7.364 15.104 1.00 90.12 400 GLY A CA 1
ATOM 3155 C C . GLY A 1 400 ? -15.805 -8.589 15.809 1.00 90.12 400 GLY A C 1
ATOM 3156 O O . GLY A 1 400 ? -16.157 -9.709 15.457 1.00 90.12 400 GLY A O 1
ATOM 3157 N N . LEU A 1 401 ? -14.918 -8.417 16.795 1.00 90.00 401 LEU A N 1
ATOM 3158 C CA . LEU A 1 401 ? -14.359 -9.551 17.546 1.00 90.00 401 LEU A CA 1
ATOM 3159 C C . LEU A 1 401 ? -15.237 -9.947 18.744 1.00 90.00 401 LEU A C 1
ATOM 3161 O O . LEU A 1 401 ? -15.908 -9.076 19.306 1.00 90.00 401 LEU A O 1
ATOM 3165 N N . PRO A 1 402 ? -15.193 -11.217 19.196 1.00 90.94 402 PRO A N 1
ATOM 3166 C CA . PRO A 1 402 ? -15.792 -11.617 20.469 1.00 90.94 402 PRO A CA 1
ATOM 3167 C C . PRO A 1 402 ? -15.147 -10.877 21.654 1.00 90.94 402 PRO A C 1
ATOM 3169 O O . PRO A 1 402 ? -14.102 -10.238 21.521 1.00 90.94 402 PRO A O 1
ATOM 3172 N N . ALA A 1 403 ? -15.786 -10.947 22.826 1.00 88.88 403 ALA A N 1
ATOM 3173 C CA . ALA A 1 403 ? -15.297 -10.272 24.032 1.00 88.88 403 ALA A CA 1
ATOM 3174 C C . ALA A 1 403 ? -13.954 -10.831 24.534 1.00 88.88 403 ALA A C 1
ATOM 3176 O O . ALA A 1 403 ? -13.143 -10.066 25.051 1.00 88.88 403 ALA A O 1
ATOM 3177 N N . ASP A 1 404 ? -13.722 -12.132 24.345 1.00 92.00 404 ASP A N 1
ATOM 3178 C CA . ASP A 1 404 ? -12.492 -12.813 24.736 1.00 92.00 404 ASP A CA 1
ATOM 3179 C C . ASP A 1 404 ? -11.684 -13.175 23.483 1.00 92.00 404 ASP A C 1
ATOM 3181 O O . ASP A 1 404 ? -12.086 -14.005 22.667 1.00 92.00 404 ASP A O 1
ATOM 3185 N N . VAL A 1 405 ? -10.533 -12.527 23.325 1.00 92.31 405 VAL A N 1
ATOM 3186 C CA . VAL A 1 405 ? -9.618 -12.705 22.197 1.00 92.31 405 VAL A CA 1
ATOM 3187 C C . VAL A 1 405 ? -8.293 -13.273 22.706 1.00 92.31 405 VAL A C 1
ATOM 3189 O O . VAL A 1 405 ? -7.704 -12.785 23.675 1.00 92.31 405 VAL A O 1
ATOM 3192 N N . SER A 1 406 ? -7.792 -14.302 22.022 1.00 92.94 406 SER A N 1
ATOM 3193 C CA . SER A 1 406 ? -6.436 -14.822 22.210 1.00 92.94 406 SER A CA 1
ATOM 3194 C C . SER A 1 406 ? -5.597 -14.480 20.984 1.00 92.94 406 SER A C 1
ATOM 3196 O O . SER A 1 406 ? -5.903 -14.917 19.877 1.00 92.94 406 SER A O 1
ATOM 3198 N N . LEU A 1 407 ? -4.540 -13.692 21.179 1.00 92.06 407 LEU A N 1
ATOM 3199 C CA . LEU A 1 407 ? -3.549 -13.387 20.158 1.00 92.06 407 LEU A CA 1
ATOM 3200 C C . LEU A 1 407 ? -2.280 -14.191 20.456 1.00 92.06 407 LEU A C 1
ATOM 3202 O O . LEU A 1 407 ? -1.681 -14.080 21.526 1.00 92.06 407 LEU A O 1
ATOM 3206 N N . ARG A 1 408 ? -1.864 -15.015 19.496 1.00 91.56 408 ARG A N 1
ATOM 3207 C CA . ARG A 1 408 ? -0.649 -15.833 19.580 1.00 91.56 408 ARG A CA 1
ATOM 3208 C C . ARG A 1 408 ? 0.305 -15.432 18.466 1.00 91.56 408 ARG A C 1
ATOM 3210 O O . ARG A 1 408 ? -0.123 -15.091 17.367 1.00 91.56 408 ARG A O 1
ATOM 3217 N N . ILE A 1 409 ? 1.600 -15.485 18.752 1.00 90.56 409 ILE A N 1
ATOM 3218 C CA . ILE A 1 409 ? 2.647 -15.205 17.773 1.00 90.56 409 ILE A CA 1
ATOM 3219 C C . ILE A 1 409 ? 3.196 -16.537 17.289 1.00 90.56 409 ILE A C 1
ATOM 3221 O O . ILE A 1 409 ? 3.747 -17.310 18.073 1.00 90.56 409 ILE A O 1
ATOM 3225 N N . LEU A 1 410 ? 3.059 -16.797 15.993 1.00 89.44 410 LEU A N 1
ATOM 3226 C CA . LEU A 1 410 ? 3.756 -17.891 15.336 1.00 89.44 410 LEU A CA 1
ATOM 3227 C C . LEU A 1 410 ? 5.159 -17.416 14.958 1.00 89.44 410 LEU A C 1
ATOM 3229 O O . LEU A 1 410 ? 5.319 -16.586 14.063 1.00 89.44 410 LEU A O 1
ATOM 3233 N N . LYS A 1 411 ? 6.183 -17.935 15.642 1.00 88.19 411 LYS A N 1
ATOM 3234 C CA . LYS A 1 411 ? 7.573 -17.671 15.255 1.00 88.19 411 LYS A CA 1
ATOM 3235 C C . LYS A 1 411 ? 7.862 -18.343 13.918 1.00 88.19 411 LYS A C 1
ATOM 3237 O O . LYS A 1 411 ? 7.552 -19.522 13.753 1.00 88.19 411 LYS A O 1
ATOM 3242 N N . SER A 1 412 ? 8.463 -17.596 12.993 1.00 83.38 412 SER A N 1
ATOM 3243 C CA . SER A 1 412 ? 8.909 -18.148 11.714 1.00 83.38 412 SER A CA 1
ATOM 3244 C C . SER A 1 412 ? 9.851 -19.329 11.967 1.00 83.38 412 SER A C 1
ATOM 3246 O O . SER A 1 412 ? 10.737 -19.207 12.820 1.00 83.38 412 SER A O 1
ATOM 3248 N N . PRO A 1 413 ? 9.699 -20.458 11.258 1.00 83.69 413 PRO A N 1
ATOM 3249 C CA . PRO A 1 413 ? 10.756 -21.460 11.216 1.00 83.69 413 PRO A CA 1
ATOM 3250 C C . PRO A 1 413 ? 12.042 -20.870 10.610 1.00 83.69 413 PRO A C 1
ATOM 3252 O O . PRO A 1 413 ? 11.978 -19.836 9.925 1.00 83.69 413 PRO A O 1
ATOM 3255 N N . PRO A 1 414 ? 13.198 -21.523 10.828 1.00 80.56 414 PRO A N 1
ATOM 3256 C CA . PRO A 1 414 ? 14.354 -21.288 9.977 1.00 80.56 414 PRO A CA 1
ATOM 3257 C C . PRO A 1 414 ? 13.984 -21.608 8.525 1.00 80.56 414 PRO A C 1
ATOM 3259 O O . PRO A 1 414 ? 13.126 -22.447 8.254 1.00 80.56 414 PRO A O 1
ATOM 3262 N N . VAL A 1 415 ? 14.617 -20.895 7.605 1.00 80.56 415 VAL A N 1
ATOM 3263 C CA . VAL A 1 415 ? 14.480 -21.124 6.170 1.00 80.56 415 VAL A CA 1
ATOM 3264 C C . VAL A 1 415 ? 15.674 -21.959 5.726 1.00 80.56 415 VAL A C 1
ATOM 3266 O O . VAL A 1 415 ? 16.802 -21.604 6.080 1.00 80.56 415 VAL A O 1
ATOM 3269 N N . GLY A 1 416 ? 15.442 -23.040 4.976 1.00 76.31 416 GLY A N 1
ATOM 3270 C CA . GLY A 1 416 ? 16.515 -23.833 4.383 1.00 76.31 416 GLY A CA 1
ATOM 3271 C C . GLY A 1 416 ? 17.506 -22.960 3.603 1.00 76.31 416 GLY A C 1
ATOM 3272 O O . GLY A 1 416 ? 17.111 -22.076 2.840 1.00 76.31 416 GLY A O 1
ATOM 3273 N N . ALA A 1 417 ? 18.803 -23.180 3.830 1.00 75.69 417 ALA A N 1
ATOM 3274 C CA . ALA A 1 417 ? 19.872 -22.444 3.151 1.00 75.69 417 ALA A CA 1
ATOM 3275 C C . ALA A 1 417 ? 20.184 -23.010 1.756 1.00 75.69 417 ALA A C 1
ATOM 3277 O O . ALA A 1 417 ? 20.740 -22.303 0.914 1.00 75.69 417 ALA A O 1
ATOM 3278 N N . ASP A 1 418 ? 19.821 -24.270 1.520 1.00 80.12 418 ASP A N 1
ATOM 3279 C CA . ASP A 1 418 ? 20.136 -24.980 0.289 1.00 80.12 418 ASP A CA 1
ATOM 3280 C C . ASP A 1 418 ? 19.154 -24.584 -0.813 1.00 80.12 418 ASP A C 1
ATOM 3282 O O . ASP A 1 418 ? 17.943 -24.792 -0.713 1.00 80.12 418 ASP A O 1
ATOM 3286 N N . LEU A 1 419 ? 19.688 -24.008 -1.886 1.00 79.75 419 LEU A N 1
ATOM 3287 C CA . LEU A 1 419 ? 18.922 -23.610 -3.057 1.00 79.75 419 LEU A CA 1
ATOM 3288 C C . LEU A 1 419 ? 19.442 -24.343 -4.282 1.00 79.75 419 LEU A C 1
ATOM 3290 O O . LEU A 1 419 ? 20.646 -24.393 -4.525 1.00 79.75 419 LEU A O 1
ATOM 3294 N N . MET A 1 420 ? 18.512 -24.852 -5.087 1.00 85.38 420 MET A N 1
ATOM 3295 C CA . MET A 1 420 ? 18.825 -25.332 -6.426 1.00 85.38 420 MET A CA 1
ATOM 3296 C C . MET A 1 420 ? 19.280 -24.145 -7.277 1.00 85.38 420 MET A C 1
ATOM 3298 O O . MET A 1 420 ? 18.583 -23.130 -7.373 1.00 85.38 420 MET A O 1
ATOM 3302 N N . SER A 1 421 ? 20.445 -24.259 -7.907 1.00 87.19 421 SER A N 1
ATOM 3303 C CA . SER A 1 421 ? 20.914 -23.233 -8.833 1.00 87.19 421 SER A CA 1
ATOM 3304 C C . SER A 1 421 ? 19.999 -23.160 -10.058 1.00 87.19 421 SER A C 1
ATOM 3306 O O . SER A 1 421 ? 19.421 -24.157 -10.493 1.00 87.19 421 SER A O 1
ATOM 3308 N N . TRP A 1 422 ? 19.902 -21.987 -10.690 1.00 89.44 422 TRP A N 1
ATOM 3309 C CA . TRP A 1 422 ? 19.122 -21.850 -11.927 1.00 89.44 422 TRP A CA 1
ATOM 3310 C C . TRP A 1 422 ? 19.632 -22.783 -13.042 1.00 89.44 422 TRP A C 1
ATOM 3312 O O . TRP A 1 422 ? 18.854 -23.202 -13.895 1.00 89.44 422 TRP A O 1
ATOM 3322 N N . LYS A 1 423 ? 20.925 -23.145 -13.027 1.00 91.12 423 LYS A N 1
ATOM 3323 C CA . LYS A 1 423 ? 21.517 -24.105 -13.970 1.00 91.12 423 LYS A CA 1
ATOM 3324 C C . LYS A 1 423 ? 20.969 -25.512 -13.759 1.00 91.12 423 LYS A C 1
ATOM 3326 O O . LYS A 1 423 ? 20.569 -26.149 -14.727 1.00 91.12 423 LYS A O 1
ATOM 3331 N N . GLU A 1 424 ? 20.934 -25.975 -12.512 1.00 92.19 424 GLU A N 1
ATOM 3332 C CA . GLU A 1 424 ? 20.353 -27.274 -12.155 1.00 92.19 424 GLU A CA 1
ATOM 3333 C C . GLU A 1 424 ? 18.858 -27.310 -12.480 1.00 92.19 424 GLU A C 1
ATOM 3335 O O . GLU A 1 424 ? 18.395 -28.274 -13.084 1.00 92.19 424 GLU A O 1
ATOM 3340 N N . LEU A 1 425 ? 18.135 -26.223 -12.186 1.00 90.44 425 LEU A N 1
ATOM 3341 C CA . LEU A 1 425 ? 16.717 -26.092 -12.516 1.00 90.44 425 LEU A CA 1
ATOM 3342 C C . LEU A 1 425 ? 16.464 -26.250 -14.022 1.00 90.44 425 LEU A C 1
ATOM 3344 O O . LEU A 1 425 ? 15.595 -27.019 -14.418 1.00 90.44 425 LEU A O 1
ATOM 3348 N N . LEU A 1 426 ? 17.224 -25.548 -14.872 1.00 92.31 426 LEU A N 1
ATOM 3349 C CA . LEU A 1 426 ? 17.083 -25.654 -16.329 1.00 92.31 426 LEU A CA 1
ATOM 3350 C C . LEU A 1 426 ? 17.510 -27.028 -16.866 1.00 92.31 426 LEU A C 1
ATOM 3352 O O . LEU A 1 426 ? 16.935 -27.501 -17.849 1.00 92.31 426 LEU A O 1
ATOM 3356 N N . ALA A 1 427 ? 18.521 -27.653 -16.260 1.00 93.44 427 ALA A N 1
ATOM 3357 C CA . ALA A 1 427 ? 19.015 -28.964 -16.674 1.00 93.44 427 ALA A CA 1
ATOM 3358 C C . ALA A 1 427 ? 18.008 -30.086 -16.375 1.00 93.44 427 ALA A C 1
ATOM 3360 O O . ALA A 1 427 ? 17.926 -31.057 -17.130 1.00 93.44 427 ALA A O 1
ATOM 3361 N N . ASP A 1 428 ? 17.218 -29.948 -15.309 1.00 93.00 428 ASP A N 1
ATOM 3362 C CA . ASP A 1 428 ? 16.224 -30.940 -14.925 1.00 93.00 428 ASP A CA 1
ATOM 3363 C C . ASP A 1 428 ? 14.859 -30.679 -15.584 1.00 93.00 428 ASP A C 1
ATOM 3365 O O . ASP A 1 428 ? 14.021 -29.911 -15.107 1.00 93.00 428 ASP A O 1
ATOM 3369 N N . SER A 1 429 ? 14.604 -31.398 -16.680 1.00 91.62 429 SER A N 1
ATOM 3370 C CA . SER A 1 429 ? 13.324 -31.366 -17.407 1.00 91.62 429 SER A CA 1
ATOM 3371 C C . SER A 1 429 ? 12.102 -31.818 -16.594 1.00 91.62 429 SER A C 1
ATOM 3373 O O . SER A 1 429 ? 10.974 -31.610 -17.036 1.00 91.62 429 SER A O 1
ATOM 3375 N N . SER A 1 430 ? 12.301 -32.446 -15.427 1.00 88.75 430 SER A N 1
ATOM 3376 C CA . SER A 1 430 ? 11.208 -32.793 -14.514 1.00 88.75 430 SER A CA 1
ATOM 3377 C C . SER A 1 430 ? 10.745 -31.607 -13.665 1.00 88.75 430 SER A C 1
ATOM 3379 O O . SER A 1 430 ? 9.631 -31.641 -13.139 1.00 88.75 430 SER A O 1
ATOM 3381 N N . PHE A 1 431 ? 11.572 -30.563 -13.559 1.00 87.38 431 PHE A N 1
ATOM 3382 C CA . PHE A 1 431 ? 11.248 -29.321 -12.867 1.00 87.38 431 PHE A CA 1
ATOM 3383 C C . PHE A 1 431 ? 10.967 -28.188 -13.852 1.00 87.38 431 PHE A C 1
ATOM 3385 O O . PHE A 1 431 ? 9.895 -27.594 -13.786 1.00 87.38 431 PHE A O 1
ATOM 3392 N N . PHE A 1 432 ? 11.879 -27.888 -14.783 1.00 92.12 432 PHE A N 1
ATOM 3393 C CA . PHE A 1 432 ? 11.680 -26.786 -15.725 1.00 92.12 432 PHE A CA 1
ATOM 3394 C C . PHE A 1 432 ? 11.061 -27.265 -17.047 1.00 92.12 432 PHE A C 1
ATOM 3396 O O . PHE A 1 432 ? 11.620 -28.157 -17.698 1.00 92.12 432 PHE A O 1
ATOM 3403 N N . PRO A 1 433 ? 9.941 -26.666 -17.495 1.00 90.19 433 PRO A N 1
ATOM 3404 C CA . PRO A 1 433 ? 9.224 -27.133 -18.674 1.00 90.19 433 PRO A CA 1
ATOM 3405 C C . PRO A 1 433 ? 10.103 -27.066 -19.926 1.00 90.19 433 PRO A C 1
ATOM 3407 O O . PRO A 1 433 ? 10.786 -26.075 -20.185 1.00 90.19 433 PRO A O 1
ATOM 3410 N N . THR A 1 434 ? 10.064 -28.123 -20.737 1.00 90.31 434 THR A N 1
ATOM 3411 C CA . THR A 1 434 ? 10.776 -28.209 -22.026 1.00 90.31 434 THR A CA 1
ATOM 3412 C C . THR A 1 434 ? 9.986 -27.593 -23.184 1.00 90.31 434 THR A C 1
ATOM 3414 O O . THR A 1 434 ? 10.515 -27.402 -24.281 1.00 90.31 434 THR A O 1
ATOM 3417 N N . TRP A 1 435 ? 8.727 -27.231 -22.948 1.00 84.00 435 TRP A N 1
ATOM 3418 C CA . TRP A 1 435 ? 7.787 -26.694 -23.926 1.00 84.00 435 TRP A CA 1
ATOM 3419 C C . TRP A 1 435 ? 6.745 -25.816 -23.217 1.00 84.00 435 TRP A C 1
ATOM 3421 O O . TRP A 1 435 ? 6.511 -25.991 -22.026 1.00 84.00 435 TRP A O 1
ATOM 3431 N N . SER A 1 436 ? 6.182 -24.840 -23.929 1.00 77.12 436 SER A N 1
ATOM 3432 C CA . SER A 1 436 ? 5.094 -23.975 -23.452 1.00 77.12 436 SER A CA 1
ATOM 3433 C C . SER A 1 436 ? 3.799 -24.327 -24.206 1.00 77.12 436 SER A C 1
ATOM 3435 O O . SER A 1 436 ? 3.866 -24.533 -25.420 1.00 77.12 436 SER A O 1
ATOM 3437 N N . PRO A 1 437 ? 2.632 -24.405 -23.540 1.00 72.56 437 PRO A N 1
ATOM 3438 C CA . PRO A 1 437 ? 1.351 -24.704 -24.190 1.00 72.56 437 PRO A CA 1
ATOM 3439 C C . PRO A 1 437 ? 0.951 -23.694 -25.280 1.00 72.56 437 PRO A C 1
ATOM 3441 O O . PRO A 1 437 ? 0.368 -24.080 -26.293 1.00 72.56 437 PRO A O 1
ATOM 3444 N N . ASP A 1 438 ? 1.329 -22.420 -25.127 1.00 67.06 438 ASP A N 1
ATOM 3445 C CA . ASP A 1 438 ? 1.000 -21.333 -26.067 1.00 67.06 438 ASP A CA 1
ATOM 3446 C C . ASP A 1 438 ? 1.875 -21.323 -27.337 1.00 67.06 438 ASP A C 1
ATOM 3448 O O . ASP A 1 438 ? 1.754 -20.460 -28.211 1.00 67.06 438 ASP A O 1
ATOM 3452 N N . GLN A 1 439 ? 2.719 -22.344 -27.513 1.00 62.44 439 GLN A N 1
ATOM 3453 C CA . GLN A 1 439 ? 3.572 -22.541 -28.693 1.00 62.44 439 GLN A CA 1
ATOM 3454 C C . GLN A 1 439 ? 2.809 -22.801 -29.999 1.00 62.44 439 GLN A C 1
ATOM 3456 O O . GLN A 1 439 ? 3.426 -22.935 -31.055 1.00 62.44 439 GLN A O 1
ATOM 3461 N N . HIS A 1 440 ? 1.477 -22.828 -29.968 1.00 63.75 440 HIS A N 1
ATOM 3462 C CA . HIS A 1 440 ? 0.667 -22.801 -31.181 1.00 63.75 440 HIS A CA 1
ATOM 3463 C C . HIS A 1 440 ? 0.666 -21.443 -31.890 1.00 63.75 440 HIS A C 1
ATOM 3465 O O . HIS A 1 440 ? 0.131 -21.363 -32.996 1.00 63.75 440 HIS A O 1
ATOM 3471 N N . ARG A 1 441 ? 1.283 -20.392 -31.322 1.00 71.94 441 ARG A N 1
ATOM 3472 C CA . ARG A 1 441 ? 1.470 -19.123 -32.035 1.00 71.94 441 ARG A CA 1
ATOM 3473 C C . ARG A 1 441 ? 2.384 -19.351 -33.253 1.00 71.94 441 ARG A C 1
ATOM 3475 O O . ARG A 1 441 ? 3.562 -19.678 -33.082 1.00 71.94 441 ARG A O 1
ATOM 3482 N N . PRO A 1 442 ? 1.877 -19.215 -34.494 1.00 69.75 442 PRO A N 1
ATOM 3483 C CA . PRO A 1 442 ? 2.681 -19.465 -35.684 1.00 69.75 442 PRO A CA 1
ATOM 3484 C C . PRO A 1 442 ? 3.904 -18.539 -35.709 1.00 69.75 442 PRO A C 1
ATOM 3486 O O . PRO A 1 442 ? 3.755 -17.321 -35.688 1.00 69.75 442 PRO A O 1
ATOM 3489 N N . GLY A 1 443 ? 5.107 -19.117 -35.767 1.00 68.69 443 GLY A N 1
ATOM 3490 C CA . GLY A 1 443 ? 6.365 -18.375 -35.916 1.00 68.69 443 GLY A CA 1
ATOM 3491 C C . GLY A 1 443 ? 7.232 -18.238 -34.659 1.00 68.69 443 GLY A C 1
ATOM 3492 O O . GLY A 1 443 ? 8.387 -17.838 -34.799 1.00 68.69 443 GLY A O 1
ATOM 3493 N N . SER A 1 444 ? 6.750 -18.609 -33.468 1.00 72.31 444 SER A N 1
ATOM 3494 C CA . SER A 1 444 ? 7.581 -18.593 -32.254 1.00 72.31 444 SER A CA 1
ATOM 3495 C C . SER A 1 444 ? 8.628 -19.709 -32.279 1.00 72.31 444 SER A C 1
ATOM 3497 O O . SER A 1 444 ? 8.323 -20.866 -32.585 1.00 72.31 444 SER A O 1
ATOM 3499 N N . ARG A 1 445 ? 9.888 -19.375 -31.975 1.00 79.44 445 ARG A N 1
ATOM 3500 C CA . ARG A 1 445 ? 10.979 -20.358 -32.003 1.00 79.44 445 ARG A CA 1
ATOM 3501 C C . ARG A 1 445 ? 10.950 -21.225 -30.745 1.00 79.44 445 ARG A C 1
ATOM 3503 O O . ARG A 1 445 ? 10.836 -20.734 -29.627 1.00 79.44 445 ARG A O 1
ATOM 3510 N N . LEU A 1 446 ? 11.133 -22.532 -30.926 1.00 85.31 446 LEU A N 1
ATOM 3511 C CA . LEU A 1 446 ? 11.351 -23.459 -29.818 1.00 85.31 446 LEU A CA 1
ATOM 3512 C C . LEU A 1 446 ? 12.812 -23.376 -29.367 1.00 85.31 446 LEU A C 1
ATOM 3514 O O . LEU A 1 446 ? 13.713 -23.782 -30.100 1.00 85.31 446 LEU A O 1
ATOM 3518 N N . TRP A 1 447 ? 13.037 -22.847 -28.166 1.00 90.69 447 TRP A N 1
ATOM 3519 C CA . TRP A 1 447 ? 14.352 -22.801 -27.526 1.00 90.69 447 TRP A CA 1
ATOM 3520 C C . TRP A 1 447 ? 14.514 -23.983 -26.577 1.00 90.69 447 TRP A C 1
ATOM 3522 O O . TRP A 1 447 ? 13.728 -24.138 -25.651 1.00 90.69 447 TRP A O 1
ATOM 3532 N N . SER A 1 448 ? 15.523 -24.827 -26.762 1.00 94.19 448 SER A N 1
ATOM 3533 C CA . SER A 1 448 ? 15.838 -25.889 -25.796 1.00 94.19 448 SER A CA 1
ATOM 3534 C C . SER A 1 448 ? 16.326 -25.311 -24.458 1.00 94.19 448 SER A C 1
ATOM 3536 O O . SER A 1 448 ? 16.872 -24.207 -24.411 1.00 94.19 448 SER A O 1
ATOM 3538 N N . ASN A 1 449 ? 16.189 -26.063 -23.357 1.00 95.06 449 ASN A N 1
ATOM 3539 C CA . ASN A 1 449 ? 16.707 -25.629 -22.048 1.00 95.06 449 ASN A CA 1
ATOM 3540 C C . ASN A 1 449 ? 18.216 -25.341 -22.100 1.00 95.06 449 ASN A C 1
ATOM 3542 O O . ASN A 1 449 ? 18.686 -24.412 -21.450 1.00 95.06 449 ASN A O 1
ATOM 3546 N N . GLN A 1 450 ? 18.966 -26.090 -22.917 1.00 95.56 450 GLN A N 1
ATOM 3547 C CA . GLN A 1 450 ? 20.395 -25.860 -23.118 1.00 95.56 450 GLN A CA 1
ATOM 3548 C C . GLN A 1 450 ? 20.676 -24.540 -23.850 1.00 95.56 450 GLN A C 1
ATOM 3550 O O . GLN A 1 450 ? 21.600 -23.823 -23.477 1.00 95.56 450 GLN A O 1
ATOM 3555 N N . GLU A 1 451 ? 19.894 -24.190 -24.877 1.00 95.06 451 GLU A N 1
ATOM 3556 C CA . GLU A 1 451 ? 20.025 -22.894 -25.560 1.00 95.06 451 GLU A CA 1
ATOM 3557 C C . GLU A 1 451 ? 19.707 -21.729 -24.618 1.00 95.06 451 GLU A C 1
ATOM 3559 O O . GLU A 1 451 ? 20.436 -20.736 -24.625 1.00 95.06 451 GLU A O 1
ATOM 3564 N N . ILE A 1 452 ? 18.671 -21.873 -23.783 1.00 95.62 452 ILE A N 1
ATOM 3565 C CA . ILE A 1 452 ? 18.330 -20.901 -22.738 1.00 95.62 452 ILE A CA 1
ATOM 3566 C C . ILE A 1 452 ? 19.486 -20.762 -21.741 1.00 95.62 452 ILE A C 1
ATOM 3568 O O . ILE A 1 452 ? 19.937 -19.651 -21.472 1.00 95.62 452 ILE A O 1
ATOM 3572 N N . ALA A 1 453 ? 20.014 -21.875 -21.226 1.00 95.69 453 ALA A N 1
ATOM 3573 C CA . ALA A 1 453 ? 21.120 -21.853 -20.273 1.00 95.69 453 ALA A CA 1
ATOM 3574 C C . ALA A 1 453 ? 22.368 -21.174 -20.860 1.00 95.69 453 ALA A C 1
ATOM 3576 O O . ALA A 1 453 ? 22.965 -20.317 -20.208 1.00 95.69 453 ALA A O 1
ATOM 3577 N N . ASN A 1 454 ? 22.713 -21.489 -22.113 1.00 95.94 454 ASN A N 1
ATOM 3578 C CA . ASN A 1 454 ? 23.838 -20.874 -22.818 1.00 95.94 454 ASN A CA 1
ATOM 3579 C C . ASN A 1 454 ? 23.635 -19.362 -23.019 1.00 95.94 454 ASN A C 1
ATOM 3581 O O . ASN A 1 454 ? 24.585 -18.591 -22.884 1.00 95.94 454 ASN A O 1
ATOM 3585 N N . PHE A 1 455 ? 22.408 -18.930 -23.333 1.00 96.19 455 PHE A N 1
ATOM 3586 C CA . PHE A 1 455 ? 22.057 -17.514 -23.454 1.00 96.19 455 PHE A CA 1
ATOM 3587 C C . PHE A 1 455 ? 22.254 -16.765 -22.135 1.00 96.19 455 PHE A C 1
ATOM 3589 O O . PHE A 1 455 ? 22.955 -15.750 -22.098 1.00 96.19 455 PHE A O 1
ATOM 3596 N N . LEU A 1 456 ? 21.684 -17.289 -21.045 1.00 95.81 456 LEU A N 1
ATOM 3597 C CA . LEU A 1 456 ? 21.801 -16.680 -19.721 1.00 95.81 456 LEU A CA 1
ATOM 3598 C C . LEU A 1 456 ? 23.260 -16.637 -19.257 1.00 95.81 456 LEU A C 1
ATOM 3600 O O . LEU A 1 456 ? 23.723 -15.601 -18.784 1.00 95.81 456 LEU A O 1
ATOM 3604 N N . GLU A 1 457 ? 24.009 -17.725 -19.444 1.00 96.12 457 GLU A N 1
ATOM 3605 C CA . GLU A 1 457 ? 25.428 -17.790 -19.094 1.00 96.12 457 GLU A CA 1
ATOM 3606 C C . GLU A 1 457 ? 26.264 -16.785 -19.892 1.00 96.12 457 GLU A C 1
ATOM 3608 O O . GLU A 1 457 ? 27.103 -16.088 -19.318 1.00 96.12 457 GLU A O 1
ATOM 3613 N N . SER A 1 458 ? 26.008 -16.644 -21.194 1.00 95.94 458 SER A N 1
ATOM 3614 C CA . SER A 1 458 ? 26.689 -15.636 -22.003 1.00 95.94 458 SER A CA 1
ATOM 3615 C C . SER A 1 458 ? 26.367 -14.214 -21.549 1.00 95.94 458 SER A C 1
ATOM 3617 O O . SER A 1 458 ? 27.270 -13.382 -21.507 1.00 95.94 458 SER A O 1
ATOM 3619 N N . GLY A 1 459 ? 25.111 -13.917 -21.208 1.00 95.88 459 GLY A N 1
ATOM 3620 C CA . GLY A 1 459 ? 24.718 -12.602 -20.697 1.00 95.88 459 GLY A CA 1
ATOM 3621 C C . GLY A 1 459 ? 25.335 -12.289 -19.331 1.00 95.88 459 GLY A C 1
ATOM 3622 O O . GLY A 1 459 ? 25.810 -11.176 -19.099 1.00 95.88 459 GLY A O 1
ATOM 3623 N N . ILE A 1 460 ? 25.410 -13.286 -18.444 1.00 95.62 460 ILE A N 1
ATOM 3624 C CA . ILE A 1 460 ? 26.075 -13.173 -17.140 1.00 95.62 460 ILE A CA 1
ATOM 3625 C C . ILE A 1 460 ? 27.576 -12.924 -17.317 1.00 95.62 460 ILE A C 1
ATOM 3627 O O . ILE A 1 460 ? 28.121 -12.030 -16.671 1.00 95.62 460 ILE A O 1
ATOM 3631 N N . ASN A 1 461 ? 28.243 -13.663 -18.203 1.00 96.44 461 ASN A N 1
ATOM 3632 C CA . ASN A 1 461 ? 29.689 -13.554 -18.422 1.00 96.44 461 ASN A CA 1
ATOM 3633 C C . ASN A 1 461 ? 30.096 -12.348 -19.291 1.00 96.44 461 ASN A C 1
ATOM 3635 O O . ASN A 1 461 ? 31.285 -12.052 -19.413 1.00 96.44 461 ASN A O 1
ATOM 3639 N N . ALA A 1 462 ? 29.133 -11.625 -19.867 1.00 96.69 462 ALA A N 1
ATOM 3640 C CA . ALA A 1 462 ? 29.379 -10.413 -20.637 1.00 96.69 462 ALA A CA 1
ATOM 3641 C C . ALA A 1 462 ? 29.844 -9.228 -19.765 1.00 96.69 462 ALA A C 1
ATOM 3643 O O . ALA A 1 462 ? 29.665 -9.18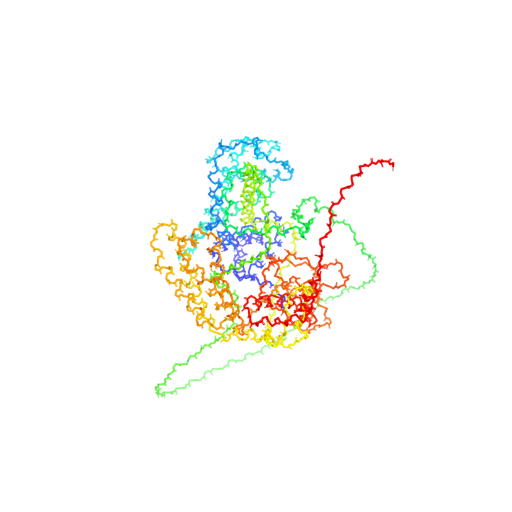1 -18.543 1.00 96.69 462 ALA A O 1
ATOM 3644 N N . ASN A 1 463 ? 30.362 -8.182 -20.418 1.00 96.56 463 ASN A N 1
ATOM 3645 C CA . ASN A 1 463 ? 30.705 -6.883 -19.819 1.00 96.56 463 ASN A CA 1
ATOM 3646 C C . ASN A 1 463 ? 29.465 -6.027 -19.452 1.00 96.56 463 ASN A C 1
ATOM 3648 O O . ASN A 1 463 ? 29.389 -4.831 -19.756 1.00 96.56 463 ASN A O 1
ATOM 3652 N N . ARG A 1 464 ? 28.493 -6.635 -18.756 1.00 95.94 464 ARG A N 1
ATOM 3653 C CA . ARG A 1 464 ? 27.201 -6.038 -18.373 1.00 95.94 464 ARG A CA 1
ATOM 3654 C C . ARG A 1 464 ? 27.324 -4.798 -17.492 1.00 95.94 464 ARG A C 1
ATOM 3656 O O . ARG A 1 464 ? 26.597 -3.840 -17.707 1.00 95.94 464 ARG A O 1
ATOM 3663 N N . ARG A 1 465 ? 28.274 -4.766 -16.545 1.00 96.31 465 ARG A N 1
ATOM 3664 C CA . ARG A 1 465 ? 28.474 -3.611 -15.645 1.00 96.31 465 ARG A CA 1
ATOM 3665 C C . ARG A 1 465 ? 28.897 -2.347 -16.416 1.00 96.31 465 ARG A C 1
ATOM 3667 O O . ARG A 1 465 ? 28.177 -1.356 -16.318 1.00 96.31 465 ARG A O 1
ATOM 3674 N N . PRO A 1 466 ? 29.982 -2.363 -17.223 1.00 97.75 466 PRO A N 1
ATOM 3675 C CA . PRO A 1 466 ? 30.304 -1.240 -18.104 1.00 97.75 466 PRO A CA 1
ATOM 3676 C C . PRO A 1 466 ? 29.164 -0.868 -19.059 1.00 97.75 466 PRO A C 1
ATOM 3678 O O . PRO A 1 466 ? 28.835 0.309 -19.174 1.00 97.75 466 PRO A O 1
ATOM 3681 N N . THR A 1 467 ? 28.519 -1.858 -19.691 1.00 97.94 467 THR A N 1
ATOM 3682 C CA . THR A 1 467 ? 27.397 -1.616 -20.617 1.00 97.94 467 THR A CA 1
ATOM 3683 C C . THR A 1 467 ? 26.250 -0.869 -19.930 1.00 97.94 467 THR A C 1
ATOM 3685 O O . THR A 1 467 ? 25.807 0.159 -20.436 1.00 97.94 467 THR A O 1
ATOM 3688 N N . CYS A 1 468 ? 25.835 -1.318 -18.743 1.00 97.50 468 CYS A N 1
ATOM 3689 C CA . CYS A 1 468 ? 24.810 -0.666 -17.929 1.00 97.50 468 CYS A CA 1
ATOM 3690 C C . CYS A 1 468 ? 25.212 0.759 -17.533 1.00 97.50 468 CYS A C 1
ATOM 3692 O O . CYS A 1 468 ? 24.400 1.675 -17.618 1.00 97.50 468 CYS A O 1
ATOM 3694 N N . GLY A 1 469 ? 26.472 0.964 -17.131 1.00 97.62 469 GLY A N 1
ATOM 3695 C CA . GLY A 1 469 ? 26.989 2.286 -16.772 1.00 97.62 469 GLY A CA 1
ATOM 3696 C C . GLY A 1 469 ? 26.920 3.275 -17.938 1.00 97.62 469 GLY A C 1
ATOM 3697 O O . GLY A 1 469 ? 26.454 4.400 -17.765 1.00 97.62 469 GLY A O 1
ATOM 3698 N N . HIS A 1 470 ? 27.312 2.849 -19.142 1.00 98.38 470 HIS A N 1
ATOM 3699 C CA . HIS A 1 470 ? 27.192 3.672 -20.348 1.00 98.38 470 HIS A CA 1
ATOM 3700 C C . HIS A 1 470 ? 25.733 3.912 -20.755 1.00 98.38 470 HIS A C 1
ATOM 3702 O O . HIS A 1 470 ? 25.404 5.024 -21.167 1.00 98.38 470 HIS A O 1
ATOM 3708 N N . ALA A 1 471 ? 24.851 2.921 -20.602 1.00 97.69 471 ALA A N 1
ATOM 3709 C CA . ALA A 1 471 ? 23.429 3.063 -20.906 1.00 97.69 471 ALA A CA 1
ATOM 3710 C C . ALA A 1 471 ? 22.742 4.056 -19.959 1.00 97.69 471 ALA A C 1
ATOM 3712 O O . ALA A 1 471 ? 22.068 4.973 -20.421 1.00 97.69 471 ALA A O 1
ATOM 3713 N N . GLN A 1 472 ? 23.000 3.962 -18.650 1.00 97.94 472 GLN A N 1
ATOM 3714 C CA . GLN A 1 472 ? 22.476 4.909 -17.666 1.00 97.94 472 GLN A CA 1
ATOM 3715 C C . GLN A 1 472 ? 23.046 6.317 -17.874 1.00 97.94 472 GLN A C 1
ATOM 3717 O O . GLN A 1 472 ? 22.323 7.306 -17.780 1.00 97.94 472 GLN A O 1
ATOM 3722 N N . ASN A 1 473 ? 24.337 6.422 -18.206 1.00 97.81 473 ASN A N 1
ATOM 3723 C CA . ASN A 1 473 ? 24.966 7.693 -18.552 1.00 97.81 473 ASN A CA 1
ATOM 3724 C C . ASN A 1 473 ? 24.302 8.348 -19.774 1.00 97.81 473 ASN A C 1
ATOM 3726 O O . ASN A 1 473 ? 24.052 9.553 -19.766 1.00 97.81 473 ASN A O 1
ATOM 3730 N N . ALA A 1 474 ? 24.006 7.554 -20.807 1.00 97.88 474 ALA A N 1
ATOM 3731 C CA . ALA A 1 474 ? 23.291 8.008 -21.991 1.00 97.88 474 ALA A CA 1
ATOM 3732 C C . ALA A 1 474 ? 21.846 8.406 -21.664 1.00 97.88 474 ALA A C 1
ATOM 3734 O O . ALA A 1 474 ? 21.410 9.458 -22.114 1.00 97.88 474 ALA A O 1
ATOM 3735 N N . LEU A 1 475 ? 21.128 7.621 -20.855 1.00 97.69 475 LEU A N 1
ATOM 3736 C CA . LEU A 1 475 ? 19.747 7.903 -20.457 1.00 97.69 475 LEU A CA 1
ATOM 3737 C C . LEU A 1 475 ? 19.642 9.208 -19.658 1.00 97.69 475 LEU A C 1
ATOM 3739 O O . LEU A 1 475 ? 18.859 10.079 -20.022 1.00 97.69 475 LEU A O 1
ATOM 3743 N N . ASN A 1 476 ? 20.495 9.394 -18.647 1.00 96.81 476 ASN A N 1
ATOM 3744 C CA . ASN A 1 476 ? 20.529 10.627 -17.858 1.00 96.81 476 ASN A CA 1
ATOM 3745 C C . ASN A 1 476 ? 20.874 11.841 -18.737 1.00 96.81 476 ASN A C 1
ATOM 3747 O O . ASN A 1 476 ? 20.235 12.885 -18.642 1.00 96.81 476 ASN A O 1
ATOM 3751 N N . ALA A 1 477 ? 21.872 11.714 -19.622 1.00 97.56 477 ALA A N 1
ATOM 3752 C CA . ALA A 1 477 ? 22.226 12.791 -20.547 1.00 97.56 477 ALA A CA 1
ATOM 3753 C C . ALA A 1 477 ? 21.089 13.094 -21.537 1.00 97.56 477 ALA A C 1
ATOM 3755 O O . ALA A 1 477 ? 20.861 14.256 -21.856 1.00 97.56 477 ALA A O 1
ATOM 3756 N N . TRP A 1 478 ? 20.362 12.073 -21.994 1.00 97.44 478 TRP A N 1
ATOM 3757 C CA . TRP A 1 478 ? 19.217 12.208 -22.890 1.00 97.44 478 TRP A CA 1
ATOM 3758 C C . TRP A 1 478 ? 18.038 12.930 -22.228 1.00 97.44 478 TRP A C 1
ATOM 3760 O O . TRP A 1 478 ? 17.468 13.840 -22.825 1.00 97.44 478 TRP A O 1
ATOM 3770 N N . GLU A 1 479 ? 17.714 12.606 -20.976 1.00 96.12 479 GLU A N 1
ATOM 3771 C CA . GLU A 1 479 ? 16.683 13.317 -20.207 1.00 96.12 479 GLU A CA 1
ATOM 3772 C C . GLU A 1 479 ? 17.035 14.801 -20.013 1.00 96.12 479 GLU A C 1
ATOM 3774 O O . GLU A 1 479 ? 16.169 15.668 -20.139 1.00 96.12 479 GLU A O 1
ATOM 3779 N N . GLU A 1 480 ? 18.313 15.119 -19.793 1.00 96.25 480 GLU A N 1
ATOM 3780 C CA . GLU A 1 480 ? 18.783 16.507 -19.739 1.00 96.25 480 GLU A CA 1
ATOM 3781 C C . GLU A 1 480 ? 18.748 17.199 -21.111 1.00 96.25 480 GLU A C 1
ATOM 3783 O O . GLU A 1 480 ? 18.410 18.380 -21.181 1.00 96.25 480 GLU A O 1
ATOM 3788 N N . VAL A 1 481 ? 19.006 16.494 -22.222 1.00 95.88 481 VAL A N 1
ATOM 3789 C CA . VAL A 1 481 ? 18.779 17.035 -23.581 1.00 95.88 481 VAL A CA 1
ATOM 3790 C C . VAL A 1 481 ? 17.309 17.430 -23.761 1.00 95.88 481 VAL A C 1
ATOM 3792 O O . VAL A 1 481 ? 17.030 18.518 -24.260 1.00 95.88 481 VAL A O 1
ATOM 3795 N N . LEU A 1 482 ? 16.364 16.594 -23.317 1.00 94.94 482 LEU A N 1
ATOM 3796 C CA . LEU A 1 482 ? 14.929 16.881 -23.436 1.00 94.94 482 LEU A CA 1
ATOM 3797 C C . LEU A 1 482 ? 14.523 18.127 -22.630 1.00 94.94 482 LEU A C 1
ATOM 3799 O O . LEU A 1 482 ? 13.807 18.984 -23.149 1.00 94.94 482 LEU A O 1
ATOM 3803 N N . LYS A 1 483 ? 15.025 18.276 -21.396 1.00 94.12 483 LYS A N 1
ATOM 3804 C CA . LYS A 1 483 ? 14.782 19.469 -20.561 1.00 94.12 483 LYS A CA 1
ATOM 3805 C C . LYS A 1 483 ? 15.426 20.727 -21.151 1.00 94.12 483 LYS A C 1
ATOM 3807 O O . LYS A 1 483 ? 14.796 21.781 -21.229 1.00 94.12 483 LYS A O 1
ATOM 3812 N N . THR A 1 484 ? 16.684 20.627 -21.581 1.00 94.19 484 THR A N 1
ATOM 3813 C CA . THR A 1 484 ? 17.444 21.775 -22.105 1.00 94.19 484 THR A CA 1
ATOM 3814 C C . THR A 1 484 ? 16.872 22.283 -23.424 1.00 94.19 484 THR A C 1
ATOM 3816 O O . THR A 1 484 ? 16.747 23.496 -23.602 1.00 94.19 484 THR A O 1
ATOM 3819 N N . TYR A 1 485 ? 16.414 21.382 -24.295 1.00 92.69 485 TYR A N 1
ATOM 3820 C CA . TYR A 1 485 ? 15.723 21.731 -25.535 1.00 92.69 485 TYR A CA 1
ATOM 3821 C C . TYR A 1 485 ? 14.471 22.581 -25.289 1.00 92.69 485 TYR A C 1
ATOM 3823 O O . TYR A 1 485 ? 14.302 23.616 -25.929 1.00 92.69 485 TYR A O 1
ATOM 3831 N N . GLN A 1 486 ? 13.651 22.219 -24.297 1.00 89.62 486 GLN A N 1
ATOM 3832 C CA . GLN A 1 486 ? 12.475 23.008 -23.905 1.00 89.62 486 GLN A CA 1
ATOM 3833 C C . GLN A 1 486 ? 12.854 24.402 -23.383 1.00 89.62 486 GLN A C 1
ATOM 3835 O O . GLN A 1 486 ? 12.138 25.372 -23.612 1.00 89.62 486 GLN A O 1
ATOM 3840 N N . SER A 1 487 ? 14.007 24.522 -22.720 1.00 91.38 487 SER A N 1
ATOM 3841 C CA . SER A 1 487 ? 14.518 25.796 -22.191 1.00 91.38 487 SER A CA 1
ATOM 3842 C C . SER A 1 487 ? 15.311 26.650 -23.199 1.00 91.38 487 SER A C 1
ATOM 3844 O O . SER A 1 487 ? 15.805 27.712 -22.830 1.00 91.38 487 SER A O 1
ATOM 3846 N N . SER A 1 488 ? 15.463 26.206 -24.456 1.00 86.81 488 SER A N 1
ATOM 3847 C CA . SER A 1 488 ? 16.292 26.860 -25.493 1.00 86.81 488 SER A CA 1
ATOM 3848 C C . SER A 1 488 ? 17.783 27.030 -25.136 1.00 86.81 488 SER A C 1
ATOM 3850 O O . SER A 1 488 ? 18.451 27.932 -25.644 1.00 86.81 488 SER A O 1
ATOM 3852 N N . SER A 1 489 ? 18.329 26.168 -24.276 1.00 87.44 489 SER A N 1
ATOM 3853 C CA . SER A 1 489 ? 19.754 26.161 -23.914 1.00 87.44 489 SER A CA 1
ATOM 3854 C C . SER A 1 489 ? 20.589 25.265 -24.847 1.00 87.44 489 SER A C 1
ATOM 3856 O O . SER A 1 489 ? 20.059 24.436 -25.594 1.00 87.44 489 SER A O 1
ATOM 3858 N N . ASP A 1 490 ? 21.917 25.451 -24.846 1.00 93.69 490 ASP A N 1
ATOM 3859 C CA . ASP A 1 490 ? 22.825 24.667 -25.695 1.00 93.69 490 ASP A CA 1
ATOM 3860 C C . ASP A 1 490 ? 22.919 23.206 -25.220 1.00 93.69 490 ASP A C 1
ATOM 3862 O O . ASP A 1 490 ? 23.578 22.883 -24.232 1.00 93.69 490 ASP A O 1
ATOM 3866 N N . HIS A 1 491 ? 22.262 22.312 -25.956 1.00 94.56 491 HIS A N 1
ATOM 3867 C CA . HIS A 1 491 ? 22.199 20.877 -25.676 1.00 94.56 491 HIS A CA 1
ATOM 3868 C C . HIS A 1 491 ? 23.289 20.067 -26.402 1.00 94.56 491 HIS A C 1
ATOM 3870 O O . HIS A 1 491 ? 23.379 18.850 -26.213 1.00 94.56 491 HIS A O 1
ATOM 3876 N N . ARG A 1 492 ? 24.140 20.697 -27.231 1.00 94.94 492 ARG A N 1
ATOM 3877 C CA . ARG A 1 492 ? 25.148 19.987 -28.045 1.00 94.94 492 ARG A CA 1
ATOM 3878 C C . ARG A 1 492 ? 26.131 19.142 -27.221 1.00 94.94 492 ARG A C 1
ATOM 3880 O O . ARG A 1 492 ? 26.381 18.005 -27.629 1.00 94.94 492 ARG A O 1
ATOM 3887 N N . PRO A 1 493 ? 26.668 19.608 -26.072 1.00 96.25 493 PRO A N 1
ATOM 3888 C CA . PRO A 1 493 ? 27.591 18.798 -25.272 1.00 96.25 493 PRO A CA 1
ATOM 3889 C C . PRO A 1 493 ? 26.926 17.548 -24.679 1.00 96.25 493 PRO A C 1
ATOM 3891 O O . PRO A 1 493 ? 27.522 16.470 -24.660 1.00 96.25 493 PRO A O 1
ATOM 3894 N N . LEU A 1 494 ? 25.672 17.675 -24.232 1.00 96.56 494 LEU A N 1
ATOM 3895 C CA . LEU A 1 494 ? 24.891 16.558 -23.696 1.00 96.56 494 LEU A CA 1
ATOM 3896 C C . LEU A 1 494 ? 24.572 15.541 -24.795 1.00 96.56 494 LEU A C 1
ATOM 3898 O O . LEU A 1 494 ? 24.759 14.342 -24.597 1.00 96.56 494 LEU A O 1
ATOM 3902 N N . PHE A 1 495 ? 24.186 16.012 -25.981 1.00 96.38 495 PHE A N 1
ATOM 3903 C CA . PHE A 1 495 ? 23.944 15.146 -27.131 1.00 96.38 495 PHE A CA 1
ATOM 3904 C C . PHE A 1 495 ? 25.205 14.375 -27.552 1.00 96.38 495 PHE A C 1
ATOM 3906 O O . PHE A 1 495 ? 25.149 13.164 -27.756 1.00 96.38 495 PHE A O 1
ATOM 3913 N N . ALA A 1 496 ? 26.368 15.035 -27.598 1.00 96.38 496 ALA A N 1
ATOM 3914 C CA . ALA A 1 496 ? 27.644 14.371 -27.874 1.00 96.38 496 ALA A CA 1
ATOM 3915 C C . ALA A 1 496 ? 27.974 13.282 -26.833 1.00 96.38 496 ALA A C 1
ATOM 3917 O O . ALA A 1 496 ? 28.488 12.221 -27.189 1.00 96.38 496 ALA A O 1
ATOM 3918 N N . ARG A 1 497 ? 27.626 13.502 -25.556 1.00 97.62 497 ARG A N 1
ATOM 3919 C CA . ARG A 1 497 ? 27.769 12.504 -24.481 1.00 97.62 497 ARG A CA 1
ATOM 3920 C C . ARG A 1 497 ? 26.850 11.294 -24.675 1.00 97.62 497 ARG A C 1
ATOM 3922 O O . ARG A 1 497 ? 27.292 10.170 -24.419 1.00 97.62 497 ARG A O 1
ATOM 3929 N N . VAL A 1 498 ? 25.612 11.505 -25.140 1.00 97.69 498 VAL A N 1
ATOM 3930 C CA . VAL A 1 498 ? 24.693 10.417 -25.526 1.00 97.69 498 VAL A CA 1
ATOM 3931 C C . VAL A 1 498 ? 25.314 9.606 -26.660 1.00 97.69 498 VAL A C 1
ATOM 3933 O O . VAL A 1 498 ? 25.525 8.408 -26.492 1.00 97.69 498 VAL A O 1
ATOM 3936 N N . VAL A 1 499 ? 25.695 10.257 -27.767 1.00 97.56 499 VAL A N 1
ATOM 3937 C CA . VAL A 1 499 ? 26.304 9.591 -28.932 1.00 97.56 499 VAL A CA 1
ATOM 3938 C C . VAL A 1 499 ? 27.542 8.797 -28.524 1.00 97.56 499 VAL A C 1
ATOM 3940 O O . VAL A 1 499 ? 27.604 7.606 -28.803 1.00 97.56 499 VAL A O 1
ATOM 3943 N N . GLY A 1 500 ? 28.482 9.402 -27.792 1.00 97.50 500 GLY A N 1
ATOM 3944 C CA . GLY A 1 500 ? 29.708 8.723 -27.367 1.00 97.50 500 GLY A CA 1
ATOM 3945 C C . GLY A 1 500 ? 29.453 7.493 -26.490 1.00 97.50 500 GLY A C 1
ATOM 3946 O O . GLY A 1 500 ? 30.103 6.463 -26.664 1.00 97.50 500 GLY A O 1
ATOM 3947 N N . SER A 1 501 ? 28.472 7.562 -25.584 1.00 98.31 501 SER A N 1
ATOM 3948 C CA . SER A 1 501 ? 28.103 6.416 -24.742 1.00 98.31 501 SER A CA 1
ATOM 3949 C C . SER A 1 501 ? 27.439 5.301 -25.552 1.00 98.31 501 SER A C 1
ATOM 3951 O O . SER A 1 501 ? 27.746 4.130 -25.341 1.00 98.31 501 SER A O 1
ATOM 3953 N N . VAL A 1 502 ? 26.569 5.644 -26.507 1.00 98.00 502 VAL A N 1
ATOM 3954 C CA . VAL A 1 502 ? 25.891 4.658 -27.361 1.00 98.00 502 VAL A CA 1
ATOM 3955 C C . VAL A 1 502 ? 26.860 4.029 -28.369 1.00 98.00 502 VAL A C 1
ATOM 3957 O O . VAL A 1 502 ? 26.809 2.817 -28.565 1.00 98.00 502 VAL A O 1
ATOM 3960 N N . THR A 1 503 ? 27.789 4.796 -28.947 1.00 98.06 503 THR A N 1
ATOM 3961 C CA . THR A 1 503 ? 28.882 4.268 -29.785 1.00 98.06 503 THR A CA 1
ATOM 3962 C C . THR A 1 503 ? 29.725 3.267 -29.010 1.00 98.06 503 THR A C 1
ATOM 3964 O O . THR A 1 503 ? 29.962 2.163 -29.493 1.00 98.06 503 THR A O 1
ATOM 3967 N N . TRP A 1 504 ? 30.088 3.587 -27.764 1.00 98.31 504 TRP A N 1
ATOM 3968 C CA . TRP A 1 504 ? 30.805 2.636 -26.919 1.00 98.31 504 TRP A CA 1
ATOM 3969 C C . TRP A 1 504 ? 30.023 1.326 -26.742 1.00 98.31 504 TRP A C 1
ATOM 3971 O O . TRP A 1 504 ? 30.602 0.250 -26.881 1.00 98.31 504 TRP A O 1
ATOM 3981 N N . ILE A 1 505 ? 28.709 1.390 -26.490 1.00 98.19 505 ILE A N 1
ATOM 3982 C CA . ILE A 1 505 ? 27.868 0.188 -26.352 1.00 98.19 505 ILE A CA 1
ATOM 3983 C C . ILE A 1 505 ? 27.847 -0.611 -27.662 1.00 98.19 505 ILE A C 1
ATOM 3985 O O . ILE A 1 505 ? 28.021 -1.830 -27.626 1.00 98.19 505 ILE A O 1
ATOM 3989 N N . GLN A 1 506 ? 27.672 0.056 -28.807 1.00 97.75 506 GLN A N 1
ATOM 3990 C CA . GLN A 1 506 ? 27.662 -0.584 -30.124 1.00 97.75 506 GLN A CA 1
ATOM 3991 C C . GLN A 1 506 ? 28.970 -1.335 -30.406 1.00 97.75 506 GLN A C 1
ATOM 3993 O O . GLN A 1 506 ? 28.930 -2.464 -30.894 1.00 97.75 506 GLN A O 1
ATOM 3998 N N . ASP A 1 507 ? 30.114 -0.742 -30.072 1.00 97.38 507 ASP A N 1
ATOM 3999 C CA . ASP A 1 507 ? 31.426 -1.299 -30.403 1.00 97.38 507 ASP A CA 1
ATOM 4000 C C . ASP A 1 507 ? 31.871 -2.362 -29.389 1.00 97.38 507 ASP A C 1
ATOM 4002 O O . ASP A 1 507 ? 32.319 -3.457 -29.750 1.00 97.38 507 ASP A O 1
ATOM 4006 N N . GLN A 1 508 ? 31.713 -2.060 -28.099 1.00 97.94 508 GLN A N 1
ATOM 4007 C CA . GLN A 1 508 ? 32.374 -2.784 -27.012 1.00 97.94 508 GLN A CA 1
ATOM 4008 C C . GLN A 1 508 ? 31.453 -3.729 -26.245 1.00 97.94 508 GLN A C 1
ATOM 4010 O O . GLN A 1 508 ? 31.953 -4.612 -25.546 1.00 97.94 508 GLN A O 1
ATOM 4015 N N . SER A 1 509 ? 30.125 -3.599 -26.337 1.00 97.44 509 SER A N 1
ATOM 4016 C CA . SER A 1 509 ? 29.248 -4.479 -25.560 1.00 97.44 509 SER A CA 1
ATOM 4017 C C . SER A 1 509 ? 29.336 -5.934 -26.037 1.00 97.44 509 SER A C 1
ATOM 4019 O O . SER A 1 509 ? 29.383 -6.237 -27.229 1.00 97.44 509 SER A O 1
ATOM 4021 N N . SER A 1 510 ? 29.366 -6.853 -25.081 1.00 97.38 510 SER A N 1
ATOM 4022 C CA . SER A 1 510 ? 29.232 -8.302 -25.286 1.00 97.38 510 SER A CA 1
ATOM 4023 C C . SER A 1 510 ? 27.896 -8.824 -24.753 1.00 97.38 510 SER A C 1
ATOM 4025 O O . SER A 1 510 ? 27.643 -10.024 -24.801 1.00 97.38 510 SER A O 1
ATOM 4027 N N . VAL A 1 511 ? 27.036 -7.929 -24.249 1.00 96.88 511 VAL A N 1
ATOM 4028 C CA . VAL A 1 511 ? 25.708 -8.284 -23.749 1.00 96.88 511 VAL A CA 1
ATOM 4029 C C . VAL A 1 511 ? 24.793 -8.567 -24.950 1.00 96.88 511 VAL A C 1
ATOM 4031 O O . VAL A 1 511 ? 24.733 -7.735 -25.865 1.00 96.88 511 VAL A O 1
ATOM 4034 N N . PRO A 1 512 ? 24.088 -9.716 -24.982 1.00 96.06 512 PRO A N 1
ATOM 4035 C CA . PRO A 1 512 ? 23.171 -10.061 -26.067 1.00 96.06 512 PRO A CA 1
ATOM 4036 C C . PRO A 1 512 ? 22.180 -8.934 -26.393 1.00 96.06 512 PRO A C 1
ATOM 4038 O O . PRO A 1 512 ? 21.607 -8.326 -25.495 1.00 96.06 512 PRO A O 1
ATOM 4041 N N . GLY A 1 513 ? 21.982 -8.635 -27.680 1.00 94.12 513 GLY A N 1
ATOM 4042 C CA . GLY A 1 513 ? 21.040 -7.612 -28.157 1.00 94.12 513 GLY A CA 1
ATOM 4043 C C . GLY A 1 513 ? 21.475 -6.150 -27.996 1.00 94.12 513 GLY A C 1
ATOM 4044 O O . GLY A 1 513 ? 21.074 -5.312 -28.805 1.00 94.12 513 GLY A O 1
ATOM 4045 N N . CYS A 1 514 ? 22.336 -5.813 -27.028 1.00 96.50 514 CYS A N 1
ATOM 4046 C CA . CYS A 1 514 ? 22.683 -4.415 -26.738 1.00 96.50 514 CYS A CA 1
ATOM 4047 C C . CYS A 1 514 ? 23.400 -3.711 -27.900 1.00 96.50 514 CYS A C 1
ATOM 4049 O O . CYS A 1 514 ? 23.140 -2.536 -28.154 1.00 96.50 514 CYS A O 1
ATOM 4051 N N . LYS A 1 515 ? 24.251 -4.424 -28.653 1.00 96.94 515 LYS A N 1
ATOM 4052 C CA . LYS A 1 515 ? 24.917 -3.870 -29.848 1.00 96.94 515 LYS A CA 1
ATOM 4053 C C . LYS A 1 515 ? 23.927 -3.472 -30.943 1.00 96.94 515 LYS A C 1
ATOM 4055 O O . LYS A 1 515 ? 24.079 -2.412 -31.543 1.00 96.94 515 LYS A O 1
ATOM 4060 N N . ALA A 1 516 ? 22.915 -4.306 -31.187 1.00 95.31 516 ALA A N 1
ATOM 4061 C CA . ALA A 1 516 ? 21.887 -4.041 -32.190 1.00 95.31 516 ALA A CA 1
ATOM 4062 C C . ALA A 1 516 ? 21.005 -2.853 -31.773 1.00 95.31 516 ALA A C 1
ATOM 4064 O O . ALA A 1 516 ? 20.842 -1.914 -32.548 1.00 95.31 516 ALA A O 1
ATOM 4065 N N . ALA A 1 517 ? 20.544 -2.830 -30.518 1.00 95.75 517 ALA A N 1
ATOM 4066 C CA . ALA A 1 517 ? 19.775 -1.709 -29.976 1.00 95.75 517 ALA A CA 1
ATOM 4067 C C . ALA A 1 517 ? 20.562 -0.382 -30.020 1.00 95.75 517 ALA A C 1
ATOM 4069 O O . ALA A 1 517 ? 20.016 0.658 -30.391 1.00 95.75 517 ALA A O 1
ATOM 4070 N N . ALA A 1 518 ? 21.862 -0.412 -29.704 1.00 97.44 518 ALA A N 1
ATOM 4071 C CA . ALA A 1 518 ? 22.738 0.754 -29.813 1.00 97.44 518 ALA A CA 1
ATOM 4072 C C . ALA A 1 518 ? 22.927 1.216 -31.268 1.00 97.44 518 ALA A C 1
ATOM 4074 O O . ALA A 1 518 ? 22.886 2.417 -31.537 1.00 97.44 518 ALA A O 1
ATOM 4075 N N . ALA A 1 519 ? 23.065 0.286 -32.218 1.00 97.25 519 ALA A N 1
ATOM 4076 C CA . ALA A 1 519 ? 23.120 0.609 -33.643 1.00 97.25 519 ALA A CA 1
ATOM 4077 C C . ALA A 1 519 ? 21.829 1.292 -34.130 1.00 97.25 519 ALA A C 1
ATOM 4079 O O . ALA A 1 519 ? 21.895 2.269 -34.879 1.00 97.25 519 ALA A O 1
ATOM 4080 N N . ASP A 1 520 ? 20.664 0.831 -33.666 1.00 95.50 520 ASP A N 1
ATOM 4081 C CA . ASP A 1 520 ? 19.370 1.443 -33.979 1.00 95.50 520 ASP A CA 1
ATOM 4082 C C . ASP A 1 520 ? 19.241 2.855 -33.407 1.00 95.50 520 ASP A C 1
ATOM 4084 O O . ASP A 1 520 ? 18.766 3.760 -34.100 1.00 95.50 520 ASP A O 1
ATOM 4088 N N . ILE A 1 521 ? 19.701 3.070 -32.169 1.00 97.00 521 ILE A N 1
ATOM 4089 C CA . ILE A 1 521 ? 19.775 4.411 -31.583 1.00 97.00 521 ILE A CA 1
ATOM 4090 C C . ILE A 1 521 ? 20.680 5.296 -32.447 1.00 97.00 521 ILE A C 1
ATOM 4092 O O . ILE A 1 521 ? 20.246 6.359 -32.879 1.00 97.00 521 ILE A O 1
ATOM 4096 N N . LEU A 1 522 ? 21.903 4.865 -32.766 1.00 97.88 522 LEU A N 1
ATOM 4097 C CA . LEU A 1 522 ? 22.842 5.674 -33.554 1.00 97.88 522 LEU A CA 1
ATOM 4098 C C . LEU A 1 522 ? 22.295 5.998 -34.941 1.00 97.88 522 LEU A C 1
ATOM 4100 O O . LEU A 1 522 ? 22.406 7.136 -35.388 1.00 97.88 522 LEU A O 1
ATOM 4104 N N . LYS A 1 523 ? 21.615 5.052 -35.594 1.00 96.75 523 LYS A N 1
ATOM 4105 C CA . LYS A 1 523 ? 20.926 5.304 -36.864 1.00 96.75 523 LYS A CA 1
ATOM 4106 C C . LYS A 1 523 ? 19.894 6.429 -36.745 1.00 96.75 523 LYS A C 1
ATOM 4108 O O . LYS A 1 523 ? 19.784 7.229 -37.671 1.00 96.75 523 LYS A O 1
ATOM 4113 N N . LEU A 1 524 ? 19.168 6.530 -35.630 1.00 95.75 524 LEU A N 1
ATOM 4114 C CA . LEU A 1 524 ? 18.274 7.664 -35.366 1.00 95.75 524 LEU A CA 1
ATOM 4115 C C . LEU A 1 524 ? 19.060 8.952 -35.088 1.00 95.75 524 LEU A C 1
ATOM 4117 O O . LEU A 1 524 ? 18.714 9.989 -35.649 1.00 95.75 524 LEU A O 1
ATOM 4121 N N . LEU A 1 525 ? 20.128 8.874 -34.286 1.00 95.62 525 LEU A N 1
ATOM 4122 C CA . LEU A 1 525 ? 20.957 10.016 -33.877 1.00 95.62 525 LEU A CA 1
ATOM 4123 C C . LEU A 1 525 ? 21.816 10.609 -35.007 1.00 95.62 525 LEU A C 1
ATOM 4125 O O . LEU A 1 525 ? 22.290 11.730 -34.864 1.00 95.62 525 LEU A O 1
ATOM 4129 N N . THR A 1 526 ? 22.002 9.911 -36.136 1.00 94.94 526 THR A N 1
ATOM 4130 C CA . THR A 1 526 ? 22.672 10.484 -37.326 1.00 94.94 526 THR A CA 1
ATOM 4131 C C . THR A 1 526 ? 21.867 11.603 -37.997 1.00 94.94 526 THR A C 1
ATOM 4133 O O . THR A 1 526 ? 22.403 12.330 -38.832 1.00 94.94 526 THR A O 1
ATOM 4136 N N . ARG A 1 527 ? 20.581 11.752 -37.653 1.00 91.31 527 ARG A N 1
ATOM 4137 C CA . ARG A 1 527 ? 19.717 12.838 -38.139 1.00 91.31 527 ARG A CA 1
ATOM 4138 C C . ARG A 1 527 ? 19.977 14.135 -37.371 1.00 91.31 527 ARG A C 1
ATOM 4140 O O . ARG A 1 527 ? 20.633 14.139 -36.334 1.00 91.31 527 ARG A O 1
ATOM 4147 N N . ASN A 1 528 ? 19.437 15.249 -37.868 1.00 92.38 528 ASN A N 1
ATOM 4148 C CA . ASN A 1 528 ? 19.491 16.510 -37.136 1.00 92.38 528 ASN A CA 1
ATOM 4149 C C . ASN A 1 528 ? 18.800 16.342 -35.770 1.00 92.38 528 ASN A C 1
ATOM 4151 O O . ASN A 1 528 ? 17.656 15.894 -35.705 1.00 92.38 528 ASN A O 1
ATOM 4155 N N . VAL A 1 529 ? 19.497 16.698 -34.687 1.00 92.12 529 VAL A N 1
ATOM 4156 C CA . VAL A 1 529 ? 18.990 16.594 -33.311 1.00 92.12 529 VAL A CA 1
ATOM 4157 C C . VAL A 1 529 ? 17.660 17.329 -33.131 1.00 92.12 529 VAL A C 1
ATOM 4159 O O . VAL A 1 529 ? 16.772 16.810 -32.461 1.00 92.12 529 VAL A O 1
ATOM 4162 N N . ALA A 1 530 ? 17.473 18.470 -33.802 1.00 91.75 530 ALA A N 1
ATOM 4163 C CA . ALA A 1 530 ? 16.220 19.216 -33.758 1.00 91.75 530 ALA A CA 1
ATOM 4164 C C . ALA A 1 530 ? 15.041 18.392 -34.305 1.00 91.75 530 ALA A C 1
ATOM 4166 O O . ALA A 1 530 ? 13.975 18.386 -33.699 1.00 91.75 530 ALA A O 1
ATOM 4167 N N . ASP A 1 531 ? 15.251 17.625 -35.379 1.00 94.00 531 ASP A N 1
ATOM 4168 C CA . ASP A 1 531 ? 14.215 16.778 -35.986 1.00 94.00 531 ASP A CA 1
ATOM 4169 C C . ASP A 1 531 ? 13.872 15.564 -35.117 1.00 94.00 531 ASP A C 1
ATOM 4171 O O . ASP A 1 531 ? 12.797 14.984 -35.243 1.00 94.00 531 ASP A O 1
ATOM 4175 N N . ILE A 1 532 ? 14.815 15.107 -34.289 1.00 92.62 532 ILE A N 1
ATOM 4176 C CA . ILE A 1 532 ? 14.572 14.014 -33.344 1.00 92.62 532 ILE A CA 1
ATOM 4177 C C . ILE A 1 532 ? 13.739 14.543 -32.184 1.00 92.62 532 ILE A C 1
ATOM 4179 O O . ILE A 1 532 ? 12.754 13.915 -31.823 1.00 92.62 532 ILE A O 1
ATOM 4183 N N . LEU A 1 533 ? 14.123 15.694 -31.628 1.00 93.44 533 LEU A N 1
ATOM 4184 C CA . LEU A 1 533 ? 13.468 16.299 -30.468 1.00 93.44 533 LEU A CA 1
ATOM 4185 C C . LEU A 1 533 ? 12.076 16.856 -30.793 1.00 93.44 533 LEU A C 1
ATOM 4187 O O . LEU A 1 533 ? 11.216 16.864 -29.918 1.00 93.44 533 LEU A O 1
ATOM 4191 N N . ALA A 1 534 ? 11.837 17.254 -32.044 1.00 93.31 534 ALA A N 1
ATOM 4192 C CA . ALA A 1 534 ? 10.522 17.666 -32.529 1.00 93.31 534 ALA A CA 1
ATOM 4193 C C . ALA A 1 534 ? 9.551 16.491 -32.776 1.00 93.31 534 ALA A C 1
ATOM 4195 O O . ALA A 1 534 ? 8.362 16.726 -32.968 1.00 93.31 534 ALA A O 1
ATOM 4196 N N . ASP A 1 535 ? 10.031 15.240 -32.781 1.00 95.31 535 ASP A N 1
ATOM 4197 C CA . ASP A 1 535 ? 9.241 14.040 -33.080 1.00 95.31 535 ASP A CA 1
ATOM 4198 C C . ASP A 1 535 ? 9.100 13.154 -31.817 1.00 95.31 535 ASP A C 1
ATOM 4200 O O . ASP A 1 535 ? 10.033 12.420 -31.452 1.00 95.31 535 ASP A O 1
ATOM 4204 N N . PRO A 1 536 ? 7.934 13.174 -31.134 1.00 92.88 536 PRO A N 1
ATOM 4205 C CA . PRO A 1 536 ? 7.685 12.364 -29.939 1.00 92.88 536 PRO A CA 1
ATOM 4206 C C . PRO A 1 536 ? 7.907 10.859 -30.146 1.00 92.88 536 PRO A C 1
ATOM 4208 O O . PRO A 1 536 ? 8.353 10.164 -29.231 1.00 92.88 536 PRO A O 1
ATOM 4211 N N . CYS A 1 537 ? 7.662 10.335 -31.350 1.00 94.00 537 CYS A N 1
ATOM 4212 C CA . CYS A 1 537 ? 7.855 8.917 -31.644 1.00 94.00 537 CYS A CA 1
ATOM 4213 C C . CYS A 1 537 ? 9.345 8.552 -31.658 1.00 94.00 537 CYS A C 1
ATOM 4215 O O . CYS A 1 537 ? 9.744 7.507 -31.137 1.00 94.00 537 CYS A O 1
ATOM 4217 N N . ARG A 1 538 ? 10.200 9.421 -32.212 1.00 94.56 538 ARG A N 1
ATOM 4218 C CA . ARG A 1 538 ? 11.657 9.197 -32.221 1.00 94.56 538 ARG A CA 1
ATOM 4219 C C . ARG A 1 538 ? 12.264 9.340 -30.840 1.00 94.56 538 ARG A C 1
ATOM 4221 O O . ARG A 1 538 ? 13.098 8.513 -30.472 1.00 94.56 538 ARG A O 1
ATOM 4228 N N . THR A 1 539 ? 11.855 10.356 -30.081 1.00 95.75 539 THR A N 1
ATOM 4229 C CA . THR A 1 539 ? 12.345 10.533 -28.708 1.00 95.75 539 THR A CA 1
ATOM 4230 C C . THR A 1 539 ? 11.967 9.345 -27.832 1.00 95.75 539 THR A C 1
ATOM 4232 O O . THR A 1 539 ? 12.836 8.793 -27.155 1.00 95.75 539 THR A O 1
ATOM 4235 N N . SER A 1 540 ? 10.716 8.881 -27.926 1.00 93.12 540 SER A N 1
ATOM 4236 C CA . SER A 1 540 ? 10.242 7.675 -27.246 1.00 93.12 540 SER A CA 1
ATOM 4237 C C . SER A 1 540 ? 11.066 6.446 -27.634 1.00 93.12 540 SER A C 1
ATOM 4239 O O . SER A 1 540 ? 11.520 5.715 -26.757 1.00 93.12 540 SER A O 1
ATOM 4241 N N . LYS A 1 541 ? 11.373 6.261 -28.926 1.00 94.56 541 LYS A N 1
ATOM 4242 C CA . LYS A 1 541 ? 12.188 5.133 -29.403 1.00 94.56 541 LYS A CA 1
ATOM 4243 C C . LYS A 1 541 ? 13.623 5.143 -28.859 1.00 94.56 541 LYS A C 1
ATOM 4245 O O . LYS A 1 541 ? 14.131 4.088 -28.482 1.00 94.56 541 LYS A O 1
ATOM 4250 N N . VAL A 1 542 ? 14.276 6.308 -28.787 1.00 96.06 542 VAL A N 1
ATOM 4251 C CA . VAL A 1 542 ? 15.615 6.437 -28.176 1.00 96.06 542 VAL A CA 1
ATOM 4252 C C . VAL A 1 542 ? 15.558 6.092 -26.687 1.00 96.06 542 VAL A C 1
ATOM 4254 O O . VAL A 1 542 ? 16.336 5.259 -26.225 1.00 96.06 542 VAL A O 1
ATOM 4257 N N . THR A 1 543 ? 14.605 6.674 -25.953 1.00 96.00 543 THR A N 1
ATOM 4258 C CA . THR A 1 543 ? 14.398 6.401 -24.523 1.00 96.00 543 THR A CA 1
ATOM 4259 C C . THR A 1 543 ? 14.119 4.920 -24.269 1.00 96.00 543 THR A C 1
ATOM 4261 O O . THR A 1 543 ? 14.717 4.327 -23.373 1.00 96.00 543 THR A O 1
ATOM 4264 N N . HIS A 1 544 ? 13.248 4.309 -25.074 1.00 94.50 544 HIS A N 1
ATOM 4265 C CA . HIS A 1 544 ? 12.889 2.898 -24.981 1.00 94.50 544 HIS A CA 1
ATOM 4266 C C . HIS A 1 544 ? 14.108 1.990 -25.169 1.00 94.50 544 HIS A C 1
ATOM 4268 O O . HIS A 1 544 ? 14.381 1.162 -24.307 1.00 94.50 544 HIS A O 1
ATOM 4274 N N . ASN A 1 545 ? 14.895 2.187 -26.232 1.00 96.12 545 ASN A N 1
ATOM 4275 C CA . ASN A 1 545 ? 16.079 1.361 -26.482 1.00 96.12 545 ASN A CA 1
ATOM 4276 C C . ASN A 1 545 ? 17.164 1.538 -25.404 1.00 96.12 545 ASN A C 1
ATOM 4278 O O . ASN A 1 545 ? 17.842 0.571 -25.059 1.00 96.12 545 ASN A O 1
ATOM 4282 N N . LEU A 1 546 ? 17.337 2.747 -24.857 1.00 97.00 546 LEU A N 1
ATOM 4283 C CA . LEU A 1 546 ? 18.265 2.979 -23.744 1.00 97.00 546 LEU A CA 1
ATOM 4284 C C . LEU A 1 546 ? 17.820 2.246 -22.475 1.00 97.00 546 LEU A C 1
ATOM 4286 O O . LEU A 1 546 ? 18.643 1.588 -21.841 1.00 97.00 546 LEU A O 1
ATOM 4290 N N . ARG A 1 547 ? 16.525 2.313 -22.137 1.00 95.06 547 ARG A N 1
ATOM 4291 C CA . ARG A 1 547 ? 15.949 1.567 -21.007 1.00 95.06 547 ARG A CA 1
ATOM 4292 C C . ARG A 1 547 ? 16.081 0.065 -21.206 1.00 95.06 547 ARG A C 1
ATOM 4294 O O . ARG A 1 547 ? 16.610 -0.593 -20.324 1.00 95.06 547 ARG A O 1
ATOM 4301 N N . TYR A 1 548 ? 15.754 -0.439 -22.394 1.00 95.19 548 TYR A N 1
ATOM 4302 C CA . TYR A 1 548 ? 15.950 -1.841 -22.754 1.00 95.19 548 TYR A CA 1
ATOM 4303 C C . TYR A 1 548 ? 17.389 -2.314 -22.494 1.00 95.19 548 TYR A C 1
ATOM 4305 O O . TYR A 1 548 ? 17.590 -3.341 -21.851 1.00 95.19 548 TYR A O 1
ATOM 4313 N N . ILE A 1 549 ? 18.408 -1.559 -22.930 1.00 97.06 549 ILE A N 1
ATOM 4314 C CA . ILE A 1 549 ? 19.813 -1.920 -22.672 1.00 97.06 549 ILE A CA 1
ATOM 4315 C C . ILE A 1 549 ? 20.097 -1.980 -21.163 1.00 97.06 549 ILE A C 1
ATOM 4317 O O . ILE A 1 549 ? 20.750 -2.923 -20.705 1.00 97.06 549 ILE A O 1
ATOM 4321 N N . THR A 1 550 ? 19.619 -0.997 -20.395 1.00 96.12 550 THR A N 1
ATOM 4322 C CA . THR A 1 550 ? 19.763 -0.972 -18.933 1.00 96.12 550 THR A CA 1
ATOM 4323 C C . THR A 1 550 ? 19.080 -2.182 -18.292 1.00 96.12 550 THR A C 1
ATOM 4325 O O . THR A 1 550 ? 19.723 -2.902 -17.531 1.00 96.12 550 THR A O 1
ATOM 4328 N N . ASP A 1 551 ? 17.831 -2.466 -18.655 1.00 93.81 551 ASP A N 1
ATOM 4329 C CA . ASP A 1 551 ? 17.019 -3.554 -18.105 1.00 93.81 551 ASP A CA 1
ATOM 4330 C C . ASP A 1 551 ? 17.645 -4.923 -18.382 1.00 93.81 551 ASP A C 1
ATOM 4332 O O . ASP A 1 551 ? 17.825 -5.719 -17.461 1.00 93.81 551 ASP A O 1
ATOM 4336 N N . VAL A 1 552 ? 18.089 -5.179 -19.616 1.00 95.00 552 VAL A N 1
ATOM 4337 C CA . VAL A 1 552 ? 18.791 -6.422 -19.974 1.00 95.00 552 VAL A CA 1
ATOM 4338 C C . VAL A 1 552 ? 20.077 -6.589 -19.158 1.00 95.00 552 VAL A C 1
ATOM 4340 O O . VAL A 1 552 ? 20.352 -7.674 -18.636 1.00 95.00 552 VAL A O 1
ATOM 4343 N N . CYS A 1 553 ? 20.861 -5.519 -18.987 1.00 96.25 553 CYS A N 1
ATOM 4344 C CA . CYS A 1 553 ? 22.058 -5.574 -18.148 1.00 96.25 553 CYS A CA 1
ATOM 4345 C C . CYS A 1 553 ? 21.725 -5.843 -16.674 1.00 96.25 553 CYS A C 1
ATOM 4347 O O . CYS A 1 553 ? 22.455 -6.594 -16.021 1.00 96.25 553 CYS A O 1
ATOM 4349 N N . MET A 1 554 ? 20.644 -5.252 -16.154 1.00 94.00 554 MET A N 1
ATOM 4350 C CA . MET A 1 554 ? 20.174 -5.480 -14.788 1.00 94.00 554 MET A CA 1
ATOM 4351 C C . MET A 1 554 ? 19.696 -6.919 -14.592 1.00 94.00 554 MET A C 1
ATOM 4353 O O . MET A 1 554 ? 20.098 -7.539 -13.614 1.00 94.00 554 MET A O 1
ATOM 4357 N N . ILE A 1 555 ? 18.938 -7.488 -15.535 1.00 92.38 555 ILE A N 1
ATOM 4358 C CA . ILE A 1 555 ? 18.485 -8.889 -15.494 1.00 92.38 555 ILE A CA 1
ATOM 4359 C C . ILE A 1 555 ? 19.686 -9.834 -15.355 1.00 92.38 555 ILE A C 1
ATOM 4361 O O . ILE A 1 555 ? 19.749 -10.628 -14.415 1.00 92.38 555 ILE A O 1
ATOM 4365 N N . PHE A 1 556 ? 20.693 -9.710 -16.227 1.00 94.69 556 PHE A N 1
ATOM 4366 C CA . PHE A 1 556 ? 21.911 -10.525 -16.125 1.00 94.69 556 PHE A CA 1
ATOM 4367 C C . PHE A 1 556 ? 22.749 -10.197 -14.879 1.00 94.69 556 PHE A C 1
ATOM 4369 O O . PHE A 1 556 ? 23.449 -11.058 -14.342 1.00 94.69 556 PHE A O 1
ATOM 4376 N N . GLY A 1 557 ? 22.691 -8.952 -14.400 1.00 92.81 557 GLY A N 1
ATOM 4377 C CA . GLY A 1 557 ? 23.249 -8.523 -13.120 1.00 92.81 557 GLY A CA 1
ATOM 4378 C C . GLY A 1 557 ? 22.668 -9.321 -11.959 1.00 92.81 557 GLY A C 1
ATOM 4379 O O . GLY A 1 557 ? 23.415 -9.965 -11.222 1.00 92.81 557 GLY A O 1
ATOM 4380 N N . THR A 1 558 ? 21.346 -9.345 -11.854 1.00 89.00 558 THR A N 1
ATOM 4381 C CA . THR A 1 558 ? 20.602 -10.046 -10.806 1.00 89.00 558 THR A CA 1
ATOM 4382 C C . THR A 1 558 ? 20.807 -11.555 -10.881 1.00 89.00 558 THR A C 1
ATOM 4384 O O . THR A 1 558 ? 21.087 -12.174 -9.861 1.00 89.00 558 THR A O 1
ATOM 4387 N N . LEU A 1 559 ? 20.784 -12.146 -12.080 1.00 87.94 559 LEU A N 1
ATOM 4388 C CA . LEU A 1 559 ? 21.034 -13.584 -12.263 1.00 87.94 559 LEU A CA 1
ATOM 4389 C C . LEU A 1 559 ? 22.454 -14.020 -11.870 1.00 87.94 559 LEU A C 1
ATOM 4391 O O . LEU A 1 559 ? 22.677 -15.185 -11.547 1.00 87.94 559 LEU A O 1
ATOM 4395 N N . SER A 1 560 ? 23.426 -13.103 -11.904 1.00 87.56 560 SER A N 1
ATOM 4396 C CA . SER A 1 560 ? 24.803 -13.401 -11.494 1.00 87.56 560 SER A CA 1
ATOM 4397 C C . SER A 1 560 ? 24.994 -13.475 -9.976 1.00 87.56 560 SER A C 1
ATOM 4399 O O . SER A 1 560 ? 26.008 -14.000 -9.518 1.00 87.56 560 SER A O 1
ATOM 4401 N N . ALA A 1 561 ? 24.048 -12.948 -9.192 1.00 81.00 561 ALA A N 1
ATOM 4402 C CA . ALA A 1 561 ? 24.079 -13.062 -7.744 1.00 81.00 561 ALA A CA 1
ATOM 4403 C C . ALA A 1 561 ? 23.666 -14.488 -7.349 1.00 81.00 561 ALA A C 1
ATOM 4405 O O . ALA A 1 561 ? 22.511 -14.876 -7.480 1.00 81.00 561 ALA A O 1
ATOM 4406 N N . THR A 1 562 ? 24.616 -15.279 -6.851 1.00 68.06 562 THR A N 1
ATOM 4407 C CA . THR A 1 562 ? 24.387 -16.685 -6.467 1.00 68.06 562 THR A CA 1
ATOM 4408 C C . THR A 1 562 ? 23.570 -16.844 -5.185 1.00 68.06 562 THR A C 1
ATOM 4410 O O . THR A 1 562 ? 23.139 -17.945 -4.865 1.00 68.06 562 THR A O 1
ATOM 4413 N N . ASN A 1 563 ? 23.356 -15.757 -4.443 1.00 72.50 563 ASN A N 1
ATOM 4414 C CA . ASN A 1 563 ? 22.747 -15.790 -3.120 1.00 72.50 563 ASN A CA 1
ATOM 4415 C C . ASN A 1 563 ? 21.311 -15.274 -3.198 1.00 72.50 563 ASN A C 1
ATOM 4417 O O . ASN A 1 563 ? 21.025 -14.146 -2.789 1.00 72.50 563 ASN A O 1
ATOM 4421 N N . PHE A 1 564 ? 20.402 -16.087 -3.734 1.00 71.44 564 PHE A N 1
ATOM 4422 C CA . PHE A 1 564 ? 18.981 -15.792 -3.600 1.00 71.44 564 PHE A CA 1
ATOM 4423 C C . PHE A 1 564 ? 18.595 -15.873 -2.117 1.00 71.44 564 PHE A C 1
ATOM 4425 O O . PHE A 1 564 ? 18.883 -16.849 -1.433 1.00 71.44 564 PHE A O 1
ATOM 4432 N N . LYS A 1 565 ? 17.955 -14.821 -1.606 1.00 76.56 565 LYS A N 1
ATOM 4433 C CA . LYS A 1 565 ? 17.375 -14.792 -0.261 1.00 76.56 565 LYS A CA 1
ATOM 4434 C C . LYS A 1 565 ? 15.906 -14.423 -0.395 1.00 76.56 565 LYS A C 1
ATOM 4436 O O . LYS A 1 565 ? 15.553 -13.248 -0.489 1.00 76.56 565 LYS A O 1
ATOM 4441 N N . GLY A 1 566 ? 15.054 -15.438 -0.469 1.00 83.38 566 GLY A N 1
ATOM 4442 C CA . GLY A 1 566 ? 13.617 -15.246 -0.330 1.00 83.38 566 GLY A CA 1
ATOM 4443 C C . GLY A 1 566 ? 13.245 -15.062 1.136 1.00 83.38 566 GLY A C 1
ATOM 4444 O O . GLY A 1 566 ? 13.878 -15.629 2.029 1.00 83.38 566 GLY A O 1
ATOM 4445 N N . SER A 1 567 ? 12.215 -14.258 1.386 1.00 89.88 567 SER A N 1
ATOM 4446 C CA . SER A 1 567 ? 11.611 -14.195 2.715 1.00 89.88 567 SER A CA 1
ATOM 4447 C C . SER A 1 567 ? 10.514 -15.249 2.832 1.00 89.88 567 SER A C 1
ATOM 4449 O O . SER A 1 567 ? 9.777 -15.490 1.871 1.00 89.88 567 SER A O 1
ATOM 4451 N N . LEU A 1 568 ? 10.394 -15.888 3.997 1.00 91.88 568 LEU A N 1
ATOM 4452 C CA . LEU A 1 568 ? 9.233 -16.722 4.273 1.00 91.88 568 LEU A CA 1
ATOM 4453 C C . LEU A 1 568 ? 8.025 -15.818 4.518 1.00 91.88 568 LEU A C 1
ATOM 4455 O O . LEU A 1 568 ? 7.999 -15.025 5.459 1.00 91.88 568 LEU A O 1
ATOM 4459 N N . HIS A 1 569 ? 7.021 -15.944 3.663 1.00 93.56 569 HIS A N 1
ATOM 4460 C CA . HIS A 1 569 ? 5.780 -15.196 3.795 1.00 93.56 569 HIS A CA 1
ATOM 4461 C C . HIS A 1 569 ? 4.807 -15.914 4.734 1.00 93.56 569 HIS A C 1
ATOM 4463 O O . HIS A 1 569 ? 4.735 -17.147 4.762 1.00 93.56 569 HIS A O 1
ATOM 4469 N N . CYS A 1 570 ? 4.021 -15.140 5.486 1.00 92.56 570 CYS A N 1
ATOM 4470 C CA . CYS A 1 570 ? 3.071 -15.692 6.450 1.00 92.56 570 CYS A CA 1
ATOM 4471 C C . CYS A 1 570 ? 1.973 -16.520 5.774 1.00 92.56 570 CYS A C 1
ATOM 4473 O O . CYS A 1 570 ? 1.553 -17.533 6.319 1.00 92.56 570 CYS A O 1
ATOM 4475 N N . GLU A 1 571 ? 1.565 -16.143 4.566 1.00 95.06 571 GLU A N 1
ATOM 4476 C CA . GLU A 1 571 ? 0.569 -16.839 3.760 1.00 95.06 571 GLU A CA 1
ATOM 4477 C C . GLU A 1 571 ? 1.039 -18.245 3.388 1.00 95.06 571 GLU A C 1
ATOM 4479 O O . GLU A 1 571 ? 0.290 -19.205 3.553 1.00 95.06 571 GLU A O 1
ATOM 4484 N N . ALA A 1 572 ? 2.296 -18.378 2.952 1.00 94.81 572 ALA A N 1
ATOM 4485 C CA . ALA A 1 572 ? 2.882 -19.675 2.638 1.00 94.81 572 ALA A CA 1
ATOM 4486 C C . ALA A 1 572 ? 3.033 -20.550 3.886 1.00 94.81 572 ALA A C 1
ATOM 4488 O O . ALA A 1 572 ? 2.653 -21.723 3.871 1.00 94.81 572 ALA A O 1
ATOM 4489 N N . ALA A 1 573 ? 3.536 -19.977 4.983 1.00 93.25 573 ALA A N 1
ATOM 4490 C CA . ALA A 1 573 ? 3.687 -20.689 6.247 1.00 93.25 573 ALA A CA 1
ATOM 4491 C C . ALA A 1 573 ? 2.337 -21.171 6.806 1.00 93.25 573 ALA A C 1
ATOM 4493 O O . ALA A 1 573 ? 2.170 -22.355 7.079 1.00 93.25 573 ALA A O 1
ATOM 4494 N N . LEU A 1 574 ? 1.355 -20.276 6.938 1.00 93.44 574 LEU A N 1
ATOM 4495 C CA . LEU A 1 574 ? 0.040 -20.598 7.495 1.00 93.44 574 LEU A CA 1
ATOM 4496 C C . LEU A 1 574 ? -0.761 -21.510 6.569 1.00 93.44 574 LEU A C 1
ATOM 4498 O O . LEU A 1 574 ? -1.328 -22.494 7.029 1.00 93.44 574 LEU A O 1
ATOM 4502 N N . GLY A 1 575 ? -0.778 -21.230 5.265 1.00 94.44 575 GLY A N 1
ATOM 4503 C CA . GLY A 1 575 ? -1.514 -22.036 4.295 1.00 94.44 575 GLY A CA 1
ATOM 4504 C C . GLY A 1 575 ? -1.065 -23.493 4.283 1.00 94.44 575 GLY A C 1
ATOM 4505 O O . GLY A 1 575 ? -1.901 -24.402 4.314 1.00 94.44 575 GLY A O 1
ATOM 4506 N N . THR A 1 576 ? 0.253 -23.717 4.290 1.00 93.00 576 THR A N 1
ATOM 4507 C CA . THR A 1 576 ? 0.823 -25.068 4.361 1.00 93.00 576 THR A CA 1
ATOM 4508 C C . THR A 1 576 ? 0.555 -25.721 5.714 1.00 93.00 576 THR A C 1
ATOM 4510 O O . THR A 1 576 ? 0.140 -26.874 5.725 1.00 93.00 576 THR A O 1
ATOM 4513 N N . LEU A 1 577 ? 0.688 -25.013 6.843 1.00 91.12 577 LEU A N 1
ATOM 4514 C CA . LEU A 1 577 ? 0.362 -25.565 8.168 1.00 91.12 577 LEU A CA 1
ATOM 4515 C C . LEU A 1 577 ? -1.117 -25.974 8.296 1.00 91.12 577 LEU A C 1
ATOM 4517 O O . LEU A 1 577 ? -1.409 -27.031 8.842 1.00 91.12 577 LEU A O 1
ATOM 4521 N N . ILE A 1 578 ? -2.043 -25.171 7.766 1.00 92.56 578 ILE A N 1
ATOM 4522 C CA . ILE A 1 578 ? -3.487 -25.463 7.783 1.00 92.56 578 ILE A CA 1
ATOM 4523 C C . ILE A 1 578 ? -3.819 -26.657 6.874 1.00 92.56 578 ILE A C 1
ATOM 4525 O O . ILE A 1 578 ? -4.691 -27.461 7.196 1.00 92.56 578 ILE A O 1
ATOM 4529 N N . SER A 1 579 ? -3.144 -26.784 5.725 1.00 90.94 579 SER A N 1
ATOM 4530 C CA . SER A 1 579 ? -3.491 -27.794 4.711 1.00 90.94 579 SER A CA 1
ATOM 4531 C C . SER A 1 579 ? -2.749 -29.121 4.851 1.00 90.94 579 SER A C 1
ATOM 4533 O O . SER A 1 579 ? -3.174 -30.101 4.243 1.00 90.94 579 SER A O 1
ATOM 4535 N N . THR A 1 580 ? -1.641 -29.171 5.595 1.00 86.50 580 THR A N 1
ATOM 4536 C CA . THR A 1 580 ? -0.816 -30.384 5.687 1.00 86.50 580 THR A CA 1
ATOM 4537 C C . THR A 1 580 ? -1.389 -31.336 6.743 1.00 86.50 580 THR A C 1
ATOM 4539 O O . THR A 1 580 ? -1.531 -30.931 7.901 1.00 86.50 580 THR A O 1
ATOM 4542 N N . PRO A 1 581 ? -1.713 -32.597 6.395 1.00 83.94 581 PRO A N 1
ATOM 4543 C CA . PRO A 1 581 ? -2.167 -33.594 7.362 1.00 83.94 581 PRO A CA 1
ATOM 4544 C C . PRO A 1 581 ? -1.095 -33.885 8.417 1.00 83.94 581 PRO A C 1
ATOM 4546 O O . PRO A 1 581 ? 0.085 -33.994 8.092 1.00 83.94 581 PRO A O 1
ATOM 4549 N N . ALA A 1 582 ? -1.504 -34.110 9.670 1.00 80.44 582 ALA A N 1
ATOM 4550 C CA . ALA A 1 582 ? -0.566 -34.381 10.767 1.00 80.44 582 ALA A CA 1
ATOM 4551 C C . ALA A 1 582 ? 0.231 -35.692 10.572 1.00 80.44 582 ALA A C 1
ATOM 4553 O O . ALA A 1 582 ? 1.298 -35.869 11.155 1.00 80.44 582 ALA A O 1
ATOM 4554 N N . SER A 1 583 ? -0.276 -36.610 9.739 1.00 76.69 583 SER A N 1
ATOM 4555 C CA . SER A 1 583 ? 0.367 -37.888 9.414 1.00 76.69 583 SER A CA 1
ATOM 4556 C C . SER A 1 583 ? 1.505 -37.777 8.397 1.00 76.69 583 SER A C 1
ATOM 4558 O O . SER A 1 583 ? 2.320 -38.689 8.314 1.00 76.69 583 SER A O 1
ATOM 4560 N N . GLU A 1 584 ? 1.561 -36.700 7.606 1.00 69.38 584 GLU A N 1
ATOM 4561 C CA . GLU A 1 584 ? 2.567 -36.519 6.543 1.00 69.38 584 GLU A CA 1
ATOM 4562 C C . GLU A 1 584 ? 3.827 -35.782 7.038 1.00 69.38 584 GLU A C 1
ATOM 4564 O O . GLU A 1 584 ? 4.758 -35.556 6.269 1.00 69.38 584 GLU A O 1
ATOM 4569 N N . THR A 1 585 ? 3.874 -35.390 8.316 1.00 65.31 585 THR A N 1
ATOM 4570 C CA . THR A 1 585 ? 4.801 -34.352 8.784 1.00 65.31 585 THR A CA 1
ATOM 4571 C C . THR A 1 585 ? 5.906 -34.801 9.727 1.00 65.31 585 THR A C 1
ATOM 4573 O O . THR A 1 585 ? 5.746 -35.678 10.571 1.00 65.31 585 THR A O 1
ATOM 4576 N N . TYR A 1 586 ? 7.010 -34.063 9.625 1.00 73.56 586 TYR A N 1
ATOM 4577 C CA . TYR A 1 586 ? 8.040 -33.851 10.635 1.00 73.56 586 TYR A CA 1
ATOM 4578 C C . TYR A 1 586 ? 7.483 -33.850 12.080 1.00 73.56 586 TYR A C 1
ATOM 4580 O O . TYR A 1 586 ? 6.739 -32.928 12.441 1.00 73.56 586 TYR A O 1
ATOM 4588 N N . PRO A 1 587 ? 7.848 -34.835 12.929 1.00 81.56 587 PRO A N 1
ATOM 4589 C CA . PRO A 1 587 ? 7.302 -34.991 14.282 1.00 81.56 587 PRO A CA 1
ATOM 4590 C C . PRO A 1 587 ? 7.381 -33.729 15.151 1.00 81.56 587 PRO A C 1
ATOM 4592 O O . PRO A 1 587 ? 6.495 -33.501 15.979 1.00 81.56 587 PRO A O 1
ATOM 4595 N N . GLN A 1 588 ? 8.384 -32.870 14.925 1.00 83.94 588 GLN A N 1
ATOM 4596 C CA . GLN A 1 588 ? 8.582 -31.625 15.670 1.00 83.94 588 GLN A CA 1
ATOM 4597 C C . GLN A 1 588 ? 7.475 -30.571 15.479 1.00 83.94 588 GLN A C 1
ATOM 4599 O O . GLN A 1 588 ? 7.383 -29.650 16.290 1.00 83.94 588 GLN A O 1
ATOM 4604 N N . TYR A 1 589 ? 6.630 -30.689 14.446 1.00 85.00 589 TYR A N 1
ATOM 4605 C CA . TYR A 1 589 ? 5.523 -29.755 14.187 1.00 85.00 589 TYR A CA 1
ATOM 4606 C C . TYR A 1 589 ? 4.136 -30.351 14.451 1.00 85.00 589 TYR A C 1
ATOM 4608 O O . TYR A 1 589 ? 3.141 -29.652 14.288 1.00 85.00 589 TYR A O 1
ATOM 4616 N N . SER A 1 590 ? 4.047 -31.612 14.884 1.00 84.56 590 SER A N 1
ATOM 4617 C CA . SER A 1 590 ? 2.778 -32.340 15.052 1.00 84.56 590 SER A CA 1
ATOM 4618 C C . SER A 1 590 ? 1.757 -31.612 15.939 1.00 84.56 590 SER A C 1
ATOM 4620 O O . SER A 1 590 ? 0.601 -31.460 15.548 1.00 84.56 590 SER A O 1
ATOM 4622 N N . SER A 1 591 ? 2.184 -31.092 17.095 1.00 87.06 591 SER A N 1
ATOM 4623 C CA . SER A 1 591 ? 1.313 -30.334 18.006 1.00 87.06 591 SER A CA 1
ATOM 4624 C C . SER A 1 591 ? 0.835 -29.011 17.406 1.00 87.06 591 SER A C 1
ATOM 4626 O O . SER A 1 591 ? -0.335 -28.662 17.541 1.00 87.06 591 SER A O 1
ATOM 4628 N N . LEU A 1 592 ? 1.718 -28.300 16.695 1.00 87.31 592 LEU A N 1
ATOM 4629 C CA . LEU A 1 592 ? 1.373 -27.064 15.995 1.00 87.31 592 LEU A CA 1
ATOM 4630 C C . LEU A 1 592 ? 0.356 -27.333 14.885 1.00 87.31 592 LEU A C 1
ATOM 4632 O O . LEU A 1 592 ? -0.613 -26.598 14.764 1.00 87.31 592 LEU A O 1
ATOM 4636 N N . LEU A 1 593 ? 0.563 -28.376 14.084 1.00 85.00 593 LEU A N 1
ATOM 4637 C CA . LEU A 1 593 ? -0.328 -28.735 12.982 1.00 85.00 593 LEU A CA 1
ATOM 4638 C C . LEU A 1 593 ? -1.722 -29.111 13.480 1.00 85.00 593 LEU A C 1
ATOM 4640 O O . LEU A 1 593 ? -2.706 -28.631 12.928 1.00 85.00 593 LEU A O 1
ATOM 4644 N N . ALA A 1 594 ? -1.805 -29.898 14.556 1.00 87.25 594 ALA A N 1
ATOM 4645 C CA . ALA A 1 594 ? -3.080 -30.243 15.181 1.00 87.25 594 ALA A CA 1
ATOM 4646 C C . ALA A 1 594 ? -3.844 -28.999 15.669 1.00 87.25 594 ALA A C 1
ATOM 4648 O O . ALA A 1 594 ? -5.069 -28.952 15.575 1.00 87.25 594 ALA A O 1
ATOM 4649 N N . GLU A 1 595 ? -3.133 -27.977 16.157 1.00 90.19 595 GLU A N 1
ATOM 4650 C CA . GLU A 1 595 ? -3.729 -26.689 16.522 1.00 90.19 595 GLU A CA 1
ATOM 4651 C C . GLU A 1 595 ? -4.132 -25.870 15.280 1.00 90.19 595 GLU A C 1
ATOM 4653 O O . GLU A 1 595 ? -5.249 -25.367 15.211 1.00 90.19 595 GLU A O 1
ATOM 4658 N N . MET A 1 596 ? -3.264 -25.763 14.267 1.00 90.19 596 MET A N 1
ATOM 4659 C CA . MET A 1 596 ? -3.523 -24.980 13.047 1.00 90.19 596 MET A CA 1
ATOM 4660 C C . MET A 1 596 ? -4.671 -25.542 12.200 1.00 90.19 596 MET A C 1
ATOM 4662 O O . MET A 1 596 ? -5.394 -24.770 11.578 1.00 90.19 596 MET A O 1
ATOM 4666 N N . GLN A 1 597 ? -4.896 -26.857 12.216 1.00 87.25 597 GLN A N 1
ATOM 4667 C CA . GLN A 1 597 ? -6.013 -27.505 11.517 1.00 87.25 597 GLN A CA 1
ATOM 4668 C C . GLN A 1 597 ? -7.393 -27.136 12.084 1.00 87.25 597 GLN A C 1
ATOM 4670 O O . GLN A 1 597 ? -8.401 -27.355 11.415 1.00 87.25 597 GLN A O 1
ATOM 4675 N N . GLN A 1 598 ? -7.458 -26.558 13.289 1.00 89.94 598 GLN A N 1
ATOM 4676 C CA . GLN A 1 598 ? -8.708 -26.049 13.868 1.00 89.94 598 GLN A CA 1
ATOM 4677 C C . GLN A 1 598 ? -9.139 -24.717 13.242 1.00 89.94 598 GLN A C 1
ATOM 4679 O O . GLN A 1 598 ? -10.292 -24.309 13.382 1.00 89.94 598 GLN A O 1
ATOM 4684 N N . TYR A 1 599 ? -8.224 -24.023 12.559 1.00 89.56 599 TYR A N 1
ATOM 4685 C CA . TYR A 1 599 ? -8.508 -22.747 11.921 1.00 89.56 599 TYR A CA 1
ATOM 4686 C C . TYR A 1 599 ? -9.113 -22.955 10.531 1.00 89.56 599 TYR A C 1
ATOM 4688 O O . TYR A 1 599 ? -8.717 -23.837 9.769 1.00 89.56 599 TYR A O 1
ATOM 4696 N N . GLY A 1 600 ? -10.071 -22.095 10.177 1.00 90.50 600 GLY A N 1
ATOM 4697 C CA . GLY A 1 600 ? -10.625 -22.051 8.827 1.00 90.50 600 GLY A CA 1
ATOM 4698 C C . GLY A 1 600 ? -9.594 -21.601 7.785 1.00 90.50 600 GLY A C 1
ATOM 4699 O O . GLY A 1 600 ? -8.538 -21.055 8.103 1.00 90.50 600 GLY A O 1
ATOM 4700 N N . ARG A 1 601 ? -9.932 -21.763 6.503 1.00 93.69 601 ARG A N 1
ATOM 4701 C CA . ARG A 1 601 ? -9.086 -21.359 5.363 1.00 93.69 601 ARG A CA 1
ATOM 4702 C C . ARG A 1 601 ? -9.158 -19.851 5.082 1.00 93.69 601 ARG A C 1
ATOM 4704 O O . ARG A 1 601 ? -9.275 -19.432 3.938 1.00 93.69 601 ARG A O 1
ATOM 4711 N N . VAL A 1 602 ? -9.106 -19.020 6.120 1.00 93.12 602 VAL A N 1
ATOM 4712 C CA . VAL A 1 602 ? -9.142 -17.555 6.007 1.00 93.12 602 VAL A CA 1
ATOM 4713 C C . VAL A 1 602 ? -7.809 -16.995 6.479 1.00 93.12 602 VAL A C 1
ATOM 4715 O O . VAL A 1 602 ? -7.465 -17.113 7.653 1.00 93.12 602 VAL A O 1
ATOM 4718 N N . ILE A 1 603 ? -7.056 -16.373 5.570 1.00 92.50 603 ILE A N 1
ATOM 4719 C CA . ILE A 1 603 ? -5.754 -15.776 5.884 1.00 92.50 603 ILE A CA 1
ATOM 4720 C C . ILE A 1 603 ? -5.860 -14.260 5.708 1.00 92.50 603 ILE A C 1
ATOM 4722 O O . ILE A 1 603 ? -5.899 -13.736 4.594 1.00 92.50 603 ILE A O 1
ATOM 4726 N N . GLY A 1 604 ? -5.914 -13.549 6.835 1.00 88.25 604 GLY A N 1
ATOM 4727 C CA . GLY A 1 604 ? -5.937 -12.089 6.868 1.00 88.25 604 GLY A CA 1
ATOM 4728 C C . GLY A 1 604 ? -4.533 -11.497 6.762 1.00 88.25 604 GLY A C 1
ATOM 4729 O O . GLY A 1 604 ? -3.709 -11.685 7.653 1.00 88.25 604 GLY A O 1
ATOM 4730 N N . THR A 1 605 ? -4.266 -10.736 5.699 1.00 86.19 605 THR A N 1
ATOM 4731 C CA . THR A 1 605 ? -2.966 -10.094 5.448 1.00 86.19 605 THR A CA 1
ATOM 4732 C C . THR A 1 605 ? -3.098 -8.577 5.342 1.00 86.19 605 THR A C 1
ATOM 4734 O O . THR A 1 605 ? -4.090 -8.027 4.854 1.00 86.19 605 THR A O 1
ATOM 4737 N N . SER A 1 606 ? -2.061 -7.857 5.783 1.00 77.00 606 SER A N 1
ATOM 4738 C CA . SER A 1 606 ? -2.042 -6.387 5.702 1.00 77.00 606 SER A CA 1
ATOM 4739 C C . SER A 1 606 ? -1.923 -5.869 4.261 1.00 77.00 606 SER A C 1
ATOM 4741 O O . SER A 1 606 ? -2.411 -4.778 3.952 1.00 77.00 606 SER A O 1
ATOM 4743 N N . LYS A 1 607 ? -1.305 -6.659 3.376 1.00 84.94 607 LYS A N 1
ATOM 4744 C CA . LYS A 1 607 ? -1.115 -6.398 1.943 1.00 84.94 607 LYS A CA 1
ATOM 4745 C C . LYS A 1 607 ? -1.827 -7.472 1.117 1.00 84.94 607 LYS A C 1
ATOM 4747 O O . LYS A 1 607 ? -2.205 -8.510 1.652 1.00 84.94 607 LYS A O 1
ATOM 4752 N N . ARG A 1 608 ? -2.008 -7.229 -0.186 1.00 89.25 608 ARG A N 1
ATOM 4753 C CA . ARG A 1 608 ? -2.388 -8.305 -1.118 1.00 89.25 608 ARG A CA 1
ATOM 4754 C C . ARG A 1 608 ? -1.333 -9.412 -1.056 1.00 89.25 608 ARG A C 1
ATOM 4756 O O . ARG A 1 608 ? -0.160 -9.114 -0.847 1.00 89.25 608 ARG A O 1
ATOM 4763 N N . CYS A 1 609 ? -1.766 -10.651 -1.229 1.00 93.88 609 CYS A N 1
ATOM 4764 C CA . CYS A 1 609 ? -0.902 -11.823 -1.221 1.00 93.88 609 CYS A CA 1
ATOM 4765 C C . CYS A 1 609 ? 0.099 -11.740 -2.388 1.00 93.88 609 CYS A C 1
ATOM 4767 O O . CYS A 1 609 ? -0.265 -11.275 -3.475 1.00 93.88 609 CYS A O 1
ATOM 4769 N N . CYS A 1 610 ? 1.346 -12.182 -2.209 1.00 94.88 610 CYS A N 1
ATOM 4770 C CA . CYS A 1 610 ? 2.248 -12.265 -3.361 1.00 94.88 610 CYS A CA 1
ATOM 4771 C C . CYS A 1 610 ? 1.775 -13.351 -4.343 1.00 94.88 610 CYS A C 1
ATOM 4773 O O . CYS A 1 610 ? 1.131 -14.309 -3.906 1.00 94.88 610 CYS A O 1
ATOM 4775 N N . PRO A 1 611 ? 2.078 -13.246 -5.651 1.00 95.50 611 PRO A N 1
ATOM 4776 C CA . PRO A 1 611 ? 1.693 -14.257 -6.635 1.00 95.50 611 PRO A CA 1
ATOM 4777 C C . PRO A 1 611 ? 2.080 -15.677 -6.232 1.00 95.50 611 PRO A C 1
ATOM 4779 O O . PRO A 1 611 ? 1.262 -16.583 -6.342 1.00 95.50 611 PRO A O 1
ATOM 4782 N N . VAL A 1 612 ? 3.292 -15.862 -5.693 1.00 95.75 612 VAL A N 1
ATOM 4783 C CA . VAL A 1 612 ? 3.794 -17.179 -5.264 1.00 95.75 612 VAL A CA 1
ATOM 4784 C C . VAL A 1 612 ? 2.921 -17.771 -4.162 1.00 95.75 612 VAL A C 1
ATOM 4786 O O . VAL A 1 612 ? 2.514 -18.925 -4.246 1.00 95.75 612 VAL A O 1
ATOM 4789 N N . CYS A 1 613 ? 2.581 -16.974 -3.149 1.00 96.81 613 CYS A N 1
ATOM 4790 C CA . CYS A 1 613 ? 1.709 -17.405 -2.063 1.00 96.81 613 CYS A CA 1
ATOM 4791 C C . CYS A 1 613 ? 0.271 -17.636 -2.541 1.00 96.81 613 CYS A C 1
ATOM 4793 O O . CYS A 1 613 ? -0.353 -18.601 -2.121 1.00 96.81 613 CYS A O 1
ATOM 4795 N N . ALA A 1 614 ? -0.258 -16.800 -3.437 1.00 96.69 614 ALA A N 1
ATOM 4796 C CA . ALA A 1 614 ? -1.600 -16.982 -3.986 1.00 96.69 614 ALA A CA 1
ATOM 4797 C C . ALA A 1 614 ? -1.708 -18.284 -4.801 1.00 96.69 614 ALA A C 1
ATOM 4799 O O . ALA A 1 614 ? -2.638 -19.062 -4.587 1.00 96.69 614 ALA A O 1
ATOM 4800 N N . ALA A 1 615 ? -0.725 -18.557 -5.665 1.00 96.75 615 ALA A N 1
ATOM 4801 C CA . ALA A 1 615 ? -0.629 -19.810 -6.410 1.00 96.75 615 ALA A CA 1
ATOM 4802 C C . ALA A 1 615 ? -0.477 -21.009 -5.465 1.00 96.75 615 ALA A C 1
ATOM 4804 O O . ALA A 1 615 ? -1.200 -21.991 -5.599 1.00 96.75 615 ALA A O 1
ATOM 4805 N N . LEU A 1 616 ? 0.389 -20.905 -4.451 1.00 97.06 616 LEU A N 1
ATOM 4806 C CA . LEU A 1 616 ? 0.567 -21.948 -3.439 1.00 97.06 616 LEU A CA 1
ATOM 4807 C C . LEU A 1 616 ? -0.755 -22.277 -2.743 1.00 97.06 616 LEU A C 1
ATOM 4809 O O . LEU A 1 616 ? -1.122 -23.444 -2.673 1.00 97.06 616 LEU A O 1
ATOM 4813 N N . LEU A 1 617 ? -1.480 -21.263 -2.259 1.00 96.69 617 LEU A N 1
ATOM 4814 C CA . LEU A 1 617 ? -2.770 -21.433 -1.586 1.00 96.69 617 LEU A CA 1
ATOM 4815 C C . LEU A 1 617 ? -3.822 -22.071 -2.504 1.00 96.69 617 LEU A C 1
ATOM 4817 O O . LEU A 1 617 ? -4.618 -22.895 -2.051 1.00 96.69 617 LEU A O 1
ATOM 4821 N N . SER A 1 618 ? -3.805 -21.737 -3.796 1.00 96.06 618 SER A N 1
ATOM 4822 C CA . SER A 1 618 ? -4.653 -22.386 -4.798 1.00 96.06 618 SER A CA 1
ATOM 4823 C C . SER A 1 618 ? -4.291 -23.866 -4.975 1.00 96.06 618 SER A C 1
ATOM 4825 O O . SER A 1 618 ? -5.176 -24.714 -4.901 1.00 96.06 618 SER A O 1
ATOM 4827 N N . ILE A 1 619 ? -3.001 -24.190 -5.113 1.00 96.19 619 ILE A N 1
ATOM 4828 C CA . ILE A 1 619 ? -2.505 -25.558 -5.337 1.00 96.19 619 ILE A CA 1
ATOM 4829 C C . ILE A 1 619 ? -2.748 -26.464 -4.120 1.00 96.19 619 ILE A C 1
ATOM 4831 O O . ILE A 1 619 ? -3.129 -27.621 -4.280 1.00 96.19 619 ILE A O 1
ATOM 4835 N N . ILE A 1 620 ? -2.538 -25.965 -2.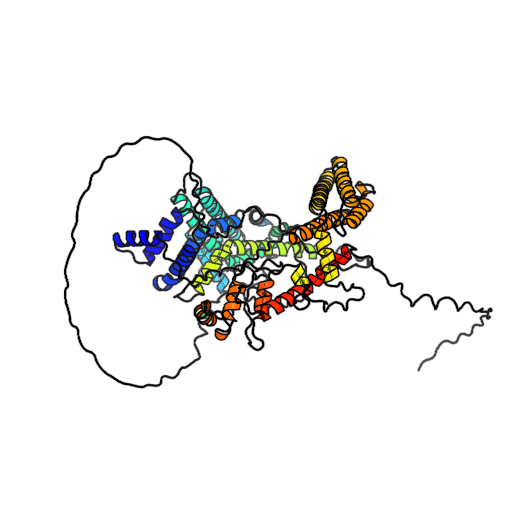897 1.00 95.00 620 ILE A N 1
ATOM 4836 C CA . ILE A 1 620 ? -2.736 -26.760 -1.669 1.00 95.00 620 ILE A CA 1
ATOM 4837 C C . ILE A 1 620 ? -4.211 -26.900 -1.271 1.00 95.00 620 ILE A C 1
ATOM 4839 O O . ILE A 1 620 ? -4.515 -27.617 -0.317 1.00 95.00 620 ILE A O 1
ATOM 4843 N N . THR A 1 621 ? -5.132 -26.204 -1.944 1.00 93.75 621 THR A N 1
ATOM 4844 C CA . THR A 1 621 ? -6.567 -26.395 -1.722 1.00 93.75 621 THR A CA 1
ATOM 4845 C C . THR A 1 621 ? -6.955 -27.773 -2.267 1.00 93.75 621 THR A C 1
ATOM 4847 O O . THR A 1 621 ? -6.819 -28.002 -3.469 1.00 93.75 621 THR A O 1
ATOM 4850 N N . PRO A 1 622 ? -7.418 -28.717 -1.422 1.00 84.81 622 PRO A N 1
ATOM 4851 C CA . PRO A 1 622 ? -7.725 -30.066 -1.869 1.00 84.81 622 PRO A CA 1
ATOM 4852 C C . PRO A 1 622 ? -8.766 -30.066 -2.988 1.00 84.81 622 PRO A C 1
ATOM 4854 O O . PRO A 1 622 ? -9.822 -29.434 -2.884 1.00 84.81 622 PRO A O 1
ATOM 4857 N N . GLN A 1 623 ? -8.491 -30.835 -4.039 1.00 78.38 623 GLN A N 1
ATOM 4858 C CA . GLN A 1 623 ? -9.470 -31.091 -5.089 1.00 78.38 623 GLN A CA 1
ATOM 4859 C C . GLN A 1 623 ? -10.687 -31.788 -4.460 1.00 78.38 623 GLN A C 1
ATOM 4861 O O . GLN A 1 623 ? -10.563 -32.866 -3.885 1.00 78.38 623 GLN A O 1
ATOM 4866 N N . GLY A 1 624 ? -11.853 -31.141 -4.516 1.00 75.44 624 GLY A N 1
ATOM 4867 C CA . GLY A 1 624 ? -13.103 -31.654 -3.945 1.00 75.44 624 GLY A CA 1
ATOM 4868 C C . GLY A 1 624 ? -13.526 -31.029 -2.611 1.00 75.44 624 GLY A C 1
ATOM 4869 O O . GLY A 1 624 ? -14.669 -31.224 -2.205 1.00 75.44 624 GLY A O 1
ATOM 4870 N N . THR A 1 625 ? -12.682 -30.227 -1.948 1.00 78.00 625 THR A N 1
ATOM 4871 C CA . THR A 1 625 ? -13.181 -29.354 -0.870 1.00 78.00 625 THR A CA 1
ATOM 4872 C C . THR A 1 625 ? -13.831 -28.116 -1.475 1.00 78.00 625 THR A C 1
ATOM 4874 O O . THR A 1 625 ? -13.222 -27.441 -2.299 1.00 78.00 625 THR A O 1
ATOM 4877 N N . ALA A 1 626 ? -15.055 -27.794 -1.052 1.00 76.69 626 ALA A N 1
ATOM 4878 C CA . ALA A 1 626 ? -15.804 -26.652 -1.582 1.00 76.69 626 ALA A CA 1
ATOM 4879 C C . ALA A 1 626 ? -15.254 -25.277 -1.144 1.00 76.69 626 ALA A C 1
ATOM 4881 O O . ALA A 1 626 ? -15.750 -24.256 -1.609 1.00 76.69 626 ALA A O 1
ATOM 4882 N N . GLN A 1 627 ? -14.264 -25.225 -0.243 1.00 91.06 627 GLN A N 1
ATOM 4883 C CA . GLN A 1 627 ? -13.794 -23.974 0.357 1.00 91.06 627 GLN A CA 1
ATOM 4884 C C . GLN A 1 627 ? -12.330 -23.673 -0.009 1.00 91.06 627 GLN A C 1
ATOM 4886 O O . GLN A 1 627 ? -11.423 -24.258 0.591 1.00 91.06 627 GLN A O 1
ATOM 4891 N N . PRO A 1 628 ? -12.076 -22.763 -0.970 1.00 94.38 628 PRO A N 1
ATOM 4892 C CA . PRO A 1 628 ? -10.735 -22.250 -1.233 1.00 94.38 628 PRO A CA 1
ATOM 4893 C C . PRO A 1 628 ? -10.236 -21.376 -0.077 1.00 94.38 628 PRO A C 1
ATOM 4895 O O . PRO A 1 628 ? -11.007 -20.951 0.785 1.00 94.38 628 PRO A O 1
ATOM 4898 N N . PHE A 1 629 ? -8.937 -21.071 -0.072 1.00 95.38 629 PHE A N 1
ATOM 4899 C CA . PHE A 1 629 ? -8.411 -20.053 0.834 1.00 95.38 629 PHE A CA 1
ATOM 4900 C C . PHE A 1 629 ? -8.982 -18.672 0.510 1.00 95.38 629 PHE A C 1
ATOM 4902 O O . PHE A 1 629 ? -8.816 -18.165 -0.600 1.00 95.38 629 PHE A O 1
ATOM 4909 N N . LEU A 1 630 ? -9.601 -18.035 1.504 1.00 95.06 630 LEU A N 1
ATOM 4910 C CA . LEU A 1 630 ? -10.015 -16.643 1.416 1.00 95.06 630 LEU A CA 1
ATOM 4911 C C . LEU A 1 630 ? -8.803 -15.744 1.683 1.00 95.06 630 LEU A C 1
ATOM 4913 O O . LEU A 1 630 ? -8.288 -15.684 2.803 1.00 95.06 630 LEU A O 1
ATOM 4917 N N . ILE A 1 631 ? -8.368 -15.043 0.637 1.00 93.69 631 ILE A N 1
ATOM 4918 C CA . ILE A 1 631 ? -7.292 -14.050 0.668 1.00 93.69 631 ILE A CA 1
ATOM 4919 C C . ILE A 1 631 ? -7.770 -12.721 0.086 1.00 93.69 631 ILE A C 1
ATOM 4921 O O . ILE A 1 631 ? -8.696 -12.675 -0.718 1.00 93.69 631 ILE A O 1
ATOM 4925 N N . ARG A 1 632 ? -7.072 -11.627 0.410 1.00 88.00 632 ARG A N 1
ATOM 4926 C CA . ARG A 1 632 ? -7.356 -10.263 -0.089 1.00 88.00 632 ARG A CA 1
ATOM 4927 C C . ARG A 1 632 ? -7.032 -10.054 -1.588 1.00 88.00 632 ARG A C 1
ATOM 4929 O O . ARG A 1 632 ? -6.867 -8.924 -2.043 1.00 88.00 632 ARG A O 1
ATOM 4936 N N . GLY A 1 633 ? -6.866 -11.135 -2.346 1.00 91.81 633 GLY A N 1
ATOM 4937 C CA . GLY A 1 633 ? -6.349 -11.140 -3.714 1.00 91.81 633 GLY A CA 1
ATOM 4938 C C . GLY A 1 633 ? -4.821 -11.089 -3.796 1.00 91.81 633 GLY A C 1
ATOM 4939 O O . GLY A 1 633 ? -4.122 -11.041 -2.779 1.00 91.81 633 GLY A O 1
ATOM 4940 N N . SER A 1 634 ? -4.305 -11.102 -5.027 1.00 92.56 634 SER A N 1
ATOM 4941 C CA . SER A 1 634 ? -2.869 -11.097 -5.322 1.00 92.56 634 SER A CA 1
ATOM 4942 C C . SER A 1 634 ? -2.398 -9.749 -5.885 1.00 92.56 634 SER A C 1
ATOM 4944 O O . SER A 1 634 ? -3.149 -9.056 -6.576 1.00 92.56 634 SER A O 1
ATOM 4946 N N . HIS A 1 635 ? -1.174 -9.324 -5.559 1.00 92.00 635 HIS A N 1
ATOM 4947 C CA . HIS A 1 635 ? -0.522 -8.218 -6.273 1.00 92.00 635 HIS A CA 1
ATOM 4948 C C . HIS A 1 635 ? 0.149 -8.718 -7.556 1.00 92.00 635 HIS A C 1
ATOM 4950 O O . HIS A 1 635 ? 0.399 -9.903 -7.694 1.00 92.00 635 HIS A O 1
ATOM 4956 N N . ARG A 1 636 ? 0.459 -7.827 -8.504 1.00 89.06 636 ARG A N 1
ATOM 4957 C CA . ARG A 1 636 ? 0.963 -8.230 -9.834 1.00 89.06 636 ARG A CA 1
ATOM 4958 C C . ARG A 1 636 ? 2.447 -8.605 -9.856 1.00 89.06 636 ARG A C 1
ATOM 4960 O O . ARG A 1 636 ? 2.867 -9.401 -10.679 1.00 89.06 636 ARG A O 1
ATOM 4967 N N . THR A 1 637 ? 3.239 -8.043 -8.949 1.00 88.56 637 THR A N 1
ATOM 4968 C CA . THR A 1 637 ? 4.694 -8.239 -8.939 1.00 88.56 637 THR A CA 1
ATOM 4969 C C . THR A 1 637 ? 5.067 -9.544 -8.244 1.00 88.56 637 THR A C 1
ATOM 4971 O O . THR A 1 637 ? 4.665 -9.760 -7.105 1.00 88.56 637 THR A O 1
ATOM 4974 N N . ILE A 1 638 ? 5.857 -10.405 -8.879 1.00 89.06 638 ILE A N 1
ATOM 4975 C CA . ILE A 1 638 ? 6.420 -11.589 -8.219 1.00 89.06 638 ILE A CA 1
ATOM 4976 C C . ILE A 1 638 ? 7.592 -11.134 -7.340 1.00 89.06 638 ILE A C 1
ATOM 4978 O O . ILE A 1 638 ? 8.516 -10.490 -7.826 1.00 89.06 638 ILE A O 1
ATOM 4982 N N . SER A 1 639 ? 7.551 -11.448 -6.044 1.00 84.44 639 SER A N 1
ATOM 4983 C CA . SER A 1 639 ? 8.643 -11.175 -5.102 1.00 84.44 639 SER A CA 1
ATOM 4984 C C . SER A 1 639 ? 9.295 -12.474 -4.636 1.00 84.44 639 SER A C 1
ATOM 4986 O O . SER A 1 639 ? 8.677 -13.540 -4.686 1.00 84.44 639 SER A O 1
ATOM 4988 N N . SER A 1 640 ? 10.540 -12.387 -4.163 1.00 85.94 640 SER A N 1
ATOM 4989 C CA . SER A 1 640 ? 11.263 -13.540 -3.633 1.00 85.94 640 SER A CA 1
ATOM 4990 C C . SER A 1 640 ? 10.539 -14.111 -2.407 1.00 85.94 640 SER A C 1
ATOM 4992 O O . SER A 1 640 ? 10.431 -13.478 -1.356 1.00 85.94 640 SER A O 1
ATOM 4994 N N . CYS A 1 641 ? 10.022 -15.326 -2.553 1.00 90.69 641 CYS A N 1
ATOM 4995 C CA . CYS A 1 641 ? 9.289 -16.035 -1.516 1.00 90.69 641 CYS A CA 1
ATOM 4996 C C . CYS A 1 641 ? 9.954 -17.388 -1.299 1.00 90.69 641 CYS A C 1
ATOM 4998 O O . CYS A 1 641 ? 10.119 -18.146 -2.255 1.00 90.69 641 CYS A O 1
ATOM 5000 N N . THR A 1 642 ? 10.329 -17.680 -0.056 1.00 91.19 642 THR A N 1
ATOM 5001 C CA . THR A 1 642 ? 10.804 -19.015 0.302 1.00 91.19 642 THR A CA 1
ATOM 5002 C C . THR A 1 642 ? 9.659 -19.827 0.880 1.00 91.19 642 THR A C 1
ATOM 5004 O O . THR A 1 642 ? 8.884 -19.329 1.698 1.00 91.19 642 THR A O 1
ATOM 5007 N N . LEU A 1 643 ? 9.548 -21.076 0.438 1.00 91.19 643 LEU A N 1
ATOM 5008 C CA . LEU A 1 643 ? 8.575 -22.024 0.960 1.00 91.19 643 LEU A CA 1
ATOM 5009 C C . LEU A 1 643 ? 9.087 -22.620 2.280 1.00 91.19 643 LEU A C 1
ATOM 5011 O O . LEU A 1 643 ? 10.294 -22.797 2.426 1.00 91.19 643 LEU A O 1
ATOM 5015 N N . PRO A 1 644 ? 8.207 -22.950 3.237 1.00 89.06 644 PRO A N 1
ATOM 5016 C CA . PRO A 1 644 ? 8.615 -23.711 4.412 1.00 89.06 644 PRO A CA 1
ATOM 5017 C C . PRO A 1 644 ? 9.215 -25.071 4.042 1.00 89.06 644 PRO A C 1
ATOM 5019 O O . PRO A 1 644 ? 8.701 -25.733 3.139 1.00 89.06 644 PRO A O 1
ATOM 5022 N N . ASP A 1 645 ? 10.199 -25.545 4.807 1.00 86.62 645 ASP A N 1
ATOM 5023 C CA . ASP A 1 645 ? 10.864 -26.840 4.575 1.00 86.62 645 ASP A CA 1
ATOM 5024 C C . ASP A 1 645 ? 9.906 -28.047 4.685 1.00 86.62 645 ASP A C 1
ATOM 5026 O O . ASP A 1 645 ? 10.174 -29.117 4.145 1.00 86.62 645 ASP A O 1
ATOM 5030 N N . TRP A 1 646 ? 8.752 -27.885 5.344 1.00 87.31 646 TRP A N 1
ATOM 5031 C CA . TRP A 1 646 ? 7.691 -28.902 5.399 1.00 87.31 646 TRP A CA 1
ATOM 5032 C C . TRP A 1 646 ? 6.729 -28.876 4.209 1.00 87.31 646 TRP A C 1
ATOM 5034 O O . TRP A 1 646 ? 5.753 -29.627 4.200 1.00 87.31 646 TRP A O 1
ATOM 5044 N N . THR A 1 647 ? 6.945 -28.009 3.220 1.00 90.25 647 THR A N 1
ATOM 5045 C CA . THR A 1 647 ? 6.084 -27.963 2.035 1.00 90.25 647 THR A CA 1
ATOM 5046 C C . THR A 1 647 ? 6.215 -29.281 1.269 1.00 90.25 647 THR A C 1
ATOM 5048 O O . THR A 1 647 ? 7.324 -29.629 0.859 1.00 90.25 647 THR A O 1
ATOM 5051 N N . PRO A 1 648 ? 5.118 -30.026 1.023 1.00 89.19 648 PRO A N 1
ATOM 5052 C CA . PRO A 1 648 ? 5.221 -31.321 0.363 1.00 89.19 648 PRO A CA 1
ATOM 5053 C C . PRO A 1 648 ? 5.868 -31.201 -1.031 1.00 89.19 648 PRO A C 1
ATOM 5055 O O . PRO A 1 648 ? 5.449 -30.339 -1.811 1.00 89.19 648 PRO A O 1
ATOM 5058 N N . PRO A 1 649 ? 6.808 -32.089 -1.417 1.00 89.38 649 PRO A N 1
ATOM 5059 C CA . PRO A 1 649 ? 7.536 -31.976 -2.687 1.00 89.38 649 PRO A CA 1
ATOM 5060 C C . PRO A 1 649 ? 6.643 -31.891 -3.932 1.00 89.38 649 PRO A C 1
ATOM 5062 O O . PRO A 1 649 ? 6.981 -31.211 -4.898 1.00 89.38 649 PRO A O 1
ATOM 5065 N N . ARG A 1 650 ? 5.471 -32.543 -3.907 1.00 92.12 650 ARG A N 1
ATOM 5066 C CA . ARG A 1 650 ? 4.471 -32.449 -4.986 1.00 92.12 650 ARG A CA 1
ATOM 5067 C C . ARG A 1 650 ? 3.973 -31.016 -5.211 1.00 92.12 650 ARG A C 1
ATOM 5069 O O . ARG A 1 650 ? 3.816 -30.608 -6.351 1.00 92.12 650 ARG A O 1
ATOM 5076 N N . ILE A 1 651 ? 3.778 -30.248 -4.140 1.00 93.81 651 ILE A N 1
ATOM 5077 C CA . ILE A 1 651 ? 3.297 -28.862 -4.199 1.00 93.81 651 ILE A CA 1
ATOM 5078 C C . ILE A 1 651 ? 4.392 -27.954 -4.758 1.00 93.81 651 ILE A C 1
ATOM 5080 O O . ILE A 1 651 ? 4.116 -27.092 -5.587 1.00 93.81 651 ILE A O 1
ATOM 5084 N N . VAL A 1 652 ? 5.645 -28.188 -4.352 1.00 92.31 652 VAL A N 1
ATOM 5085 C CA . VAL A 1 652 ? 6.809 -27.470 -4.891 1.00 92.31 652 VAL A CA 1
ATOM 5086 C C . VAL A 1 652 ? 6.922 -27.690 -6.403 1.00 92.31 652 VAL A C 1
ATOM 5088 O O . VAL A 1 652 ? 7.096 -26.727 -7.143 1.00 92.31 652 VAL A O 1
ATOM 5091 N N . LYS A 1 653 ? 6.753 -28.930 -6.882 1.00 91.50 653 LYS A N 1
ATOM 5092 C CA . LYS A 1 653 ? 6.758 -29.246 -8.322 1.00 91.50 653 LYS A CA 1
ATOM 5093 C C . LYS A 1 653 ? 5.657 -28.519 -9.095 1.00 91.50 653 LYS A C 1
ATOM 5095 O O . LYS A 1 653 ? 5.945 -27.936 -10.135 1.00 91.50 653 LYS A O 1
ATOM 5100 N N . GLU A 1 654 ? 4.428 -28.504 -8.580 1.00 94.06 654 GLU A N 1
ATOM 5101 C CA . GLU A 1 654 ? 3.320 -27.775 -9.215 1.00 94.06 654 GLU A CA 1
ATOM 5102 C C . GLU A 1 654 ? 3.566 -26.258 -9.252 1.00 94.06 654 GLU A C 1
ATOM 5104 O O . GLU A 1 654 ? 3.286 -25.615 -10.260 1.00 94.06 654 GLU A O 1
ATOM 5109 N N . LEU A 1 655 ? 4.161 -25.679 -8.202 1.00 94.44 655 LEU A N 1
ATOM 5110 C CA . LEU A 1 655 ? 4.563 -24.268 -8.200 1.00 94.44 655 LEU A CA 1
ATOM 5111 C C . LEU A 1 655 ? 5.647 -23.966 -9.235 1.00 94.44 655 LEU A C 1
ATOM 5113 O O . LEU A 1 655 ? 5.548 -22.971 -9.953 1.00 94.44 655 LEU A O 1
ATOM 5117 N N . ILE A 1 656 ? 6.674 -24.816 -9.321 1.00 92.69 656 ILE A N 1
ATOM 5118 C CA . ILE A 1 656 ? 7.736 -24.665 -10.320 1.00 92.69 656 ILE A CA 1
ATOM 5119 C C . ILE A 1 656 ? 7.141 -24.751 -11.722 1.00 92.69 656 ILE A C 1
ATOM 5121 O O . ILE A 1 656 ? 7.490 -23.933 -12.564 1.00 92.69 656 ILE A O 1
ATOM 5125 N N . LYS A 1 657 ? 6.208 -25.673 -11.971 1.00 91.44 657 LYS A N 1
ATOM 5126 C CA . LYS A 1 657 ? 5.503 -25.751 -13.251 1.00 91.44 657 LYS A CA 1
ATOM 5127 C C . LYS A 1 657 ? 4.718 -24.465 -13.538 1.00 91.44 657 LYS A C 1
ATOM 5129 O O . LYS A 1 657 ? 4.895 -23.874 -14.599 1.00 91.44 657 LYS A O 1
ATOM 5134 N N . HIS A 1 658 ? 3.924 -23.999 -12.569 1.00 93.75 658 HIS A N 1
ATOM 5135 C CA . HIS A 1 658 ? 3.080 -22.808 -12.694 1.00 93.75 658 HIS A CA 1
ATOM 5136 C C . HIS A 1 658 ? 3.871 -21.540 -13.051 1.00 93.75 658 HIS A C 1
ATOM 5138 O O . HIS A 1 658 ? 3.438 -20.772 -13.903 1.00 93.75 658 HIS A O 1
ATOM 5144 N N . PHE A 1 659 ? 5.033 -21.315 -12.428 1.00 93.12 659 PHE A N 1
ATOM 5145 C CA . PHE A 1 659 ? 5.872 -20.142 -12.716 1.00 93.12 659 PHE A CA 1
ATOM 5146 C C . PHE A 1 659 ? 6.924 -20.384 -13.803 1.00 93.12 659 PHE A C 1
ATOM 5148 O O . PHE A 1 659 ? 7.365 -19.439 -14.457 1.00 93.12 659 PHE A O 1
ATOM 5155 N N . GLY A 1 660 ? 7.330 -21.633 -14.010 1.00 92.31 660 GLY A N 1
ATOM 5156 C CA . GLY A 1 660 ? 8.339 -22.023 -14.987 1.00 92.31 660 GLY A CA 1
ATOM 5157 C C . GLY A 1 660 ? 7.859 -21.858 -16.423 1.00 92.31 660 GLY A C 1
ATOM 5158 O O . GLY A 1 660 ? 8.650 -21.459 -17.274 1.00 92.31 660 GLY A O 1
ATOM 5159 N N . GLU A 1 661 ? 6.575 -22.114 -16.694 1.00 91.00 661 GLU A N 1
ATOM 5160 C CA . GLU A 1 661 ? 5.984 -21.944 -18.028 1.00 91.00 661 GLU A CA 1
ATOM 5161 C C . GLU A 1 661 ? 6.010 -20.466 -18.487 1.00 91.00 661 GLU A C 1
ATOM 5163 O O . GLU A 1 661 ? 6.649 -20.196 -19.511 1.00 91.00 661 GLU A O 1
ATOM 5168 N N . PRO A 1 662 ? 5.460 -19.488 -17.731 1.00 91.19 662 PRO A N 1
ATOM 5169 C CA . PRO A 1 662 ? 5.580 -18.067 -18.075 1.00 91.19 662 PRO A CA 1
ATOM 5170 C C . PRO A 1 662 ? 7.029 -17.573 -18.111 1.00 91.19 662 PRO A C 1
ATOM 5172 O O . PRO A 1 662 ? 7.407 -16.818 -19.002 1.00 91.19 662 PRO A O 1
ATOM 5175 N N . LEU A 1 663 ? 7.877 -18.018 -17.174 1.00 92.06 663 LEU A N 1
ATOM 5176 C CA . LEU A 1 663 ? 9.285 -17.617 -17.153 1.00 92.06 663 LEU A CA 1
ATOM 5177 C C . LEU A 1 663 ? 10.018 -18.071 -18.421 1.00 92.06 663 LEU A C 1
ATOM 5179 O O . LEU A 1 663 ? 10.797 -17.312 -18.995 1.00 92.06 663 LEU A O 1
ATOM 5183 N N . ARG A 1 664 ? 9.766 -19.301 -18.877 1.00 93.00 664 ARG A N 1
ATOM 5184 C CA . ARG A 1 664 ? 10.314 -19.820 -20.134 1.00 93.00 664 ARG A CA 1
ATOM 5185 C C . ARG A 1 664 ? 9.885 -18.966 -21.319 1.00 93.00 664 ARG A C 1
ATOM 5187 O O . ARG A 1 664 ? 10.712 -18.692 -22.187 1.00 93.00 664 ARG A O 1
ATOM 5194 N N . GLU A 1 665 ? 8.616 -18.576 -21.363 1.00 90.81 665 GLU A N 1
ATOM 5195 C CA . GLU A 1 665 ? 8.091 -17.725 -22.425 1.00 90.81 665 GLU A CA 1
ATOM 5196 C C . GLU A 1 665 ? 8.776 -16.356 -22.434 1.00 90.81 665 GLU A C 1
ATOM 5198 O O . GLU A 1 665 ? 9.282 -15.942 -23.475 1.00 90.81 665 GLU A O 1
ATOM 5203 N N . GLU A 1 666 ? 8.880 -15.696 -21.281 1.00 91.50 666 GLU A N 1
ATOM 5204 C CA . GLU A 1 666 ? 9.534 -14.389 -21.171 1.00 91.50 666 GLU A CA 1
ATOM 5205 C C . GLU A 1 666 ? 11.028 -14.452 -21.513 1.00 91.50 666 GLU A C 1
ATOM 5207 O O . GLU A 1 666 ? 11.543 -13.582 -22.218 1.00 91.50 666 GLU A O 1
ATOM 5212 N N . ILE A 1 667 ? 11.734 -15.519 -21.117 1.00 93.31 667 ILE A N 1
ATOM 5213 C CA . ILE A 1 667 ? 13.119 -15.734 -21.558 1.00 93.31 667 ILE A CA 1
ATOM 5214 C C . ILE A 1 667 ? 13.176 -15.950 -23.076 1.00 93.31 667 ILE A C 1
ATOM 5216 O O . ILE A 1 667 ? 14.055 -15.399 -23.737 1.00 93.31 667 ILE A O 1
ATOM 5220 N N . GLY A 1 668 ? 12.240 -16.710 -23.647 1.00 92.19 668 GLY A N 1
ATOM 5221 C CA . GLY A 1 668 ? 12.135 -16.912 -25.091 1.00 92.19 668 GLY A CA 1
ATOM 5222 C C . GLY A 1 668 ? 11.930 -15.598 -25.848 1.00 92.19 668 GLY A C 1
ATOM 5223 O O . GLY A 1 668 ? 12.664 -15.324 -26.799 1.00 92.19 668 GLY A O 1
ATOM 5224 N N . ARG A 1 669 ? 11.010 -14.745 -25.378 1.00 90.38 669 ARG A N 1
ATOM 5225 C CA . ARG A 1 669 ? 10.802 -13.392 -25.915 1.00 90.38 669 ARG A CA 1
ATOM 5226 C C . ARG A 1 669 ? 12.082 -12.574 -25.801 1.00 90.38 669 ARG A C 1
ATOM 5228 O O . ARG A 1 669 ? 12.506 -11.975 -26.786 1.00 90.38 669 ARG A O 1
ATOM 5235 N N . LEU A 1 670 ? 12.750 -12.587 -24.650 1.00 92.56 670 LEU A N 1
ATOM 5236 C CA . LEU A 1 670 ? 14.019 -11.883 -24.461 1.00 92.56 670 LEU A CA 1
ATOM 5237 C C . LEU A 1 670 ? 15.109 -12.378 -25.438 1.00 92.56 670 LEU A C 1
ATOM 5239 O O . LEU A 1 670 ? 15.844 -11.576 -26.016 1.00 92.56 670 LEU A O 1
ATOM 5243 N N . MET A 1 671 ? 15.201 -13.685 -25.689 1.00 93.50 671 MET A N 1
ATOM 5244 C CA . MET A 1 671 ? 16.129 -14.266 -26.671 1.00 93.50 671 MET A CA 1
ATOM 5245 C C . MET A 1 671 ? 15.817 -13.833 -28.112 1.00 93.50 671 MET A C 1
ATOM 5247 O O . MET A 1 671 ? 16.735 -13.571 -28.895 1.00 93.50 671 MET A O 1
ATOM 5251 N N . GLU A 1 672 ? 14.536 -13.732 -28.468 1.00 90.12 672 GLU A N 1
ATOM 5252 C CA . GLU A 1 672 ? 14.088 -13.248 -29.778 1.00 90.12 672 GLU A CA 1
ATOM 5253 C C . GLU A 1 672 ? 14.433 -11.764 -29.977 1.00 90.12 672 GLU A C 1
ATOM 5255 O O . GLU A 1 672 ? 15.039 -11.408 -30.993 1.00 90.12 672 GLU A O 1
ATOM 5260 N N . HIS A 1 673 ? 14.147 -10.921 -28.978 1.00 88.44 673 HIS A N 1
ATOM 5261 C CA . HIS A 1 673 ? 14.449 -9.482 -28.993 1.00 88.44 673 HIS A CA 1
ATOM 5262 C C . HIS A 1 673 ? 15.953 -9.189 -29.008 1.00 88.44 673 HIS A C 1
ATOM 5264 O O . HIS A 1 673 ? 16.401 -8.204 -29.593 1.00 88.44 673 HIS A O 1
ATOM 5270 N N . THR A 1 674 ? 16.765 -10.050 -28.392 1.00 87.88 674 THR A N 1
ATOM 5271 C CA . THR A 1 674 ? 18.229 -9.914 -28.415 1.00 87.88 674 THR A CA 1
ATOM 5272 C C . THR A 1 674 ? 18.870 -10.448 -29.698 1.00 87.88 674 THR A C 1
ATOM 5274 O O . THR A 1 674 ? 20.086 -10.317 -29.862 1.00 87.88 674 THR A O 1
ATOM 5277 N N . HIS A 1 675 ? 18.083 -11.041 -30.606 1.00 85.31 675 HIS A N 1
ATOM 5278 C CA . HIS A 1 675 ? 18.559 -11.741 -31.803 1.00 85.31 675 HIS A CA 1
ATOM 5279 C C . HIS A 1 675 ? 19.659 -12.772 -31.496 1.00 85.31 675 HIS A C 1
ATOM 5281 O O . HIS A 1 675 ? 20.568 -12.983 -32.301 1.00 85.31 675 HIS A O 1
ATOM 5287 N N . TRP A 1 676 ? 19.581 -13.414 -30.322 1.00 82.19 676 TRP A N 1
ATOM 5288 C CA . TRP A 1 676 ? 20.657 -14.238 -29.765 1.00 82.19 676 TRP A CA 1
ATOM 5289 C C . TRP A 1 676 ? 21.134 -15.346 -30.709 1.00 82.19 676 TRP A C 1
ATOM 5291 O O . TRP A 1 676 ? 22.333 -15.578 -30.855 1.00 82.19 676 TRP A O 1
ATOM 5301 N N . ALA A 1 677 ? 20.204 -16.014 -31.389 1.00 74.00 677 ALA A N 1
ATOM 5302 C CA . ALA A 1 677 ? 20.542 -16.941 -32.453 1.00 74.00 677 ALA A CA 1
ATOM 5303 C C . ALA A 1 677 ? 19.892 -16.462 -33.754 1.00 74.00 677 ALA A C 1
ATOM 5305 O O . ALA A 1 677 ? 18.663 -16.330 -33.785 1.00 74.00 677 ALA A O 1
ATOM 5306 N N . PRO A 1 678 ? 20.677 -16.259 -34.832 1.00 68.25 678 PRO A N 1
ATOM 5307 C CA . PRO A 1 678 ? 20.143 -15.902 -36.136 1.00 68.25 678 PRO A CA 1
ATOM 5308 C C . PRO A 1 678 ? 18.998 -16.840 -36.492 1.00 68.25 678 PRO A C 1
ATOM 5310 O O . PRO A 1 678 ? 19.120 -18.060 -36.316 1.00 68.25 678 PRO A O 1
ATOM 5313 N N . LEU A 1 679 ? 17.889 -16.279 -36.979 1.00 62.03 679 LEU A N 1
ATOM 5314 C CA . LEU A 1 679 ? 16.840 -17.070 -37.602 1.00 62.03 679 LEU A CA 1
ATOM 5315 C C . LEU A 1 679 ? 17.495 -17.804 -38.770 1.00 62.03 679 LEU A C 1
ATOM 5317 O O . LEU A 1 679 ? 17.688 -17.245 -39.849 1.00 62.03 679 LEU A O 1
ATOM 5321 N N . LYS A 1 680 ? 17.866 -19.069 -38.553 1.00 59.22 680 LYS A N 1
ATOM 5322 C CA . LYS A 1 680 ? 18.094 -20.004 -39.645 1.00 59.22 680 LYS A CA 1
ATOM 5323 C C . LYS A 1 680 ? 16.717 -20.251 -40.239 1.00 59.22 680 LYS A C 1
ATOM 5325 O O . LYS A 1 680 ? 16.075 -21.249 -39.928 1.00 59.22 680 LYS A O 1
ATOM 5330 N N . TYR A 1 681 ? 16.245 -19.306 -41.051 1.00 57.41 681 TYR A N 1
ATOM 5331 C CA . TYR A 1 681 ? 15.211 -19.595 -42.021 1.00 57.41 681 TYR A CA 1
ATOM 5332 C C . TYR A 1 681 ? 15.756 -20.773 -42.810 1.00 57.41 681 TYR A C 1
ATOM 5334 O O . TYR A 1 681 ? 16.689 -20.616 -43.596 1.00 57.41 681 TYR A O 1
ATOM 5342 N N . SER A 1 682 ? 15.238 -21.969 -42.528 1.00 49.75 682 SER A N 1
ATOM 5343 C CA . SER A 1 682 ? 15.366 -23.066 -43.471 1.00 49.75 682 SER A CA 1
ATOM 5344 C C . SER A 1 682 ? 14.716 -22.511 -44.730 1.00 49.75 682 SER A C 1
ATOM 5346 O O . SER A 1 682 ? 13.522 -22.202 -44.665 1.00 49.75 682 SER A O 1
ATOM 5348 N N . PRO A 1 683 ? 15.484 -22.218 -45.796 1.00 52.59 683 PRO A N 1
ATOM 5349 C CA . PRO A 1 683 ? 14.916 -21.598 -46.977 1.00 52.59 683 PRO A CA 1
ATOM 5350 C C . PRO A 1 683 ? 13.752 -22.482 -47.391 1.00 52.59 683 PRO A C 1
ATOM 5352 O O . PRO A 1 683 ? 13.948 -23.679 -47.592 1.00 52.59 683 PRO A O 1
ATOM 5355 N N . SER A 1 684 ? 12.545 -21.909 -47.389 1.00 53.25 684 SER A N 1
ATOM 5356 C CA . SER A 1 684 ? 11.316 -22.619 -47.724 1.00 53.25 684 SER A CA 1
ATOM 5357 C C . SER A 1 684 ? 11.576 -23.375 -49.023 1.00 53.25 684 SER A C 1
ATOM 5359 O O . SER A 1 684 ? 11.673 -22.774 -50.095 1.00 53.25 684 SER A O 1
ATOM 5361 N N . THR A 1 685 ? 11.713 -24.693 -48.932 1.00 52.06 685 THR A N 1
ATOM 5362 C CA . THR A 1 685 ? 12.016 -25.580 -50.058 1.00 52.06 685 THR A CA 1
ATOM 5363 C C . THR A 1 685 ? 10.835 -25.702 -51.031 1.00 52.06 685 THR A C 1
ATOM 5365 O O . THR A 1 685 ? 10.872 -26.533 -51.931 1.00 52.06 685 THR A O 1
ATOM 5368 N N . GLY A 1 686 ? 9.788 -24.877 -50.885 1.00 56.75 686 GLY A N 1
ATOM 5369 C CA . GLY A 1 686 ? 8.478 -25.109 -51.490 1.00 56.75 686 GLY A CA 1
ATOM 5370 C C . GLY A 1 686 ? 7.914 -24.069 -52.462 1.00 56.75 686 GLY A C 1
ATOM 5371 O O . GLY A 1 686 ? 6.831 -24.331 -52.967 1.00 56.75 686 GLY A O 1
ATOM 5372 N N . SER A 1 687 ? 8.574 -22.943 -52.780 1.00 52.03 687 SER A N 1
ATOM 5373 C CA . SER A 1 687 ? 7.913 -21.896 -53.606 1.00 52.03 687 SER A CA 1
ATOM 5374 C C . SER A 1 687 ? 8.616 -21.482 -54.902 1.00 52.03 687 SER A C 1
ATOM 5376 O O . SER A 1 687 ? 8.033 -20.745 -55.692 1.00 52.03 687 SER A O 1
ATOM 5378 N N . SER A 1 688 ? 9.812 -21.993 -55.204 1.00 49.59 688 SER A N 1
ATOM 5379 C CA . SER A 1 688 ? 10.519 -21.622 -56.446 1.00 49.59 688 SER A CA 1
ATOM 5380 C C . SER A 1 688 ? 10.180 -22.496 -57.666 1.00 49.59 688 SER A C 1
ATOM 5382 O O . SER A 1 688 ? 10.741 -22.276 -58.734 1.00 49.59 688 SER A O 1
ATOM 5384 N N . ALA A 1 689 ? 9.268 -23.472 -57.553 1.00 49.06 689 ALA A N 1
ATOM 5385 C CA . ALA A 1 689 ? 9.008 -24.449 -58.621 1.00 49.06 689 ALA A CA 1
ATOM 5386 C C . ALA A 1 689 ? 7.744 -24.205 -59.478 1.00 49.06 689 ALA A C 1
ATOM 5388 O O . ALA A 1 689 ? 7.498 -24.986 -60.391 1.00 49.06 689 ALA A O 1
ATOM 5389 N N . LEU A 1 690 ? 6.951 -23.145 -59.251 1.00 47.59 690 LEU A N 1
ATOM 5390 C CA . LEU A 1 690 ? 5.690 -22.933 -59.999 1.00 47.59 690 LEU A CA 1
ATOM 5391 C C . LEU A 1 690 ? 5.574 -21.623 -60.801 1.00 47.59 690 LEU A C 1
ATOM 5393 O O . LEU A 1 690 ? 4.505 -21.346 -61.334 1.00 47.59 690 LEU A O 1
ATOM 5397 N N . SER A 1 691 ? 6.649 -20.846 -60.982 1.00 44.56 691 SER A N 1
ATOM 5398 C CA . SER A 1 691 ? 6.578 -19.561 -61.714 1.00 44.56 691 SER A CA 1
ATOM 5399 C C . SER A 1 691 ? 7.345 -19.523 -63.049 1.00 44.56 691 SER A C 1
ATOM 5401 O O . SER A 1 691 ? 7.879 -18.485 -63.427 1.00 44.56 691 SER A O 1
ATOM 5403 N N . ALA A 1 692 ? 7.426 -20.645 -63.782 1.00 43.47 692 ALA A N 1
ATOM 5404 C CA . ALA A 1 692 ? 8.159 -20.701 -65.061 1.00 43.47 692 ALA A CA 1
ATOM 5405 C C . ALA A 1 692 ? 7.399 -21.295 -66.268 1.00 43.47 692 ALA A C 1
ATOM 5407 O O . ALA A 1 692 ? 7.975 -21.396 -67.348 1.00 43.47 692 ALA A O 1
ATOM 5408 N N . THR A 1 693 ? 6.110 -21.634 -66.163 1.00 44.44 693 TH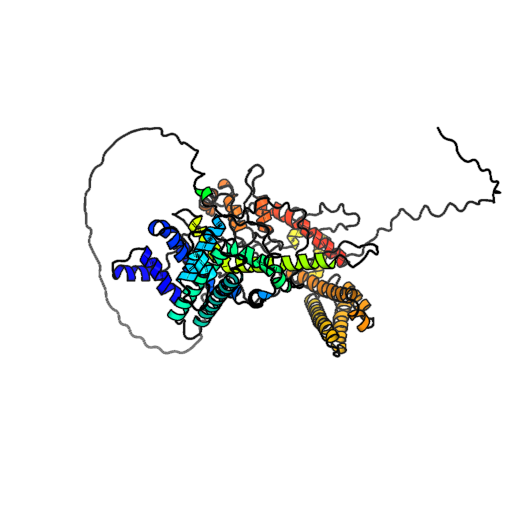R A N 1
ATOM 5409 C CA . THR A 1 693 ? 5.352 -22.214 -67.294 1.00 44.44 693 THR A CA 1
ATOM 5410 C C . THR A 1 693 ? 3.930 -21.659 -67.418 1.00 44.44 693 THR A C 1
ATOM 5412 O O . THR A 1 693 ? 2.950 -22.373 -67.251 1.00 44.44 693 THR A O 1
ATOM 5415 N N . SER A 1 694 ? 3.787 -20.379 -67.784 1.00 43.19 694 SER A N 1
ATOM 5416 C CA . SER A 1 694 ? 2.565 -19.904 -68.468 1.00 43.19 694 SER A CA 1
ATOM 5417 C C . SER A 1 694 ? 2.782 -18.669 -69.359 1.00 43.19 694 SER A C 1
ATOM 5419 O O . SER A 1 694 ? 1.987 -17.738 -69.381 1.00 43.19 694 SER A O 1
ATOM 5421 N N . LEU A 1 695 ? 3.835 -18.671 -70.183 1.00 43.75 695 LEU A N 1
ATOM 5422 C CA . LEU A 1 695 ? 3.939 -17.763 -71.336 1.00 43.75 695 LEU A CA 1
ATOM 5423 C C . LEU A 1 695 ? 3.601 -18.531 -72.622 1.00 43.75 695 LEU A C 1
ATOM 5425 O O . LEU A 1 695 ? 4.454 -18.871 -73.436 1.00 43.75 695 LEU A O 1
ATOM 5429 N N . GLY A 1 696 ? 2.312 -18.846 -72.765 1.00 38.19 696 GLY A N 1
ATOM 5430 C CA . GLY A 1 696 ? 1.711 -19.441 -73.956 1.00 38.19 696 GLY A CA 1
ATOM 5431 C C . GLY A 1 696 ? 0.818 -18.431 -74.675 1.00 38.19 696 GLY A C 1
ATOM 5432 O O . GLY A 1 696 ? -0.246 -18.077 -74.177 1.00 38.19 696 GLY A O 1
ATOM 5433 N N . ARG A 1 697 ? 1.291 -17.975 -75.842 1.00 41.66 697 ARG A N 1
ATOM 5434 C CA . ARG A 1 697 ? 0.626 -17.165 -76.884 1.00 41.66 697 ARG A CA 1
ATOM 5435 C C . ARG A 1 697 ? -0.912 -17.112 -76.820 1.00 41.66 697 ARG A C 1
ATOM 5437 O O . ARG A 1 697 ? -1.573 -18.133 -76.986 1.00 41.66 697 ARG A O 1
ATOM 5444 N N . ARG A 1 698 ? -1.474 -15.897 -76.805 1.00 35.62 698 ARG A N 1
ATOM 5445 C CA . ARG A 1 698 ? -2.814 -15.617 -77.352 1.00 35.62 698 ARG A CA 1
ATOM 5446 C C . ARG A 1 698 ? -2.709 -14.651 -78.534 1.00 35.62 698 ARG A C 1
ATOM 5448 O O . ARG A 1 698 ? -2.179 -13.554 -78.404 1.00 35.62 698 ARG A O 1
ATOM 5455 N N . LEU A 1 699 ? -3.191 -15.123 -79.684 1.00 37.34 699 LEU A N 1
ATOM 5456 C CA . LEU A 1 699 ? -3.522 -14.349 -80.885 1.00 37.34 699 LEU A CA 1
ATOM 5457 C C . LEU A 1 699 ? -4.828 -13.556 -80.661 1.00 37.34 699 LEU A C 1
ATOM 5459 O O . LEU A 1 699 ? -5.612 -13.924 -79.782 1.00 37.34 699 LEU A O 1
ATOM 5463 N N . PRO A 1 700 ? -5.076 -12.485 -81.439 1.00 41.41 700 PRO A N 1
ATOM 5464 C CA . PRO A 1 700 ? -6.162 -11.548 -81.187 1.00 41.41 700 PRO A CA 1
ATOM 5465 C C . PRO A 1 700 ? -7.499 -12.108 -81.683 1.00 41.41 700 PRO A C 1
ATOM 5467 O O . PRO A 1 700 ? -7.607 -12.559 -82.823 1.00 41.41 700 PRO A O 1
ATOM 5470 N N . VAL A 1 701 ? -8.529 -12.046 -80.837 1.00 38.41 701 VAL A N 1
ATOM 5471 C CA . VAL A 1 701 ? -9.913 -12.333 -81.231 1.00 38.41 701 VAL A CA 1
ATOM 5472 C C . VAL A 1 701 ? -10.711 -11.037 -81.235 1.00 38.41 701 VAL A C 1
ATOM 5474 O O . VAL A 1 701 ? -10.738 -10.284 -80.267 1.00 38.41 701 VAL A O 1
ATOM 5477 N N . ASN A 1 702 ? -11.322 -10.828 -82.395 1.00 32.78 702 ASN A N 1
ATOM 5478 C CA . ASN A 1 702 ? -12.216 -9.760 -82.801 1.00 32.78 702 ASN A CA 1
ATOM 5479 C C . ASN A 1 702 ? -13.441 -9.650 -81.881 1.00 32.78 702 ASN A C 1
ATOM 5481 O O . ASN A 1 702 ? -14.152 -10.631 -81.660 1.00 32.78 702 ASN A O 1
ATOM 5485 N N . THR A 1 703 ? -13.724 -8.438 -81.416 1.00 35.81 703 THR A N 1
ATOM 5486 C CA . THR A 1 703 ? -14.916 -8.102 -80.636 1.00 35.81 703 THR A CA 1
ATOM 5487 C C . THR A 1 703 ? -16.130 -8.002 -81.563 1.00 35.81 703 THR A C 1
ATOM 5489 O O . THR A 1 703 ? -16.177 -7.138 -82.438 1.00 35.81 703 THR A O 1
ATOM 5492 N N . LYS A 1 704 ? -17.143 -8.852 -81.359 1.00 31.33 704 LYS A N 1
ATOM 5493 C CA . LYS A 1 704 ? -18.511 -8.606 -81.836 1.00 31.33 704 LYS A CA 1
ATOM 5494 C C . LYS A 1 704 ? -19.456 -8.546 -80.643 1.00 31.33 704 LYS A C 1
ATOM 5496 O O . LYS A 1 704 ? -19.564 -9.488 -79.868 1.00 31.33 704 LYS A O 1
ATOM 5501 N N . VAL A 1 705 ? -20.098 -7.390 -80.541 1.00 35.62 705 VAL A N 1
ATOM 5502 C CA . VAL A 1 705 ? -21.148 -7.006 -79.601 1.00 35.62 705 VAL A CA 1
ATOM 5503 C C . VAL A 1 705 ? -22.426 -7.791 -79.898 1.00 35.62 705 VAL A C 1
ATOM 5505 O O . VAL A 1 705 ? -22.868 -7.801 -81.046 1.00 35.62 705 VAL A O 1
ATOM 5508 N N . VAL A 1 706 ? -23.049 -8.362 -78.864 1.00 30.98 706 VAL A N 1
ATOM 5509 C CA . VAL A 1 706 ? -24.498 -8.611 -78.812 1.00 30.98 706 VAL A CA 1
ATOM 5510 C C . VAL A 1 706 ? -24.972 -8.278 -77.397 1.00 30.98 706 VAL A C 1
ATOM 5512 O O . VAL A 1 706 ? -24.546 -8.905 -76.431 1.00 30.98 706 VAL A O 1
ATOM 5515 N N . MET A 1 707 ? -25.820 -7.253 -77.305 1.00 32.31 707 MET A N 1
ATOM 5516 C CA . MET A 1 707 ? -26.638 -6.928 -76.138 1.00 32.31 707 MET A CA 1
ATOM 5517 C C . MET A 1 707 ? -27.840 -7.865 -76.084 1.00 32.31 707 MET A C 1
ATOM 5519 O O . MET A 1 707 ? -28.500 -8.000 -77.111 1.00 32.31 707 MET A O 1
ATOM 5523 N N . ILE A 1 708 ? -28.167 -8.400 -74.905 1.00 31.55 708 ILE A N 1
ATOM 5524 C CA . ILE A 1 708 ? -29.548 -8.707 -74.504 1.00 31.55 708 ILE A CA 1
ATOM 5525 C C . ILE A 1 708 ? -29.678 -8.397 -73.003 1.00 31.55 708 ILE A C 1
ATOM 5527 O O . ILE A 1 708 ? -28.946 -8.944 -72.180 1.00 31.55 708 ILE A O 1
ATOM 5531 N N . GLU A 1 709 ? -30.579 -7.466 -72.705 1.00 33.03 709 GLU A N 1
ATOM 5532 C CA . GLU A 1 709 ? -31.103 -7.095 -71.386 1.00 33.03 709 GLU A CA 1
ATOM 5533 C C . GLU A 1 709 ? -32.284 -8.022 -70.977 1.00 33.03 709 GLU A C 1
ATOM 5535 O O . GLU A 1 709 ? -32.676 -8.881 -71.766 1.00 33.03 709 GLU A O 1
ATOM 5540 N N . PRO A 1 710 ? -32.809 -7.917 -69.740 1.00 54.91 710 PRO A N 1
ATOM 5541 C CA . PRO A 1 710 ? -33.341 -9.032 -68.955 1.00 54.91 710 PRO A CA 1
ATOM 5542 C C . PRO A 1 710 ? -34.862 -9.183 -69.056 1.00 54.91 710 PRO A C 1
ATOM 5544 O O . PRO A 1 710 ? -35.553 -8.245 -69.432 1.00 54.91 710 PRO A O 1
ATOM 5547 N N . GLU A 1 711 ? -35.402 -10.307 -68.574 1.00 32.97 711 GLU A N 1
ATOM 5548 C CA . GLU A 1 711 ? -36.784 -10.334 -68.088 1.00 32.97 711 GLU A CA 1
ATOM 5549 C C . GLU A 1 711 ? -37.006 -11.388 -66.996 1.00 32.97 711 GLU A C 1
ATOM 5551 O O . GLU A 1 711 ? -36.366 -12.438 -66.950 1.00 32.97 711 GLU A O 1
ATOM 5556 N N . TRP A 1 712 ? -37.882 -11.007 -66.073 1.00 43.31 712 TRP A N 1
ATOM 5557 C CA . TRP A 1 712 ? -38.209 -11.633 -64.800 1.00 43.31 712 TRP A CA 1
ATOM 5558 C C . TRP A 1 712 ? -39.130 -12.852 -64.956 1.00 43.31 712 TRP A C 1
ATOM 5560 O O . TRP A 1 712 ? -40.005 -12.867 -65.819 1.00 43.31 712 TRP A O 1
ATOM 5570 N N . THR A 1 713 ? -39.024 -13.814 -64.037 1.00 45.88 713 THR A N 1
ATOM 5571 C CA . THR A 1 713 ? -40.141 -14.285 -63.187 1.00 45.88 713 THR A CA 1
ATOM 5572 C C . THR A 1 713 ? -39.602 -14.986 -61.952 1.00 45.88 713 THR A C 1
ATOM 5574 O O . THR A 1 713 ? -38.597 -15.720 -62.086 1.00 45.88 713 THR A O 1
#

Secondary structure (DSSP, 8-state):
-EEPPPPPHHHHHHHHHHHHT----HHHHHHHIIIIIGGGGTT----HHHHHHHHHHHHHTHHHH-HHHHHHHHHHHHHHHHHHHHHHHHSSTTTHHHHHHHHT--GGG--TTTS--SSPPPHHHHHHHHHHHHHHHHHS-SSS--HHHHHHHHSSS---SSSTTTHHHHHHHHHHHHHHHHHHHHHHHHTTSTT---HHHHHHHHHHHHHHHHHHHHHHHSSHHHHHHHHTHHHHGGG--TTS----STTTTS---TT-------GGGGSS-----PPPP--------------------------------------------------------TT---------------------TTSSHHHHHHHHHHHHHHHHHHHHHHHTHHHHHHHHHHHHS-SS----EEPPPPPP-----HHHHHH-TTTS-SS-GGGGSTT-----HHHHHHHHHHHHHS-HHHHHHHHHHHHHHHHHHHHHHHTT---HHHHHHHHHHHHHHHHH--STTHHHHHHHHHHHHTS-HHHHHT-HHHHHHHHHHHHHHHHHHHHHHHHT-----PEEPHHHHHHHHHHS-GGGS-GGGHHHHHHHTTS-SB---SSPBPHHHHHHHHHTSPTT-S---B-S-B-SS---EEPPTTS-HHHHHHHHHHHHHHHHHHHHHHHHHTT-S-------TTSTTSSSS--------------------